Protein AF-A0AAU7LIJ8-F1 (afdb_monomer)

Structure (mmCIF, N/CA/C/O backbone):
data_AF-A0AAU7LIJ8-F1
#
_entry.id   AF-A0AAU7LIJ8-F1
#
loop_
_atom_site.group_PDB
_atom_site.id
_atom_site.type_symbol
_atom_site.label_atom_id
_atom_site.label_alt_id
_atom_site.label_comp_id
_atom_site.label_asym_id
_atom_site.label_entity_id
_atom_site.label_seq_id
_atom_site.pdbx_PDB_ins_code
_atom_site.Cartn_x
_atom_site.Cartn_y
_atom_site.Cartn_z
_atom_site.occupancy
_atom_site.B_iso_or_equiv
_atom_site.auth_seq_id
_atom_site.auth_comp_id
_atom_site.auth_asym_id
_atom_site.auth_atom_id
_atom_site.pdbx_PDB_model_num
ATOM 1 N N . MET A 1 1 ? -50.313 38.499 -26.992 1.00 34.25 1 MET A N 1
ATOM 2 C CA . MET A 1 1 ? -50.700 37.346 -27.836 1.00 34.25 1 MET A CA 1
ATOM 3 C C . MET A 1 1 ? -49.718 36.225 -27.536 1.00 34.25 1 MET A C 1
ATOM 5 O O . MET A 1 1 ? -48.559 36.375 -27.879 1.00 34.25 1 MET A O 1
ATOM 9 N N . ASN A 1 2 ? -50.039 35.364 -26.563 1.00 33.72 2 ASN A N 1
ATOM 10 C CA . ASN A 1 2 ? -50.659 34.027 -26.728 1.00 33.72 2 ASN A CA 1
ATOM 11 C C . ASN A 1 2 ? -49.612 33.004 -27.218 1.00 33.72 2 ASN A C 1
ATOM 13 O O . ASN A 1 2 ? -48.928 33.292 -28.184 1.00 33.72 2 ASN A O 1
ATOM 17 N N . ALA A 1 3 ? -49.445 31.797 -26.682 1.00 32.72 3 ALA A N 1
ATOM 18 C CA . ALA A 1 3 ? -50.064 31.094 -25.567 1.00 32.72 3 ALA A CA 1
ATOM 19 C C . ALA A 1 3 ? -49.221 29.836 -25.246 1.00 32.72 3 ALA A C 1
ATOM 21 O O . ALA A 1 3 ? -48.332 29.449 -26.000 1.00 32.72 3 ALA A O 1
ATOM 22 N N . TRP A 1 4 ? -49.549 29.229 -24.110 1.00 32.47 4 TRP A N 1
ATOM 23 C CA . TRP A 1 4 ? -49.155 27.911 -23.616 1.00 32.47 4 TRP A CA 1
ATOM 24 C C . TRP A 1 4 ? -49.564 26.737 -24.532 1.00 32.47 4 TRP A C 1
ATOM 26 O O . TRP A 1 4 ? -50.550 26.838 -25.257 1.00 32.47 4 TRP A O 1
ATOM 36 N N . GLY A 1 5 ? -48.891 25.587 -24.375 1.00 31.55 5 GLY A N 1
ATOM 37 C CA . GLY A 1 5 ? -49.346 24.260 -24.836 1.00 31.55 5 GLY A CA 1
ATOM 38 C C . GLY A 1 5 ? -48.182 23.249 -24.891 1.00 31.55 5 GLY A C 1
ATOM 39 O O . GLY A 1 5 ? -47.403 23.310 -25.827 1.00 31.55 5 GLY A O 1
ATOM 40 N N . ALA A 1 6 ? -47.820 22.463 -23.869 1.00 35.31 6 ALA A N 1
ATOM 41 C CA . ALA A 1 6 ? -48.544 21.415 -23.136 1.00 35.31 6 ALA A CA 1
ATOM 42 C C . ALA A 1 6 ? -48.532 20.019 -23.835 1.00 35.31 6 ALA A C 1
ATOM 44 O O . ALA A 1 6 ? -49.201 19.822 -24.839 1.00 35.31 6 ALA A O 1
ATOM 45 N N . ILE A 1 7 ? -47.842 19.066 -23.174 1.00 32.88 7 ILE A N 1
ATOM 46 C CA . ILE A 1 7 ? -48.181 17.633 -22.966 1.00 32.88 7 ILE A CA 1
ATOM 47 C C . ILE A 1 7 ? -47.920 16.606 -24.107 1.00 32.88 7 ILE A C 1
ATOM 49 O O . ILE A 1 7 ? -48.560 16.652 -25.148 1.00 32.88 7 ILE A O 1
ATOM 53 N N . HIS A 1 8 ? -47.044 15.610 -23.861 1.00 33.00 8 HIS A N 1
ATOM 54 C CA . HIS A 1 8 ? -47.357 14.164 -23.689 1.00 33.00 8 HIS A CA 1
ATOM 55 C C . HIS A 1 8 ? -46.140 13.243 -23.931 1.00 33.00 8 HIS A C 1
ATOM 57 O O . HIS A 1 8 ? -45.589 13.174 -25.024 1.00 33.00 8 HIS A O 1
ATOM 63 N N . GLU A 1 9 ? -45.794 12.459 -22.907 1.00 37.09 9 GLU A N 1
ATOM 64 C CA . GLU A 1 9 ? -45.180 11.129 -23.037 1.00 37.09 9 GLU A CA 1
ATOM 65 C C . GLU A 1 9 ? -46.263 10.130 -23.510 1.00 37.09 9 GLU A C 1
ATOM 67 O O . GLU A 1 9 ? -47.439 10.322 -23.164 1.00 37.09 9 GLU A O 1
ATOM 72 N N . PRO A 1 10 ? -45.918 9.076 -24.281 1.00 38.78 10 PRO A N 1
ATOM 73 C CA . PRO A 1 10 ? -46.040 7.744 -23.680 1.00 38.78 10 PRO A CA 1
ATOM 74 C C . PRO A 1 10 ? -45.029 6.667 -24.142 1.00 38.78 10 PRO A C 1
ATOM 76 O O . PRO A 1 10 ? -44.623 6.558 -25.296 1.00 38.78 10 PRO A O 1
ATOM 79 N N . ALA A 1 11 ? -44.735 5.810 -23.165 1.00 31.64 11 ALA A N 1
ATOM 80 C CA . ALA A 1 11 ? -44.353 4.398 -23.157 1.00 31.64 11 ALA A CA 1
ATOM 81 C C . ALA A 1 11 ? -44.538 3.497 -24.414 1.00 31.64 11 ALA A C 1
ATOM 83 O O . ALA A 1 11 ? -45.608 3.396 -25.000 1.00 31.64 11 ALA A O 1
ATOM 84 N N . GLN A 1 12 ? -43.499 2.672 -24.622 1.00 30.78 12 GLN A N 1
ATOM 85 C CA . GLN A 1 12 ? -43.491 1.216 -24.888 1.00 30.78 12 GLN A CA 1
ATOM 86 C C . GLN A 1 12 ? -44.237 0.586 -26.086 1.00 30.78 12 GLN A C 1
ATOM 88 O O . GLN A 1 12 ? -45.458 0.473 -26.086 1.00 30.78 12 GLN A O 1
ATOM 93 N N . ARG A 1 13 ? -43.462 -0.111 -26.945 1.00 33.62 13 ARG A N 1
ATOM 94 C CA . ARG A 1 13 ? -43.771 -1.450 -27.513 1.00 33.62 13 ARG A CA 1
ATOM 95 C C . ARG A 1 13 ? -42.463 -2.261 -27.706 1.00 33.62 13 ARG A C 1
ATOM 97 O O . ARG A 1 13 ? -41.557 -1.765 -28.358 1.00 33.62 13 ARG A O 1
ATOM 104 N N . ILE A 1 14 ? -42.219 -3.330 -26.923 1.00 33.47 14 ILE A N 1
ATOM 105 C CA . ILE A 1 14 ? -42.469 -4.784 -27.182 1.00 33.47 14 ILE A CA 1
ATOM 106 C C . ILE A 1 14 ? -41.346 -5.416 -28.049 1.00 33.47 14 ILE A C 1
ATOM 108 O O . ILE A 1 14 ? -41.191 -5.011 -29.188 1.00 33.47 14 ILE A O 1
ATOM 112 N N . ARG A 1 15 ? -40.419 -6.259 -27.544 1.00 28.91 15 ARG A N 1
ATOM 113 C CA . ARG A 1 15 ? -40.452 -7.640 -26.963 1.00 28.91 15 ARG A CA 1
ATOM 114 C C . ARG A 1 15 ? -40.222 -8.769 -27.996 1.00 28.91 15 ARG A C 1
ATOM 116 O O . ARG A 1 15 ? -40.827 -8.756 -29.057 1.00 28.91 15 ARG A O 1
ATOM 123 N N . ALA A 1 16 ? -39.480 -9.789 -27.530 1.00 27.09 16 ALA A N 1
ATOM 124 C CA . ALA A 1 16 ? -39.149 -11.112 -28.104 1.00 27.09 16 ALA A CA 1
ATOM 125 C C . ALA A 1 16 ? -37.951 -11.115 -29.079 1.00 27.09 16 ALA A C 1
ATOM 127 O O . ALA A 1 16 ? -37.933 -10.368 -30.041 1.00 27.09 16 ALA A O 1
ATOM 128 N N . LEU A 1 17 ? -36.884 -11.892 -28.858 1.00 28.38 17 LEU A N 1
ATOM 129 C CA . LEU A 1 17 ? -36.875 -13.325 -28.543 1.00 28.38 17 LEU A CA 1
ATOM 130 C C . LEU A 1 17 ? -36.000 -13.702 -27.337 1.00 28.38 17 LEU A C 1
ATOM 132 O O . LEU A 1 17 ? -34.870 -13.253 -27.178 1.00 28.38 17 LEU A O 1
ATOM 136 N N . ALA A 1 18 ? -36.570 -14.573 -26.511 1.00 25.98 18 ALA A N 1
ATOM 137 C CA . ALA A 1 18 ? -35.930 -15.285 -25.421 1.00 25.98 18 ALA A CA 1
ATOM 138 C C . ALA A 1 18 ? -35.349 -16.624 -25.907 1.00 25.98 18 ALA A C 1
ATOM 140 O O . ALA A 1 18 ? -35.739 -17.126 -26.962 1.00 25.98 18 ALA A O 1
ATOM 141 N N . THR A 1 19 ? -34.597 -17.254 -24.997 1.00 28.31 19 THR A N 1
ATOM 142 C CA . THR A 1 19 ? -34.334 -18.703 -24.867 1.00 28.31 19 THR A CA 1
ATOM 143 C C . THR A 1 19 ? -32.965 -19.139 -25.379 1.00 28.31 19 THR A C 1
ATOM 145 O O . THR A 1 19 ? -32.779 -19.240 -26.577 1.00 28.31 19 THR A O 1
ATOM 148 N N . PHE A 1 20 ? -32.034 -19.443 -24.465 1.00 29.33 20 PHE A N 1
ATOM 149 C CA . PHE A 1 20 ? -31.314 -20.728 -24.417 1.00 29.33 20 PHE A CA 1
ATOM 150 C C . PHE A 1 20 ? -30.577 -20.861 -23.056 1.00 29.33 20 PHE A C 1
ATOM 152 O O . PHE A 1 20 ? -29.591 -20.177 -22.820 1.00 29.33 20 PHE A O 1
ATOM 159 N N . PHE A 1 21 ? -31.131 -21.722 -22.177 1.00 28.52 21 PHE A N 1
ATOM 160 C CA . PHE A 1 21 ? -30.527 -22.522 -21.079 1.00 28.52 21 PHE A CA 1
ATOM 161 C C . PHE A 1 21 ? -29.597 -21.821 -20.057 1.00 28.52 21 PHE A C 1
ATOM 163 O O . PHE A 1 21 ? -28.523 -21.359 -20.401 1.00 28.52 21 PHE A O 1
ATOM 170 N N . THR A 1 22 ? -29.850 -21.719 -18.743 1.00 28.50 22 THR A N 1
ATOM 171 C CA . THR A 1 22 ? -30.455 -22.623 -17.733 1.00 28.50 22 THR A CA 1
ATOM 172 C C . THR A 1 22 ? -29.820 -24.015 -17.614 1.00 28.50 22 THR A C 1
ATOM 174 O O . THR A 1 22 ? -30.508 -24.995 -17.844 1.00 28.50 22 THR A O 1
ATOM 177 N N . VAL A 1 23 ? -28.552 -24.100 -17.182 1.00 31.14 23 VAL A N 1
ATOM 178 C CA . VAL A 1 23 ? -27.959 -25.182 -16.347 1.00 31.14 23 VAL A CA 1
ATOM 179 C C . VAL A 1 23 ? -26.715 -24.557 -15.681 1.00 31.14 23 VAL A C 1
ATOM 181 O O . VAL A 1 23 ? -25.815 -24.124 -16.382 1.00 31.14 23 VAL A O 1
ATOM 184 N N . PHE A 1 24 ? -26.679 -24.246 -14.386 1.00 28.33 24 PHE A N 1
ATOM 185 C CA . PHE A 1 24 ? -26.144 -25.122 -13.341 1.00 28.33 24 PHE A CA 1
ATOM 186 C C . PHE A 1 24 ? -26.650 -24.631 -11.979 1.00 28.33 24 PHE A C 1
ATOM 188 O O . PHE A 1 24 ? -26.334 -23.537 -11.514 1.00 28.33 24 PHE A O 1
ATOM 195 N N . ARG A 1 25 ? -27.460 -25.476 -11.347 1.00 30.70 25 ARG A N 1
ATOM 196 C CA . ARG A 1 25 ? -27.904 -25.381 -9.960 1.00 30.70 25 ARG A CA 1
ATOM 197 C C . ARG A 1 25 ? -27.008 -26.324 -9.147 1.00 30.70 25 ARG A C 1
ATOM 199 O O . ARG A 1 25 ? -26.667 -27.393 -9.641 1.00 30.70 25 ARG A O 1
ATOM 206 N N . VAL A 1 26 ? -26.743 -25.948 -7.894 1.00 29.11 26 VAL A N 1
ATOM 207 C CA . VAL A 1 26 ? -26.111 -26.735 -6.811 1.00 29.11 26 VAL A CA 1
ATOM 208 C C . VAL A 1 26 ? -24.574 -26.668 -6.743 1.00 29.11 26 VAL A C 1
ATOM 210 O O . VAL A 1 26 ? -23.861 -27.536 -7.233 1.00 29.11 26 VAL A O 1
ATOM 213 N N . TRP A 1 27 ? -24.067 -25.668 -6.015 1.00 27.62 27 TRP A N 1
ATOM 214 C CA . TRP A 1 27 ? -22.823 -25.787 -5.245 1.00 27.62 27 TRP A CA 1
ATOM 215 C C . TRP A 1 27 ? -23.207 -25.881 -3.761 1.00 27.62 27 TRP A C 1
ATOM 217 O O . TRP A 1 27 ? -24.063 -25.107 -3.320 1.00 27.62 27 TRP A O 1
ATOM 227 N N . PRO A 1 28 ? -22.669 -26.840 -2.990 1.00 28.89 28 PRO A N 1
ATOM 228 C CA . PRO A 1 28 ? -23.089 -27.049 -1.615 1.00 28.89 28 PRO A CA 1
ATOM 229 C C . PRO A 1 28 ? -22.613 -25.905 -0.717 1.00 28.89 28 PRO A C 1
ATOM 231 O O . PRO A 1 28 ? -21.479 -25.437 -0.801 1.00 28.89 28 PRO A O 1
ATOM 234 N N . VAL A 1 29 ? -23.506 -25.498 0.182 1.00 29.31 29 VAL A N 1
ATOM 235 C CA . VAL A 1 29 ? -23.214 -24.697 1.370 1.00 29.31 29 VAL A CA 1
ATOM 236 C C . VAL A 1 29 ? -22.149 -25.438 2.180 1.00 29.31 29 VAL A C 1
ATOM 238 O O . VAL A 1 29 ? -22.444 -26.445 2.821 1.00 29.31 29 VAL A O 1
ATOM 241 N N . ILE A 1 30 ? -20.904 -24.964 2.145 1.00 32.19 30 ILE A N 1
ATOM 242 C CA . ILE A 1 30 ? -19.881 -25.414 3.090 1.00 32.19 30 ILE A CA 1
ATOM 243 C C . ILE A 1 30 ? -20.233 -24.772 4.440 1.00 32.19 30 ILE A C 1
ATOM 245 O O . ILE A 1 30 ? -20.309 -23.542 4.522 1.00 32.19 30 ILE A O 1
ATOM 249 N N . PRO A 1 31 ? -20.491 -25.553 5.502 1.00 29.97 31 PRO A N 1
ATOM 250 C CA . PRO A 1 31 ? -20.831 -24.990 6.793 1.00 29.97 31 PRO A CA 1
ATOM 251 C C . PRO A 1 31 ? -19.626 -24.237 7.363 1.00 29.97 31 PRO A C 1
ATOM 253 O O . PRO A 1 31 ? -18.510 -24.748 7.439 1.00 29.97 31 PRO A O 1
ATOM 256 N N . PHE A 1 32 ? -19.901 -23.005 7.783 1.00 33.59 32 PHE A N 1
ATOM 257 C CA . PHE A 1 32 ? -19.058 -22.142 8.602 1.00 33.59 32 PHE A CA 1
ATOM 258 C C . PHE A 1 32 ? -18.421 -22.932 9.760 1.00 33.59 32 PHE A C 1
ATOM 260 O O . PHE A 1 32 ? -19.051 -23.180 10.791 1.00 33.59 32 PHE A O 1
ATOM 267 N N . MET A 1 33 ? -17.149 -23.307 9.626 1.00 28.47 33 MET A N 1
ATOM 268 C CA . MET A 1 33 ? -16.394 -23.873 10.738 1.00 28.47 33 MET A CA 1
ATOM 269 C C . MET A 1 33 ? -15.884 -22.716 11.606 1.00 28.47 33 MET A C 1
ATOM 271 O O . MET A 1 33 ? -14.918 -22.034 11.276 1.00 28.47 33 MET A O 1
ATOM 275 N N . LYS A 1 34 ? -16.583 -22.460 12.720 1.00 43.06 34 LYS A N 1
ATOM 276 C CA . LYS A 1 34 ? -16.167 -21.548 13.801 1.00 43.06 34 LYS A CA 1
ATOM 277 C C . LYS A 1 34 ? -14.758 -21.912 14.295 1.00 43.06 34 LYS A C 1
ATOM 279 O O . LYS A 1 34 ? -14.624 -22.764 15.169 1.00 43.06 34 LYS A O 1
ATOM 284 N N . ILE A 1 35 ? -13.712 -21.241 13.810 1.00 48.75 35 ILE A N 1
ATOM 285 C CA . ILE A 1 35 ? -12.370 -21.314 14.416 1.00 48.75 35 ILE A CA 1
ATOM 286 C C . ILE A 1 35 ? -11.674 -19.935 14.430 1.00 48.75 35 ILE A C 1
ATOM 288 O O . ILE A 1 35 ? -10.786 -19.682 13.629 1.00 48.75 35 ILE A O 1
ATOM 292 N N . PRO A 1 36 ? -12.013 -19.045 15.385 1.00 49.56 36 PRO A N 1
ATOM 293 C CA . PRO A 1 36 ? -11.034 -18.062 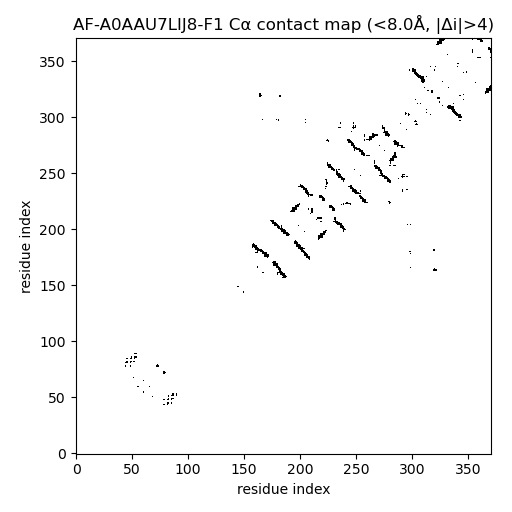15.882 1.00 49.56 36 PRO A CA 1
ATOM 294 C C . PRO A 1 36 ? -10.724 -18.215 17.383 1.00 49.56 36 PRO A C 1
ATOM 296 O O . PRO A 1 36 ? -9.713 -17.714 17.879 1.00 49.56 36 PRO A O 1
ATOM 299 N N . SER A 1 37 ? -11.549 -18.950 18.141 1.00 55.00 37 SER A N 1
ATOM 300 C CA . SER A 1 37 ? -11.430 -19.008 19.607 1.00 55.00 37 SER A CA 1
ATOM 301 C C . SER A 1 37 ? -10.307 -19.906 20.125 1.00 55.00 37 SER A C 1
ATOM 303 O O . SER A 1 37 ? -9.957 -19.813 21.301 1.00 55.00 37 SER A O 1
ATOM 305 N N . ARG A 1 38 ? -9.774 -20.810 19.296 1.00 52.72 38 ARG A N 1
ATOM 306 C CA . ARG A 1 38 ? -8.762 -21.792 19.716 1.00 52.72 38 ARG A CA 1
ATOM 307 C C . ARG A 1 38 ? -7.366 -21.169 19.801 1.00 52.72 38 ARG A C 1
ATOM 309 O O . ARG A 1 38 ? -6.718 -21.292 20.836 1.00 52.72 38 ARG A O 1
ATOM 316 N N . ILE A 1 39 ? -6.981 -20.394 18.787 1.00 57.69 39 ILE A N 1
ATOM 317 C CA . ILE A 1 39 ? -5.667 -19.734 18.692 1.00 57.69 39 ILE A CA 1
ATOM 318 C C . ILE A 1 39 ? -5.467 -18.734 19.843 1.00 57.69 39 ILE A C 1
ATOM 320 O O . ILE A 1 39 ? -4.427 -18.718 20.497 1.00 57.69 39 ILE A O 1
ATOM 324 N N . HIS A 1 40 ? -6.497 -17.946 20.165 1.00 56.00 40 HIS A N 1
ATOM 325 C CA . HIS A 1 40 ? -6.450 -16.972 21.260 1.00 56.00 40 HIS A CA 1
ATOM 326 C C . HIS A 1 40 ? -6.302 -17.639 22.639 1.00 56.00 40 HIS A C 1
ATOM 328 O O . HIS A 1 40 ? -5.573 -17.141 23.501 1.00 56.00 40 HIS A O 1
ATOM 334 N N . ARG A 1 41 ? -6.956 -18.792 22.851 1.00 65.50 41 ARG A N 1
ATOM 335 C CA . ARG A 1 41 ? -6.827 -19.568 24.096 1.00 65.50 41 ARG A CA 1
ATOM 336 C C . ARG A 1 41 ? -5.442 -20.196 24.229 1.00 65.50 41 ARG A C 1
ATOM 338 O O . ARG A 1 41 ? -4.865 -20.133 25.309 1.00 65.50 41 ARG A O 1
ATOM 345 N N . GLU A 1 42 ? -4.889 -20.730 23.142 1.00 74.06 42 GLU A N 1
ATOM 346 C CA . GLU A 1 42 ? -3.546 -21.324 23.126 1.00 74.06 42 GLU A CA 1
ATOM 347 C C . GLU A 1 42 ? -2.447 -20.274 23.372 1.00 74.06 42 GLU A C 1
ATOM 349 O O . GLU A 1 42 ? -1.519 -20.524 24.142 1.00 74.06 42 GLU A O 1
ATOM 354 N N . ARG A 1 43 ? -2.586 -19.054 22.833 1.00 74.31 43 ARG A N 1
ATOM 355 C CA . ARG A 1 43 ? -1.663 -17.942 23.135 1.00 74.31 43 ARG A CA 1
ATOM 356 C C . ARG A 1 43 ? -1.710 -17.524 24.607 1.00 74.31 43 ARG A C 1
ATOM 358 O O . ARG A 1 43 ? -0.663 -17.326 25.225 1.00 74.31 43 ARG A O 1
ATOM 365 N N . ARG A 1 44 ? -2.909 -17.410 25.195 1.00 77.56 44 ARG A N 1
ATOM 366 C CA . ARG A 1 44 ? -3.068 -17.060 26.620 1.00 77.56 44 ARG A CA 1
ATOM 367 C C . ARG A 1 44 ? -2.471 -18.132 27.533 1.00 77.56 44 ARG A C 1
ATOM 369 O O . ARG A 1 44 ? -1.829 -17.784 28.521 1.00 77.56 44 ARG A O 1
ATOM 376 N N . LEU A 1 45 ? -2.650 -19.401 27.170 1.00 86.44 45 LEU A N 1
ATOM 377 C CA . LEU A 1 45 ? -2.077 -20.552 27.857 1.00 86.44 45 LEU A CA 1
ATOM 378 C C . LEU A 1 45 ? -0.543 -20.503 27.875 1.00 86.44 45 LEU A C 1
ATOM 380 O O . LEU A 1 45 ? 0.053 -20.512 28.950 1.00 86.44 45 LEU A O 1
ATOM 384 N N . ARG A 1 46 ? 0.095 -20.363 26.706 1.00 81.75 46 ARG A N 1
ATOM 385 C CA . ARG A 1 46 ? 1.564 -20.297 26.600 1.00 81.75 46 ARG A CA 1
ATOM 386 C C . ARG A 1 46 ? 2.150 -19.142 27.410 1.00 81.75 46 ARG A C 1
ATOM 388 O O . ARG A 1 46 ? 3.113 -19.331 28.140 1.00 81.75 46 ARG A O 1
ATOM 395 N N . ARG A 1 47 ? 1.518 -17.965 27.366 1.00 80.06 47 ARG A N 1
ATOM 396 C CA . ARG A 1 47 ? 1.952 -16.805 28.160 1.00 80.06 47 ARG A CA 1
ATOM 397 C C . ARG A 1 47 ? 1.871 -17.061 29.670 1.00 80.06 47 ARG A C 1
ATOM 399 O O . ARG A 1 47 ? 2.761 -16.643 30.402 1.00 80.06 47 ARG A O 1
ATOM 406 N N . GLN A 1 48 ? 0.809 -17.716 30.144 1.00 86.06 48 GLN A N 1
ATOM 407 C CA . GLN A 1 48 ? 0.676 -18.077 31.561 1.00 86.06 48 GLN A CA 1
ATOM 408 C C .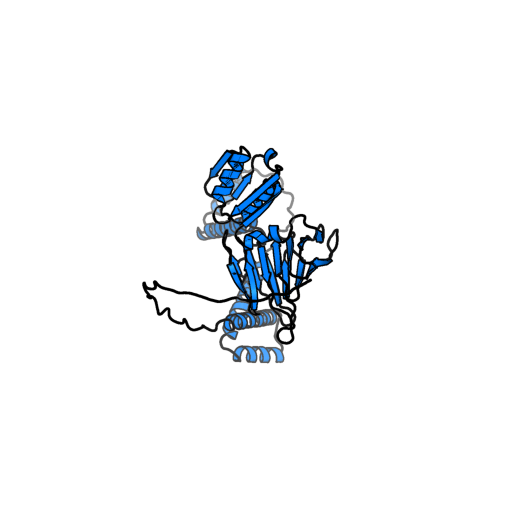 GLN A 1 48 ? 1.735 -19.098 31.989 1.00 86.06 48 GLN A C 1
ATOM 410 O O . GLN A 1 48 ? 2.306 -18.947 33.065 1.00 86.06 48 GLN A O 1
ATOM 415 N N . ALA A 1 49 ? 2.032 -20.076 31.133 1.00 86.00 49 ALA A N 1
ATOM 416 C CA . ALA A 1 49 ? 3.069 -21.069 31.374 1.00 86.00 49 ALA A CA 1
ATOM 417 C C . ALA A 1 49 ? 4.473 -20.446 31.477 1.00 86.00 49 ALA A C 1
ATOM 419 O O . ALA A 1 49 ? 5.180 -20.706 32.445 1.00 86.00 49 ALA A O 1
ATOM 420 N N . SER A 1 50 ? 4.845 -19.543 30.560 1.00 81.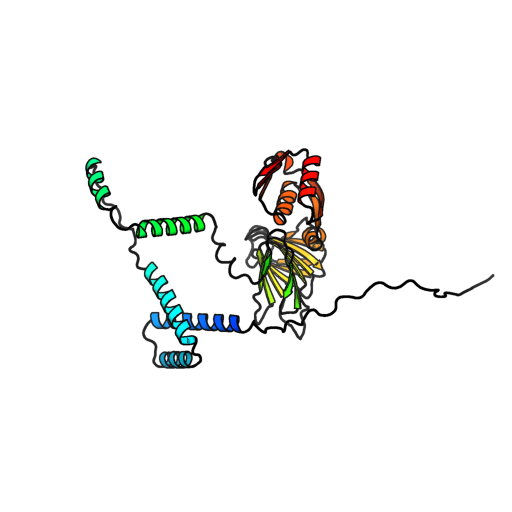06 50 SER A N 1
ATOM 421 C CA . SER A 1 50 ? 6.138 -18.839 30.620 1.00 81.06 50 SER A CA 1
ATOM 422 C C . SER A 1 50 ? 6.312 -18.019 31.900 1.00 81.06 50 SER A C 1
ATOM 424 O O . SER A 1 50 ? 7.398 -17.985 32.467 1.00 81.06 50 SER A O 1
ATOM 426 N N . LEU A 1 51 ? 5.242 -17.389 32.398 1.00 83.50 51 LEU A N 1
ATOM 427 C CA . LEU A 1 51 ? 5.285 -16.651 33.665 1.00 83.50 51 LEU A CA 1
ATOM 428 C C . LEU A 1 51 ? 5.486 -17.568 34.879 1.00 83.50 51 LEU A C 1
ATOM 430 O O . LEU A 1 51 ? 6.082 -17.137 35.864 1.00 83.50 51 LEU A O 1
ATOM 434 N N . TRP A 1 52 ? 4.979 -18.802 34.836 1.00 86.06 52 TRP A N 1
ATOM 435 C CA . TRP A 1 52 ? 5.217 -19.789 35.889 1.00 86.06 52 TRP A CA 1
ATOM 436 C C . TRP A 1 52 ? 6.632 -20.365 35.833 1.00 86.06 52 TRP A C 1
ATOM 438 O O . TRP A 1 52 ? 7.272 -20.422 36.879 1.00 86.06 52 TRP A O 1
ATOM 448 N N . ALA A 1 53 ? 7.148 -20.679 34.640 1.00 84.38 53 ALA A N 1
ATOM 449 C CA . ALA A 1 53 ? 8.523 -21.150 34.453 1.00 84.38 53 ALA A CA 1
ATOM 450 C C . ALA A 1 53 ? 9.553 -20.145 35.002 1.00 84.38 53 ALA A C 1
ATOM 452 O O . ALA A 1 53 ? 10.412 -20.506 35.798 1.00 84.38 53 ALA A O 1
ATOM 453 N N . VAL A 1 54 ? 9.392 -18.850 34.693 1.00 81.38 54 VAL A N 1
ATOM 454 C CA . VAL A 1 54 ? 10.265 -17.788 35.232 1.00 81.38 54 VAL A CA 1
ATOM 455 C C . VAL A 1 54 ? 10.215 -17.715 36.763 1.00 81.38 54 VAL A C 1
ATOM 457 O O . VAL A 1 54 ? 11.234 -17.465 37.398 1.00 81.38 54 VAL A O 1
ATOM 460 N N . ARG A 1 55 ? 9.045 -17.925 37.381 1.00 80.25 55 ARG A N 1
ATOM 461 C CA . ARG A 1 55 ? 8.906 -17.881 38.848 1.00 80.25 55 ARG A CA 1
ATOM 462 C C . ARG A 1 55 ? 9.507 -19.096 39.544 1.00 80.25 55 ARG A C 1
ATOM 464 O O . ARG A 1 55 ? 10.022 -18.937 40.641 1.00 80.25 55 ARG A O 1
ATOM 471 N N . LEU A 1 56 ? 9.423 -20.276 38.931 1.00 81.00 56 LEU A N 1
ATOM 472 C CA . LEU A 1 56 ? 10.046 -21.498 39.448 1.00 81.00 56 LEU A CA 1
ATOM 473 C C . LEU A 1 56 ? 11.578 -21.405 39.409 1.00 81.00 56 LEU A C 1
ATOM 475 O O . LEU A 1 56 ? 12.243 -21.870 40.328 1.00 81.00 56 LEU A O 1
ATOM 479 N N . GLU A 1 57 ? 12.114 -20.732 38.394 1.00 77.94 57 GLU A N 1
ATOM 480 C CA . GLU A 1 57 ? 13.550 -20.474 38.222 1.00 77.94 57 GLU A CA 1
ATOM 481 C C . GLU A 1 57 ? 14.068 -19.327 39.101 1.00 77.94 57 GLU A C 1
ATOM 483 O O . GLU A 1 57 ? 15.225 -19.318 39.511 1.00 77.94 57 GLU A O 1
ATOM 488 N N . ALA A 1 58 ? 13.210 -18.363 39.450 1.00 73.56 58 ALA A N 1
ATOM 489 C CA . ALA A 1 58 ? 13.566 -17.252 40.333 1.00 73.56 58 ALA A CA 1
ATOM 490 C C . ALA A 1 58 ? 13.778 -17.667 41.807 1.00 73.56 58 ALA A C 1
ATOM 492 O O . ALA A 1 58 ? 14.294 -16.865 42.587 1.00 73.56 58 ALA A O 1
ATOM 493 N N . GLY A 1 59 ? 13.392 -18.888 42.200 1.00 73.88 59 GLY A N 1
ATOM 494 C CA . GLY A 1 59 ? 13.625 -19.442 43.535 1.00 73.88 59 GLY A CA 1
ATOM 495 C C . GLY A 1 59 ? 12.424 -20.192 44.121 1.00 73.88 59 GLY A C 1
ATOM 496 O O . GLY A 1 59 ? 11.441 -20.489 43.443 1.00 73.88 59 GLY A O 1
ATOM 497 N N . ALA A 1 60 ? 12.500 -20.518 45.415 1.00 77.50 60 ALA A N 1
ATOM 498 C CA . ALA A 1 60 ? 11.443 -21.256 46.104 1.00 77.50 60 ALA A CA 1
ATOM 499 C C . ALA A 1 60 ? 10.129 -20.451 46.151 1.00 77.50 60 ALA A C 1
ATOM 501 O O . ALA A 1 60 ? 10.076 -19.358 46.714 1.00 77.50 60 ALA A O 1
ATOM 502 N N . LEU A 1 61 ? 9.055 -21.017 45.590 1.00 82.88 61 LEU A N 1
ATOM 503 C CA . LEU A 1 61 ? 7.718 -20.420 45.635 1.00 82.88 61 LEU A CA 1
ATOM 504 C C . LEU A 1 61 ? 7.198 -20.338 47.074 1.00 82.88 61 LEU A C 1
ATOM 506 O O . LEU A 1 61 ? 7.314 -21.294 47.846 1.00 82.88 61 LEU A O 1
ATOM 510 N N . THR A 1 62 ? 6.518 -19.243 47.413 1.00 84.75 62 THR A N 1
ATOM 511 C CA . THR A 1 62 ? 5.793 -19.155 48.686 1.00 84.75 62 THR A CA 1
ATOM 512 C C . THR A 1 62 ? 4.660 -20.185 48.743 1.00 84.75 62 THR A C 1
ATOM 514 O O . THR A 1 62 ? 4.119 -20.617 47.720 1.00 84.75 62 THR A O 1
ATOM 517 N N . GLN A 1 63 ? 4.213 -20.548 49.949 1.00 78.12 63 GLN A N 1
ATOM 518 C CA . GLN A 1 63 ? 3.106 -21.499 50.112 1.00 78.12 63 GLN A CA 1
ATOM 519 C C . GLN A 1 63 ? 1.805 -21.020 49.436 1.00 78.12 63 GLN A C 1
ATOM 521 O O . GLN A 1 63 ? 1.008 -21.836 48.972 1.00 78.12 63 GLN A O 1
ATOM 526 N N . ALA A 1 64 ? 1.594 -19.704 49.338 1.00 78.12 64 ALA A N 1
ATOM 527 C CA . ALA A 1 64 ? 0.463 -19.117 48.622 1.00 78.12 64 ALA A CA 1
ATOM 528 C C . ALA A 1 64 ? 0.598 -19.254 47.094 1.00 78.12 64 ALA A C 1
ATOM 530 O O . ALA A 1 64 ? -0.389 -19.507 46.403 1.00 78.12 64 ALA A O 1
ATOM 531 N N . GLU A 1 65 ? 1.807 -19.116 46.552 1.00 75.06 65 GLU A N 1
ATOM 532 C CA . GLU A 1 65 ? 2.081 -19.268 45.120 1.00 75.06 65 GLU A CA 1
ATOM 533 C C . GLU A 1 65 ? 2.052 -20.724 44.678 1.00 75.06 65 GLU A C 1
ATOM 535 O O . GLU A 1 65 ? 1.512 -21.011 43.611 1.00 75.06 65 GLU A O 1
ATOM 540 N N . ARG A 1 66 ? 2.526 -21.647 45.522 1.00 82.62 66 ARG A N 1
ATOM 541 C CA . ARG A 1 66 ? 2.426 -23.084 45.258 1.00 82.62 66 ARG A CA 1
ATOM 542 C C . ARG A 1 66 ? 0.971 -23.519 45.087 1.00 82.62 66 ARG A C 1
ATOM 544 O O . ARG A 1 66 ? 0.626 -24.091 44.061 1.00 82.62 66 ARG A O 1
ATOM 551 N N . ARG A 1 67 ? 0.081 -23.103 45.998 1.00 84.75 67 ARG A N 1
ATOM 552 C CA . ARG A 1 67 ? -1.367 -23.372 45.881 1.00 84.75 67 ARG A CA 1
ATOM 553 C C . ARG A 1 67 ? -1.983 -22.771 44.612 1.00 84.75 67 ARG A C 1
ATOM 555 O O . ARG A 1 67 ? -2.902 -23.351 44.041 1.00 84.75 67 ARG A O 1
ATOM 562 N N . ARG A 1 68 ? -1.501 -21.606 44.159 1.00 84.06 68 ARG A N 1
ATOM 563 C CA . ARG A 1 68 ? -1.962 -20.969 42.909 1.00 84.06 68 ARG A CA 1
ATOM 564 C C . ARG A 1 68 ? -1.475 -21.711 41.667 1.00 84.06 68 ARG A C 1
ATOM 566 O O . ARG A 1 68 ? -2.233 -21.791 40.702 1.00 84.06 68 ARG A O 1
ATOM 573 N N . LEU A 1 69 ? -0.252 -22.237 41.692 1.00 85.69 69 LEU A N 1
ATOM 574 C CA . LEU A 1 69 ? 0.288 -23.082 40.632 1.00 85.69 69 LEU A CA 1
ATOM 575 C C . LEU A 1 69 ? -0.496 -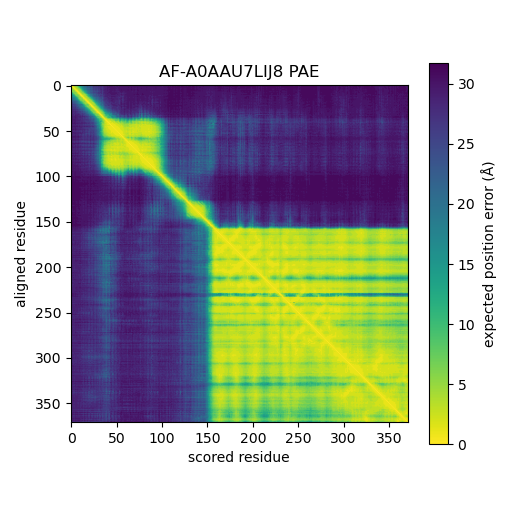24.394 40.548 1.00 85.69 69 LEU A C 1
ATOM 577 O O . LEU A 1 69 ? -0.981 -24.728 39.473 1.00 85.69 69 LEU A O 1
ATOM 581 N N . ASP A 1 70 ? -0.717 -25.064 41.680 1.00 87.69 70 ASP A N 1
ATOM 582 C CA . ASP A 1 70 ? -1.472 -26.321 41.743 1.00 87.69 70 ASP A CA 1
ATOM 583 C C . ASP A 1 70 ? -2.914 -26.127 41.247 1.00 87.69 70 ASP A C 1
ATOM 585 O O . ASP A 1 70 ? -3.414 -26.888 40.418 1.00 87.69 70 ASP A O 1
ATOM 589 N N . HIS A 1 71 ? -3.569 -25.040 41.669 1.00 87.25 71 HIS A N 1
ATOM 590 C CA . HIS A 1 71 ? -4.903 -24.687 41.183 1.00 87.25 71 HIS A CA 1
ATOM 591 C C . HIS A 1 71 ? -4.920 -24.356 39.683 1.00 87.25 71 HIS A C 1
ATOM 593 O O . HIS A 1 71 ? -5.890 -24.657 38.987 1.00 87.25 71 HIS A O 1
ATOM 599 N N . TRP A 1 72 ? -3.868 -23.718 39.163 1.00 89.44 72 TRP A N 1
ATOM 600 C CA . TRP A 1 72 ? -3.753 -23.442 37.735 1.00 89.44 72 TRP A CA 1
ATOM 601 C C . TRP A 1 72 ? -3.524 -24.729 36.938 1.00 89.44 72 TRP A C 1
ATOM 603 O O . TRP A 1 72 ? -4.215 -24.925 35.945 1.00 89.44 72 TRP A O 1
ATOM 613 N N . LEU A 1 73 ? -2.651 -25.633 37.385 1.00 88.69 73 LEU A N 1
ATOM 614 C CA . LEU A 1 73 ? -2.409 -26.928 36.739 1.00 88.69 73 LEU A CA 1
ATOM 615 C C . LEU A 1 73 ? -3.661 -27.818 36.731 1.00 88.69 73 LEU A C 1
ATOM 617 O O . LEU A 1 73 ? -3.934 -28.477 35.734 1.00 88.69 73 LEU A O 1
ATOM 621 N N . ALA A 1 74 ? -4.468 -27.774 37.795 1.00 87.12 74 ALA A N 1
ATOM 622 C CA . ALA A 1 74 ? -5.705 -28.549 37.902 1.00 87.12 74 ALA A CA 1
ATOM 623 C C . ALA A 1 74 ? -6.865 -28.025 37.028 1.00 87.12 74 ALA A C 1
ATOM 625 O O . ALA A 1 74 ? -7.871 -28.714 36.869 1.00 87.12 74 ALA A O 1
ATOM 626 N N . ARG A 1 75 ? -6.768 -26.807 36.473 1.00 85.88 75 ARG A N 1
ATOM 627 C CA . ARG A 1 75 ? -7.869 -26.178 35.718 1.00 85.88 75 ARG A CA 1
ATOM 628 C C . ARG A 1 75 ? -8.062 -26.721 34.304 1.00 85.88 75 ARG A C 1
ATOM 630 O O . ARG A 1 75 ? -9.180 -26.664 33.801 1.00 85.88 75 ARG A O 1
ATOM 637 N N . ASP A 1 76 ? -7.001 -27.176 33.644 1.00 84.94 76 ASP A N 1
ATOM 638 C CA . ASP A 1 76 ? -7.053 -27.682 32.268 1.00 84.94 76 ASP A CA 1
ATOM 639 C C . ASP A 1 76 ? -5.863 -28.619 32.026 1.00 84.94 76 ASP A C 1
ATOM 641 O O . ASP A 1 76 ? -4.718 -28.267 32.313 1.00 84.94 76 ASP A O 1
ATOM 645 N N . ALA A 1 77 ? -6.120 -29.794 31.447 1.00 84.69 77 ALA A N 1
ATOM 646 C CA . ALA A 1 77 ? -5.098 -30.804 31.167 1.00 84.69 77 ALA A CA 1
ATOM 647 C C . ALA A 1 77 ? -3.961 -30.296 30.256 1.00 84.69 77 ALA A C 1
ATOM 649 O O . ALA A 1 77 ? -2.874 -30.868 30.238 1.00 84.69 77 ALA A O 1
ATOM 650 N N . ARG A 1 78 ? -4.178 -29.202 29.513 1.00 83.38 78 ARG A N 1
ATOM 651 C CA . ARG A 1 78 ? -3.171 -28.579 28.637 1.00 83.38 78 ARG A CA 1
ATOM 652 C C . ARG A 1 78 ? -2.179 -27.676 29.376 1.00 83.38 78 ARG A C 1
ATOM 654 O O . ARG A 1 78 ? -1.178 -27.283 28.784 1.00 83.38 78 ARG A O 1
ATOM 661 N N . HIS A 1 79 ? -2.436 -27.330 30.639 1.00 86.19 79 HIS A N 1
ATOM 662 C CA . HIS A 1 79 ? -1.565 -26.450 31.427 1.00 86.19 79 HIS A CA 1
ATOM 663 C C . HIS A 1 79 ? -0.240 -27.114 31.814 1.00 86.19 79 HIS A C 1
ATOM 665 O O . HIS A 1 79 ? 0.798 -26.461 31.746 1.00 86.19 79 HIS A O 1
ATOM 671 N N . GLY A 1 80 ? -0.261 -28.411 32.137 1.00 84.69 80 GLY A N 1
ATOM 672 C CA . GLY A 1 80 ? 0.947 -29.186 32.441 1.00 84.69 80 GLY A CA 1
ATOM 673 C C . GLY A 1 80 ? 1.941 -29.236 31.272 1.00 84.69 80 GLY A C 1
ATOM 674 O O . GLY A 1 80 ? 3.072 -28.784 31.438 1.00 84.69 80 GLY A O 1
ATOM 675 N N . PRO A 1 81 ? 1.526 -29.693 30.073 1.00 85.38 81 PRO A N 1
ATOM 676 C CA . PRO A 1 81 ? 2.392 -29.698 28.892 1.00 85.38 81 PRO A CA 1
ATOM 677 C C . PRO A 1 81 ? 2.928 -28.307 28.529 1.00 85.38 81 PRO A C 1
ATOM 679 O O . PRO A 1 81 ? 4.108 -28.157 28.237 1.00 85.38 81 PRO A O 1
ATOM 682 N N . ALA A 1 82 ? 2.089 -27.267 28.617 1.00 84.75 82 ALA A N 1
ATOM 683 C CA . ALA A 1 82 ? 2.519 -25.901 28.324 1.00 84.75 82 ALA A CA 1
ATOM 684 C C . ALA A 1 82 ? 3.590 -25.384 29.304 1.00 84.75 82 ALA A C 1
ATOM 686 O O . ALA A 1 82 ? 4.458 -24.616 28.892 1.00 84.75 82 ALA A O 1
ATOM 687 N N . LEU A 1 83 ? 3.528 -25.781 30.583 1.00 85.69 83 LEU A N 1
ATOM 688 C CA . LEU A 1 83 ? 4.546 -25.446 31.583 1.00 85.69 83 LEU A CA 1
ATOM 689 C C . LEU A 1 83 ? 5.873 -26.153 31.294 1.00 85.69 83 LEU A C 1
ATOM 691 O O . LEU A 1 83 ? 6.904 -25.489 31.280 1.00 85.69 83 LEU A O 1
ATOM 695 N N . ALA A 1 84 ? 5.834 -27.450 30.978 1.00 79.75 84 ALA A N 1
ATOM 696 C CA . ALA A 1 84 ? 7.028 -28.217 30.621 1.00 79.75 84 ALA A CA 1
ATOM 697 C C . ALA A 1 84 ? 7.735 -27.646 29.374 1.00 79.75 84 ALA A C 1
ATOM 699 O O . ALA A 1 84 ? 8.957 -27.493 29.363 1.00 79.75 84 ALA A O 1
ATOM 700 N N . ASP A 1 85 ? 6.969 -27.249 28.351 1.00 79.75 85 ASP A N 1
ATOM 701 C CA . ASP A 1 85 ? 7.507 -26.581 27.158 1.00 79.75 85 ASP A CA 1
ATOM 702 C C . ASP A 1 85 ? 8.206 -25.253 27.511 1.00 79.75 85 ASP A C 1
ATOM 704 O O . ASP A 1 85 ? 9.258 -24.914 26.956 1.00 79.75 85 ASP A O 1
ATOM 708 N N . ALA A 1 86 ? 7.631 -24.483 28.440 1.00 81.56 86 ALA A N 1
ATOM 709 C CA . ALA A 1 86 ? 8.185 -23.208 28.881 1.00 81.56 86 ALA A CA 1
ATOM 710 C C . ALA A 1 86 ? 9.474 -23.374 29.706 1.00 81.56 86 ALA A C 1
ATOM 712 O O . ALA A 1 86 ? 10.422 -22.619 29.491 1.00 81.56 86 ALA A O 1
ATOM 713 N N . GLU A 1 87 ? 9.533 -24.367 30.597 1.00 79.44 87 GLU A N 1
ATOM 714 C CA . GLU A 1 87 ? 10.734 -24.718 31.370 1.00 79.44 87 GLU A CA 1
ATOM 715 C C . GLU A 1 87 ? 11.871 -25.191 30.454 1.00 79.44 87 GLU A C 1
ATOM 717 O O . GLU A 1 87 ? 12.997 -24.712 30.568 1.00 79.44 87 GLU A O 1
ATOM 722 N N . MET A 1 88 ? 11.573 -26.044 29.467 1.00 76.06 88 MET A N 1
ATOM 723 C CA . MET A 1 88 ? 12.556 -26.496 28.473 1.00 76.06 88 MET A CA 1
ATOM 724 C C . MET A 1 88 ? 13.132 -25.326 27.664 1.00 76.06 88 MET A C 1
ATOM 726 O O . MET A 1 88 ? 14.343 -25.226 27.460 1.00 76.06 88 MET A O 1
ATOM 730 N N . THR A 1 89 ? 12.265 -24.413 27.218 1.00 76.44 89 THR A N 1
ATOM 731 C CA . THR A 1 89 ? 12.680 -23.221 26.463 1.00 76.44 89 THR 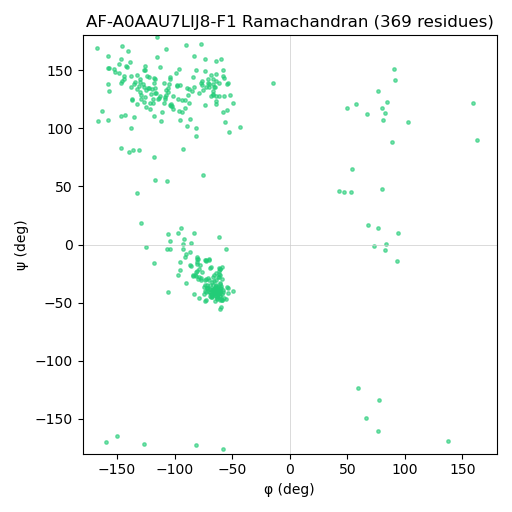A CA 1
ATOM 732 C C . THR A 1 89 ? 13.588 -22.321 27.306 1.00 76.44 89 THR A C 1
ATOM 734 O O . THR A 1 89 ? 14.575 -21.785 26.801 1.00 76.44 89 THR A O 1
ATOM 737 N N . TRP A 1 90 ? 13.280 -22.175 28.597 1.00 72.88 90 TRP A N 1
ATOM 738 C CA . TRP A 1 90 ? 14.090 -21.401 29.533 1.00 72.88 90 TRP A CA 1
ATOM 739 C C . TRP A 1 90 ? 15.454 -22.050 29.803 1.00 72.88 90 TRP A C 1
ATOM 741 O O . TRP A 1 90 ? 16.478 -21.371 29.726 1.00 72.88 90 TRP A O 1
ATOM 751 N N . ALA A 1 91 ? 15.494 -23.367 30.017 1.00 71.38 91 ALA A N 1
ATOM 752 C CA . ALA A 1 91 ? 16.729 -24.119 30.234 1.00 71.38 91 ALA A CA 1
ATOM 753 C C . ALA A 1 91 ? 17.696 -24.025 29.036 1.00 71.38 91 ALA A C 1
ATOM 755 O O . ALA A 1 91 ? 18.900 -23.829 29.214 1.00 71.38 91 ALA A O 1
ATOM 756 N N . LEU A 1 92 ? 17.173 -24.084 27.805 1.00 71.75 92 LEU A N 1
ATOM 757 C CA . LEU A 1 92 ? 17.967 -23.893 26.585 1.00 71.75 92 LEU A CA 1
ATOM 758 C C . LEU A 1 92 ? 18.558 -22.478 26.488 1.00 71.75 92 LEU A C 1
ATOM 760 O O . LEU A 1 92 ? 19.700 -22.319 26.061 1.00 71.75 92 LEU A O 1
ATOM 764 N N . ALA A 1 93 ? 17.810 -21.455 26.911 1.00 66.94 93 ALA A N 1
ATOM 765 C CA . ALA A 1 93 ? 18.303 -20.080 26.956 1.00 66.94 93 ALA A CA 1
ATOM 766 C C . ALA A 1 93 ? 19.377 -19.877 28.044 1.00 66.94 93 ALA A C 1
ATOM 768 O O . ALA A 1 93 ? 20.331 -19.124 27.832 1.00 66.94 93 ALA A O 1
ATOM 769 N N . GLY A 1 94 ? 19.254 -20.570 29.182 1.00 57.69 94 GLY A N 1
ATOM 770 C CA . GLY A 1 94 ? 20.256 -20.590 30.254 1.00 57.69 94 GLY A CA 1
ATOM 771 C C . GLY A 1 94 ? 21.579 -21.227 29.821 1.00 57.69 94 GLY A C 1
ATOM 772 O O . GLY A 1 94 ? 22.639 -20.656 30.060 1.00 57.69 94 GLY A O 1
ATOM 773 N N . ALA A 1 95 ? 21.530 -22.332 29.071 1.00 57.38 95 ALA A N 1
ATOM 774 C CA . ALA A 1 95 ? 22.720 -23.027 28.567 1.00 57.38 95 ALA A CA 1
ATOM 775 C C . ALA A 1 95 ? 23.598 -22.172 27.626 1.00 57.38 95 ALA A C 1
ATOM 777 O O . ALA A 1 95 ? 24.793 -22.430 27.485 1.00 57.38 95 ALA A O 1
ATOM 778 N N . CYS A 1 96 ? 23.038 -21.133 26.998 1.00 50.75 96 CYS A N 1
ATOM 779 C CA . CYS A 1 96 ? 23.801 -20.166 26.204 1.00 50.75 96 CYS A CA 1
ATOM 780 C C . CYS A 1 96 ? 24.505 -19.089 27.048 1.00 50.75 96 CYS A C 1
ATOM 782 O O . CYS A 1 96 ? 25.396 -18.415 26.532 1.00 50.75 96 CYS A O 1
ATOM 784 N N . ARG A 1 97 ? 24.120 -18.903 28.318 1.00 46.72 97 ARG A N 1
ATOM 785 C CA . ARG A 1 97 ? 24.670 -17.872 29.214 1.00 46.72 97 ARG A CA 1
ATOM 786 C C . ARG A 1 97 ? 25.970 -18.314 29.904 1.00 46.72 97 ARG A C 1
ATOM 788 O O . ARG A 1 97 ? 26.809 -17.461 30.171 1.00 46.72 97 ARG A O 1
ATOM 795 N N . ASP A 1 98 ? 26.168 -19.618 30.101 1.00 41.91 98 ASP A N 1
ATOM 796 C CA . ASP A 1 98 ? 27.313 -20.186 30.838 1.00 41.91 98 ASP A CA 1
ATOM 797 C C . ASP A 1 98 ? 28.502 -20.607 29.946 1.00 41.91 98 ASP A C 1
ATOM 799 O O . ASP A 1 98 ? 29.416 -21.310 30.383 1.00 41.91 98 ASP A O 1
ATOM 803 N N . ALA A 1 99 ? 28.529 -20.180 28.678 1.00 42.44 99 ALA A N 1
ATOM 804 C CA . ALA A 1 99 ? 29.687 -20.396 27.813 1.00 42.44 99 ALA A CA 1
ATOM 805 C C . ALA A 1 99 ? 30.884 -19.541 28.300 1.00 42.44 99 ALA A C 1
ATOM 807 O O . ALA A 1 99 ? 30.729 -18.326 28.449 1.00 42.44 99 ALA A O 1
ATOM 808 N N . PRO A 1 100 ? 32.086 -20.116 28.524 1.00 39.78 100 PRO A N 1
ATOM 809 C CA . PRO A 1 100 ? 33.228 -19.358 29.028 1.00 39.78 100 PRO A CA 1
ATOM 810 C C . PRO A 1 100 ? 33.619 -18.235 28.061 1.00 39.78 100 PRO A C 1
ATOM 812 O O . PRO A 1 100 ? 33.848 -18.465 26.871 1.00 39.78 100 PRO A O 1
ATOM 815 N N . SER A 1 101 ? 33.725 -17.018 28.585 1.00 38.78 101 SER A N 1
ATOM 816 C CA . SER A 1 101 ? 34.166 -15.831 27.862 1.00 38.78 101 SER A CA 1
ATOM 817 C C . SER A 1 101 ? 35.623 -15.969 27.391 1.00 38.78 101 SER A C 1
ATOM 819 O O . SER A 1 101 ? 36.548 -16.165 28.177 1.00 38.78 101 SER A O 1
ATOM 821 N N . LEU A 1 102 ? 35.847 -15.832 26.080 1.00 44.56 102 LEU A N 1
ATOM 822 C CA . LEU A 1 102 ? 37.171 -15.779 25.441 1.00 44.56 102 LEU A CA 1
ATOM 823 C C . LEU A 1 102 ? 37.847 -14.413 25.659 1.00 44.56 102 LEU A C 1
ATOM 825 O O . LEU A 1 102 ? 38.140 -13.694 24.707 1.00 44.56 102 LEU A O 1
ATOM 829 N N . ALA A 1 103 ? 38.082 -14.033 26.912 1.00 41.81 103 ALA A N 1
ATOM 830 C CA . ALA A 1 103 ? 38.789 -12.800 27.243 1.00 41.81 103 ALA A CA 1
ATOM 831 C C . ALA A 1 103 ? 39.811 -13.047 28.359 1.00 41.81 103 ALA A C 1
ATOM 833 O O . ALA A 1 103 ? 39.567 -12.758 29.527 1.00 41.81 103 ALA A O 1
ATOM 834 N N . GLN A 1 104 ? 40.980 -13.572 27.986 1.00 37.62 104 GLN A N 1
ATOM 835 C CA . GLN A 1 104 ? 42.203 -13.429 28.779 1.00 37.62 104 GLN A CA 1
ATOM 836 C C . GLN A 1 104 ? 43.250 -12.665 27.951 1.00 37.62 104 GLN A C 1
ATOM 838 O O . GLN A 1 104 ? 43.363 -12.915 26.747 1.00 37.62 104 GLN A O 1
ATOM 843 N N . PRO A 1 105 ? 44.011 -11.731 28.552 1.00 39.12 105 PRO A N 1
ATOM 844 C CA . PRO A 1 105 ? 45.034 -10.970 27.847 1.00 39.12 105 PRO A CA 1
ATOM 845 C C . PRO A 1 105 ? 46.275 -11.839 27.600 1.00 39.12 105 PRO A C 1
ATOM 847 O O . PRO A 1 105 ? 46.765 -12.525 28.495 1.00 39.12 105 PRO A O 1
ATOM 850 N N . ALA A 1 106 ? 46.784 -11.815 26.367 1.00 36.19 106 ALA A N 1
ATOM 851 C CA . ALA A 1 106 ? 47.906 -12.647 25.941 1.00 36.19 106 ALA A CA 1
ATOM 852 C C . ALA A 1 106 ? 49.223 -12.272 26.658 1.00 36.19 106 ALA A C 1
ATOM 854 O O . ALA A 1 106 ? 49.606 -11.096 26.646 1.00 36.19 106 ALA A O 1
ATOM 855 N N . PRO A 1 107 ? 49.988 -13.237 27.205 1.00 36.84 107 PRO A N 1
ATOM 856 C CA . PRO A 1 107 ? 51.378 -13.000 27.556 1.00 36.84 107 PRO A CA 1
ATOM 857 C C . PRO A 1 107 ? 52.225 -12.917 26.278 1.00 36.84 107 PRO A C 1
ATOM 859 O O . PRO A 1 107 ? 52.092 -13.724 25.356 1.00 36.84 107 PRO A O 1
ATOM 862 N N . ARG A 1 108 ? 53.115 -11.922 26.224 1.00 46.97 108 ARG A N 1
ATOM 863 C CA . ARG A 1 108 ? 54.101 -11.746 25.148 1.00 46.97 108 ARG A CA 1
ATOM 864 C C . ARG A 1 108 ? 54.988 -12.992 25.053 1.00 46.97 108 ARG A C 1
ATOM 866 O O . ARG A 1 108 ? 55.771 -13.251 25.964 1.00 46.97 108 ARG A O 1
ATOM 873 N N . ALA A 1 109 ? 54.899 -13.725 23.944 1.00 38.47 109 ALA A N 1
ATOM 874 C CA . ALA A 1 109 ? 55.728 -14.897 23.682 1.00 38.47 109 ALA A CA 1
ATOM 875 C C . ALA A 1 109 ? 56.683 -14.655 22.506 1.00 38.47 109 ALA A C 1
ATOM 877 O O . ALA A 1 109 ? 56.288 -14.253 21.412 1.00 38.47 109 ALA A O 1
ATOM 878 N N . ARG A 1 110 ? 57.964 -14.897 22.793 1.00 40.97 110 ARG A N 1
ATOM 879 C CA . ARG A 1 110 ? 59.111 -14.895 21.882 1.00 40.97 110 ARG A CA 1
ATOM 880 C C . ARG A 1 110 ? 58.930 -15.900 20.740 1.00 40.97 110 ARG A C 1
ATOM 882 O O . ARG A 1 110 ? 58.317 -16.949 20.911 1.00 40.97 110 ARG A O 1
ATOM 889 N N . HIS A 1 111 ? 59.536 -15.575 19.602 1.00 43.34 111 HIS A N 1
ATOM 890 C CA . HIS A 1 111 ? 59.606 -16.397 18.397 1.00 43.34 111 HIS A CA 1
ATOM 891 C C . HIS A 1 111 ? 60.047 -17.844 18.688 1.00 43.34 111 HIS A C 1
ATOM 893 O O . HIS A 1 111 ? 61.152 -18.064 19.183 1.00 43.34 111 HIS A O 1
ATOM 899 N N . LEU A 1 112 ? 59.215 -18.821 18.312 1.00 39.88 112 LEU A N 1
ATOM 900 C CA . LEU A 1 112 ? 59.615 -20.219 18.128 1.00 39.88 112 LEU A CA 1
ATOM 901 C C . LEU A 1 112 ? 59.256 -20.695 16.705 1.00 39.88 112 LEU A C 1
ATOM 903 O O . LEU A 1 112 ? 58.248 -20.255 16.146 1.00 39.88 112 LEU A O 1
ATOM 907 N N . PRO A 1 113 ? 60.078 -21.570 16.097 1.00 43.88 113 PRO A N 1
ATOM 908 C CA . PRO A 1 113 ? 60.008 -21.888 14.675 1.00 43.88 113 PRO A CA 1
ATOM 909 C C . PRO A 1 113 ? 58.838 -22.814 14.309 1.00 43.88 113 PRO A C 1
ATOM 911 O O . PRO A 1 113 ? 58.536 -23.801 14.979 1.00 43.88 113 PRO A O 1
ATOM 914 N N . TRP A 1 114 ? 58.238 -22.508 13.159 1.00 41.88 114 TRP A N 1
ATOM 915 C CA . TRP A 1 114 ? 56.986 -23.018 12.582 1.00 41.88 114 TRP A CA 1
ATOM 916 C C . TRP A 1 114 ? 56.837 -24.544 12.396 1.00 41.88 114 TRP A C 1
ATOM 918 O O . TRP A 1 114 ? 55.775 -25.008 11.985 1.00 41.88 114 TRP A O 1
ATOM 928 N N . ARG A 1 115 ? 57.860 -25.354 12.691 1.00 44.19 115 ARG A N 1
ATOM 929 C CA . ARG A 1 115 ? 57.865 -26.793 12.364 1.00 44.19 115 ARG A CA 1
ATOM 930 C C . ARG A 1 115 ? 57.304 -27.696 13.469 1.00 44.19 115 ARG A C 1
ATOM 932 O O . ARG A 1 115 ? 57.012 -28.854 13.195 1.00 44.19 115 ARG A O 1
ATOM 939 N N . ALA A 1 116 ? 57.064 -27.175 14.675 1.00 47.56 116 ALA A N 1
ATOM 940 C CA . ALA A 1 116 ? 56.416 -27.934 15.754 1.00 47.56 116 ALA A CA 1
ATOM 941 C C . ALA A 1 116 ? 54.870 -27.889 15.708 1.00 47.56 116 ALA A C 1
ATOM 943 O O . ALA A 1 116 ? 54.213 -28.769 16.262 1.00 47.56 116 ALA A O 1
ATOM 944 N N . CYS A 1 117 ? 54.266 -26.923 15.001 1.00 44.56 117 CYS A N 1
ATOM 945 C CA . CYS A 1 117 ? 52.804 -26.782 14.923 1.00 44.56 117 CYS A CA 1
ATOM 946 C C . CYS A 1 117 ? 52.130 -27.765 13.949 1.00 44.56 117 CYS A C 1
ATOM 948 O O . CYS A 1 117 ? 50.945 -28.060 14.097 1.00 44.56 117 CYS A O 1
ATOM 950 N N . ALA A 1 118 ? 52.864 -28.325 12.983 1.00 46.88 118 ALA A N 1
ATOM 951 C CA . ALA A 1 118 ? 52.283 -29.234 11.991 1.00 46.88 118 ALA A CA 1
ATOM 952 C C . ALA A 1 118 ? 51.918 -30.617 12.572 1.00 46.88 118 ALA A C 1
ATOM 954 O O . ALA A 1 118 ? 50.951 -31.238 12.136 1.00 46.88 118 ALA A O 1
ATOM 955 N N . ALA A 1 119 ? 52.639 -31.093 13.592 1.00 46.53 119 ALA A N 1
ATOM 956 C CA . ALA A 1 119 ? 52.418 -32.427 14.160 1.00 46.53 119 ALA A CA 1
ATOM 957 C C . ALA A 1 119 ? 51.263 -32.483 15.183 1.00 46.53 119 ALA A C 1
ATOM 959 O O . ALA A 1 119 ? 50.632 -33.529 15.340 1.00 46.53 119 ALA A O 1
ATOM 960 N N . ALA A 1 120 ? 50.942 -31.366 15.845 1.00 45.66 120 ALA A N 1
ATOM 961 C CA . ALA A 1 120 ? 49.815 -31.282 16.779 1.00 45.66 120 ALA A CA 1
ATOM 962 C C . ALA A 1 120 ? 48.467 -31.061 16.063 1.00 45.66 120 ALA A C 1
ATOM 964 O O . ALA A 1 120 ? 47.427 -31.513 16.542 1.00 45.66 120 ALA A O 1
ATOM 965 N N . TRP A 1 121 ? 48.480 -30.436 14.880 1.00 45.56 121 TRP A N 1
ATOM 966 C CA . TRP A 1 121 ? 47.267 -30.148 14.107 1.00 45.56 121 TRP A CA 1
ATOM 967 C C . TRP A 1 121 ? 46.661 -31.401 13.445 1.00 45.56 121 TRP A C 1
ATOM 969 O O . TRP A 1 121 ? 45.441 -31.540 13.361 1.00 45.56 121 TRP A O 1
ATOM 979 N N . CYS A 1 122 ? 47.489 -32.387 13.081 1.00 45.44 122 CYS A N 1
ATOM 980 C CA . CYS A 1 122 ? 47.019 -33.623 12.442 1.00 45.44 122 CYS A CA 1
ATOM 981 C C . CYS A 1 122 ? 46.421 -34.667 13.404 1.00 45.44 122 CYS A C 1
ATOM 983 O O . CYS A 1 122 ? 45.760 -35.594 12.941 1.00 45.44 122 CYS A O 1
ATOM 985 N N . ARG A 1 123 ? 46.583 -34.535 14.731 1.00 46.25 123 ARG A N 1
ATOM 986 C CA . ARG A 1 123 ? 45.981 -35.478 15.703 1.00 46.25 123 ARG A CA 1
ATOM 987 C C . ARG A 1 123 ? 44.634 -35.025 16.275 1.00 46.25 123 ARG A C 1
ATOM 989 O O . ARG A 1 123 ? 43.899 -35.858 16.791 1.00 46.25 123 ARG A O 1
ATOM 996 N N . ALA A 1 124 ? 44.258 -33.754 16.125 1.00 45.25 124 ALA A N 1
ATOM 997 C CA . ALA A 1 124 ? 42.977 -33.231 16.620 1.00 45.25 124 ALA A CA 1
ATOM 998 C C . ALA A 1 124 ? 41.815 -33.327 15.604 1.00 45.25 124 ALA A C 1
ATOM 1000 O O . ALA A 1 124 ? 40.662 -33.085 15.957 1.00 45.25 124 ALA A O 1
ATOM 1001 N N . HIS A 1 125 ? 42.082 -33.707 14.347 1.00 50.19 125 HIS A N 1
ATOM 1002 C CA . HIS A 1 125 ? 41.074 -33.744 13.273 1.00 50.19 125 HIS A CA 1
ATOM 1003 C C . HIS A 1 125 ? 40.436 -35.116 13.000 1.00 50.19 125 HIS A C 1
ATOM 1005 O O . HIS A 1 125 ? 39.662 -35.257 12.049 1.00 50.19 125 HIS A O 1
ATOM 1011 N N . LEU A 1 126 ? 40.680 -36.098 13.869 1.00 53.34 126 LEU A N 1
ATOM 1012 C CA . LEU A 1 126 ? 40.077 -37.431 13.833 1.00 53.34 126 LEU A CA 1
ATOM 1013 C C . LEU A 1 126 ? 39.028 -37.604 14.943 1.00 53.34 126 LEU A C 1
ATOM 1015 O O . LEU A 1 126 ? 39.116 -38.544 15.713 1.00 53.34 126 LEU A O 1
ATOM 1019 N N . MET A 1 127 ? 38.024 -36.722 15.045 1.00 44.34 127 MET A N 1
ATOM 1020 C CA . MET A 1 127 ? 36.812 -37.014 15.830 1.00 44.34 127 MET A CA 1
ATOM 1021 C C . MET A 1 127 ? 35.533 -36.448 15.180 1.00 44.34 127 MET A C 1
ATOM 1023 O O . MET A 1 127 ? 35.286 -35.245 15.156 1.00 44.34 127 MET A O 1
ATOM 1027 N N . ALA A 1 128 ? 34.710 -37.397 14.717 1.00 56.03 128 ALA A N 1
ATOM 1028 C CA . ALA A 1 128 ? 33.283 -37.369 14.378 1.00 56.03 128 ALA A CA 1
ATOM 1029 C C . ALA A 1 128 ? 32.787 -36.520 13.166 1.00 56.03 128 ALA A C 1
ATOM 1031 O O . ALA A 1 128 ? 32.674 -35.295 13.266 1.00 56.03 128 ALA A O 1
ATOM 1032 N N . PRO A 1 129 ? 32.298 -37.154 12.069 1.00 55.06 129 PRO A N 1
ATOM 1033 C CA . PRO A 1 129 ? 31.684 -36.460 10.920 1.00 55.06 129 PRO A CA 1
ATOM 1034 C C . PRO A 1 129 ? 30.417 -35.660 11.283 1.00 55.06 129 PRO A C 1
ATOM 1036 O O . PRO A 1 129 ? 30.072 -34.695 10.603 1.00 55.06 129 PRO A O 1
ATOM 1039 N N . ARG A 1 130 ? 29.770 -35.984 12.412 1.00 54.97 130 ARG A N 1
ATOM 1040 C CA . ARG A 1 130 ? 28.607 -35.256 12.949 1.00 54.97 130 ARG A CA 1
ATOM 1041 C C . ARG A 1 130 ? 28.922 -33.809 13.348 1.00 54.97 130 ARG A C 1
ATOM 1043 O O . ARG A 1 130 ? 28.062 -32.947 13.214 1.00 54.97 130 ARG A O 1
ATOM 1050 N N . ARG A 1 131 ? 30.154 -33.517 13.786 1.00 56.03 131 ARG A N 1
ATOM 1051 C CA . ARG A 1 131 ? 30.550 -32.159 14.208 1.00 56.03 131 ARG A CA 1
ATOM 1052 C C . ARG A 1 131 ? 30.805 -31.226 13.022 1.00 56.03 131 ARG A C 1
ATOM 1054 O O . ARG A 1 131 ? 30.548 -30.034 13.131 1.00 56.03 131 ARG A O 1
ATOM 1061 N N . ARG A 1 132 ? 31.231 -31.768 11.872 1.00 55.47 132 ARG A N 1
ATOM 1062 C CA . ARG A 1 132 ? 31.397 -30.999 10.624 1.00 55.47 132 ARG A CA 1
ATOM 1063 C C . ARG A 1 132 ? 30.054 -30.629 9.999 1.00 55.47 132 ARG A C 1
ATOM 1065 O O . ARG A 1 132 ? 29.894 -29.493 9.576 1.00 55.47 132 ARG A O 1
ATOM 1072 N N . ALA A 1 133 ? 29.084 -31.546 10.010 1.00 59.47 133 ALA A N 1
ATOM 1073 C CA . ALA A 1 133 ? 27.726 -31.264 9.543 1.00 59.47 133 ALA A CA 1
ATOM 1074 C C . ALA A 1 133 ? 27.039 -30.184 10.398 1.00 59.47 133 ALA A C 1
ATOM 1076 O O . ALA A 1 133 ? 26.417 -29.277 9.855 1.00 59.47 133 ALA A O 1
ATOM 1077 N N . LEU A 1 134 ? 27.221 -30.233 11.724 1.00 62.44 134 LEU A N 1
ATOM 1078 C CA . LEU A 1 134 ? 26.679 -29.224 12.634 1.00 62.44 134 LEU A CA 1
ATOM 1079 C C . LEU A 1 134 ? 27.358 -27.858 12.452 1.00 62.44 134 LEU A C 1
ATOM 1081 O O . LEU A 1 134 ? 26.674 -26.846 12.382 1.00 62.44 134 LEU A O 1
ATOM 1085 N N . ALA A 1 135 ? 28.685 -27.825 12.301 1.00 63.41 135 ALA A N 1
ATOM 1086 C CA . ALA A 1 135 ? 29.419 -26.585 12.048 1.00 63.41 135 ALA A CA 1
ATOM 1087 C C . ALA A 1 135 ? 29.044 -25.943 10.700 1.00 63.41 135 ALA A C 1
ATOM 1089 O O . ALA A 1 135 ? 28.885 -24.727 10.632 1.00 63.41 135 ALA A O 1
ATOM 1090 N N . LEU A 1 136 ? 28.842 -26.745 9.648 1.00 65.75 136 LEU A N 1
ATOM 1091 C CA . LEU A 1 136 ? 28.348 -26.272 8.350 1.00 65.75 136 LEU A CA 1
ATOM 1092 C C . LEU A 1 136 ? 26.898 -25.781 8.426 1.00 65.75 136 LEU A C 1
ATOM 1094 O O . LEU A 1 136 ? 26.586 -24.758 7.827 1.00 65.75 136 LEU A O 1
ATOM 1098 N N . ALA A 1 137 ? 26.030 -26.446 9.193 1.00 65.38 137 ALA A N 1
ATOM 1099 C CA . ALA A 1 137 ? 24.655 -25.997 9.411 1.00 65.38 137 ALA A CA 1
ATOM 1100 C C . ALA A 1 137 ? 24.602 -24.677 10.199 1.00 65.38 137 ALA A C 1
ATOM 1102 O O . ALA A 1 137 ? 23.878 -23.761 9.818 1.00 65.38 137 ALA A O 1
ATOM 1103 N N . CYS A 1 138 ? 25.413 -24.535 11.251 1.00 65.25 138 CYS A N 1
ATOM 1104 C CA . CYS A 1 138 ? 25.531 -23.287 12.004 1.00 65.25 138 CYS A CA 1
ATOM 1105 C C . CYS A 1 138 ? 26.129 -22.163 11.149 1.00 65.25 138 CYS A C 1
ATOM 1107 O O . CYS A 1 138 ? 25.624 -21.047 11.186 1.00 65.25 138 CYS A O 1
ATOM 1109 N N . ALA A 1 139 ? 27.150 -22.446 10.335 1.00 66.75 139 ALA A N 1
ATOM 1110 C CA . ALA A 1 139 ? 27.719 -21.464 9.414 1.00 66.75 139 ALA A CA 1
ATOM 1111 C C . ALA A 1 139 ? 26.714 -21.049 8.328 1.00 66.75 139 ALA A C 1
ATOM 1113 O O . ALA A 1 139 ? 26.607 -19.865 8.025 1.00 66.75 139 ALA A O 1
ATOM 1114 N N . ALA A 1 140 ? 25.922 -21.986 7.798 1.00 65.69 140 ALA A N 1
ATOM 1115 C CA . ALA A 1 140 ? 24.848 -21.687 6.855 1.00 65.69 140 ALA A CA 1
ATOM 1116 C C . ALA A 1 140 ? 23.731 -20.846 7.495 1.00 65.69 140 ALA A C 1
ATOM 1118 O O . ALA A 1 140 ? 23.230 -19.934 6.849 1.00 65.69 140 ALA A O 1
ATOM 1119 N N . LEU A 1 141 ? 23.381 -21.089 8.763 1.00 61.72 141 LEU A N 1
ATOM 1120 C CA . LEU A 1 141 ? 22.413 -20.275 9.511 1.00 61.72 141 LEU A CA 1
ATOM 1121 C C . LEU A 1 141 ? 22.943 -18.870 9.821 1.00 61.72 141 LEU A C 1
ATOM 1123 O O . LEU A 1 141 ? 22.195 -17.903 9.719 1.00 61.72 141 LEU A O 1
ATOM 1127 N N . VAL A 1 142 ? 24.231 -18.738 10.148 1.00 62.44 142 VAL A N 1
ATOM 1128 C CA . VAL A 1 142 ? 24.875 -17.434 10.363 1.00 62.44 142 VAL A CA 1
ATOM 1129 C C . VAL A 1 142 ? 24.968 -16.657 9.050 1.00 62.44 142 VAL A C 1
ATOM 1131 O O . VAL A 1 142 ? 24.637 -15.480 9.032 1.00 62.44 142 VAL A O 1
ATOM 1134 N N . VAL A 1 143 ? 25.335 -17.301 7.939 1.00 61.19 143 VAL A N 1
ATOM 1135 C CA . VAL A 1 143 ? 25.367 -16.664 6.610 1.00 61.19 143 VAL A CA 1
ATOM 1136 C C . VAL A 1 143 ? 23.954 -16.318 6.119 1.00 61.19 143 VAL A C 1
ATOM 1138 O O . VAL A 1 143 ? 23.736 -15.236 5.580 1.00 61.19 143 VAL A O 1
ATOM 1141 N N . ALA A 1 144 ? 22.962 -17.178 6.363 1.00 56.06 144 ALA A N 1
ATOM 1142 C CA . ALA A 1 144 ? 21.561 -16.867 6.079 1.00 56.06 144 ALA A CA 1
ATOM 1143 C C . ALA A 1 144 ? 21.048 -15.689 6.928 1.00 56.06 144 ALA A C 1
ATOM 1145 O O . ALA A 1 144 ? 20.288 -14.869 6.415 1.00 56.06 144 ALA A O 1
ATOM 1146 N N . GLY A 1 145 ? 21.491 -15.578 8.185 1.00 51.19 145 GLY A N 1
ATOM 1147 C CA . GLY A 1 145 ? 21.145 -14.490 9.104 1.00 51.19 145 GLY A CA 1
ATOM 1148 C C . GLY A 1 145 ? 21.935 -13.189 8.913 1.00 51.19 145 GLY A C 1
ATOM 1149 O O . GLY A 1 145 ? 21.524 -12.164 9.441 1.00 51.19 145 GLY A O 1
ATOM 1150 N N . THR A 1 146 ? 23.049 -13.193 8.172 1.00 50.62 146 THR A N 1
ATOM 1151 C CA . THR A 1 146 ? 23.807 -11.967 7.847 1.00 50.62 146 THR A CA 1
ATOM 1152 C C . THR A 1 146 ? 23.456 -11.394 6.478 1.00 50.62 146 THR A C 1
ATOM 1154 O O . THR A 1 146 ? 23.565 -10.185 6.289 1.00 50.62 146 THR A O 1
ATOM 1157 N N . ILE A 1 147 ? 22.996 -12.223 5.533 1.00 51.34 147 ILE A N 1
ATOM 1158 C CA . ILE A 1 147 ? 22.526 -11.768 4.210 1.00 51.34 147 ILE A CA 1
ATOM 1159 C C . ILE A 1 147 ? 21.076 -11.259 4.272 1.00 51.34 147 ILE A C 1
ATOM 1161 O O . ILE A 1 147 ? 20.669 -10.429 3.462 1.00 51.34 147 ILE A O 1
ATOM 1165 N N . ASN A 1 148 ? 20.305 -11.699 5.264 1.00 47.34 148 ASN A N 1
ATOM 1166 C CA . ASN A 1 148 ? 18.944 -11.243 5.506 1.00 47.34 148 ASN A CA 1
ATOM 1167 C C . ASN A 1 148 ? 18.917 -10.572 6.881 1.00 47.34 148 ASN A C 1
ATOM 1169 O O . ASN A 1 148 ? 19.109 -11.247 7.887 1.00 47.34 148 ASN A O 1
ATOM 1173 N N . GLY A 1 149 ? 18.741 -9.249 6.914 1.00 45.38 149 GLY A N 1
ATOM 1174 C CA . GLY A 1 149 ? 18.765 -8.449 8.142 1.00 45.38 149 GLY A CA 1
ATOM 1175 C C . GLY A 1 149 ? 17.725 -8.865 9.202 1.00 45.38 149 GLY A C 1
ATOM 1176 O O . GLY A 1 149 ? 16.971 -9.819 9.008 1.00 45.38 149 GLY A O 1
ATOM 1177 N N . PRO A 1 150 ? 17.634 -8.129 10.327 1.00 41.25 150 PRO A N 1
ATOM 1178 C CA . PRO A 1 150 ? 16.779 -8.462 11.478 1.00 41.25 150 PRO A CA 1
ATOM 1179 C C . PRO A 1 150 ? 15.254 -8.523 11.211 1.00 41.25 150 PRO A C 1
ATOM 1181 O O . PRO A 1 150 ? 14.486 -8.772 12.135 1.00 41.25 150 PRO A O 1
ATOM 1184 N N . ASP A 1 151 ? 14.808 -8.406 9.960 1.00 46.78 151 ASP A N 1
ATOM 1185 C CA . ASP A 1 151 ? 13.409 -8.486 9.521 1.00 46.78 151 ASP A CA 1
ATOM 1186 C C . ASP A 1 151 ? 12.890 -9.927 9.303 1.00 46.78 151 ASP A C 1
ATOM 1188 O O . ASP A 1 151 ? 11.805 -10.119 8.757 1.00 46.78 151 ASP A O 1
ATOM 1192 N N . LEU A 1 152 ? 13.627 -10.974 9.699 1.00 47.62 152 LEU A N 1
ATOM 1193 C CA . LEU A 1 152 ? 13.244 -12.371 9.420 1.00 47.62 152 LEU A CA 1
ATOM 1194 C C . LEU A 1 152 ? 12.293 -13.033 10.435 1.00 47.62 152 LEU A C 1
ATOM 1196 O O . LEU A 1 152 ? 11.817 -14.138 10.167 1.00 47.62 152 LEU A O 1
ATOM 1200 N N . ILE A 1 153 ? 11.969 -12.393 11.564 1.00 46.66 153 ILE A N 1
ATOM 1201 C CA . ILE A 1 153 ? 11.009 -12.960 12.539 1.00 46.66 153 ILE A CA 1
ATOM 1202 C C . ILE A 1 153 ? 9.582 -12.419 12.326 1.00 46.66 153 ILE A C 1
ATOM 1204 O O . ILE A 1 153 ? 8.612 -13.093 12.668 1.00 46.66 153 ILE A O 1
ATOM 1208 N N . GLU A 1 154 ? 9.417 -11.264 11.676 1.00 48.41 154 GLU A N 1
ATOM 1209 C CA . GLU A 1 154 ? 8.088 -10.726 11.345 1.00 48.41 154 GLU A CA 1
ATOM 1210 C C . GLU A 1 154 ? 7.299 -11.493 10.252 1.00 48.41 154 GLU A C 1
ATOM 1212 O O . GLU A 1 154 ? 6.075 -11.549 10.369 1.00 48.41 154 GLU A O 1
ATOM 1217 N N . PRO A 1 155 ? 7.893 -12.158 9.233 1.00 46.28 155 PRO A N 1
ATOM 1218 C CA . PRO A 1 155 ? 7.116 -12.726 8.124 1.00 46.28 155 PRO A CA 1
ATOM 1219 C C . PRO A 1 155 ? 6.292 -13.980 8.453 1.00 46.28 155 PRO A C 1
ATOM 1221 O O . PRO A 1 155 ? 5.436 -14.360 7.658 1.00 46.28 155 PRO A O 1
ATOM 1224 N N . TRP A 1 156 ? 6.520 -14.640 9.595 1.00 49.75 156 TRP A N 1
ATOM 1225 C CA . TRP A 1 156 ? 5.828 -15.895 9.940 1.00 49.75 156 TRP A CA 1
ATOM 1226 C C . TRP A 1 156 ? 4.553 -15.695 10.775 1.00 49.75 156 TRP A C 1
ATOM 1228 O O . TRP A 1 156 ? 3.849 -16.665 11.055 1.00 49.75 156 TRP A O 1
ATOM 1238 N N . LEU A 1 157 ? 4.239 -14.457 11.175 1.00 63.06 157 LEU A N 1
ATOM 1239 C CA . LEU A 1 157 ? 3.167 -14.143 12.131 1.00 63.06 157 LEU A CA 1
ATOM 1240 C C . LEU A 1 157 ? 2.189 -13.060 11.652 1.00 63.06 157 LEU A C 1
ATOM 1242 O O . LEU A 1 157 ? 1.466 -12.499 12.470 1.00 63.06 157 LEU A O 1
ATOM 1246 N N . VAL A 1 158 ? 2.144 -12.782 10.349 1.00 78.12 158 VAL A N 1
ATOM 1247 C CA . VAL A 1 158 ? 1.229 -11.789 9.770 1.00 78.12 158 VAL A CA 1
ATOM 1248 C C . VAL A 1 158 ? -0.101 -12.442 9.390 1.00 78.12 158 VAL A C 1
ATOM 1250 O O . VAL A 1 158 ? -0.110 -13.503 8.765 1.00 78.12 158 VAL A O 1
ATOM 1253 N N . ASP A 1 159 ? -1.220 -11.802 9.737 1.00 88.00 159 ASP A N 1
ATOM 1254 C CA . ASP A 1 159 ? -2.563 -12.332 9.464 1.00 88.00 159 ASP A CA 1
ATOM 1255 C C . ASP A 1 159 ? -2.877 -12.417 7.961 1.00 88.00 159 ASP A C 1
ATOM 1257 O O . ASP A 1 159 ? -3.509 -13.376 7.511 1.00 88.00 159 ASP A O 1
ATOM 1261 N N . TYR A 1 160 ? -2.429 -11.432 7.172 1.00 94.56 160 TYR A N 1
ATOM 1262 C CA . TYR A 1 160 ? -2.680 -11.380 5.732 1.00 94.56 160 TYR A CA 1
ATOM 1263 C C . TYR A 1 160 ? -1.430 -11.030 4.930 1.00 94.56 160 TYR A C 1
ATOM 1265 O O . TYR A 1 160 ? -0.662 -10.133 5.281 1.00 94.56 160 TYR A O 1
ATOM 1273 N N . ARG A 1 161 ? -1.277 -11.716 3.796 1.00 95.38 161 ARG A N 1
ATOM 1274 C CA . ARG A 1 161 ? -0.219 -11.474 2.817 1.00 95.38 161 ARG A CA 1
ATOM 1275 C C . ARG A 1 161 ? -0.723 -11.644 1.395 1.00 95.38 161 ARG A C 1
ATOM 1277 O O . ARG A 1 161 ? -1.652 -12.423 1.160 1.00 95.38 161 ARG A O 1
ATOM 1284 N N . THR A 1 162 ? -0.060 -10.956 0.486 1.00 96.19 162 THR A N 1
ATOM 1285 C CA . THR A 1 162 ? -0.181 -11.115 -0.963 1.00 96.19 162 THR A CA 1
ATOM 1286 C C . THR A 1 162 ? 1.186 -11.440 -1.550 1.00 96.19 162 THR A C 1
ATOM 1288 O O . THR A 1 162 ? 2.212 -10.936 -1.081 1.00 96.19 162 THR A O 1
ATOM 1291 N N . ASP A 1 163 ? 1.203 -12.291 -2.569 1.00 94.88 163 ASP A N 1
ATOM 1292 C CA . ASP A 1 163 ? 2.409 -12.553 -3.352 1.00 94.88 163 ASP A CA 1
ATOM 1293 C C . ASP A 1 163 ? 2.684 -11.397 -4.341 1.00 94.88 163 ASP A C 1
ATOM 1295 O O . ASP A 1 163 ? 1.906 -10.447 -4.480 1.00 94.88 163 ASP A O 1
ATOM 1299 N N . VAL A 1 164 ? 3.839 -11.428 -5.012 1.00 93.50 164 VAL A N 1
ATOM 1300 C CA . VAL A 1 164 ? 4.187 -10.417 -6.024 1.00 93.50 164 VAL A CA 1
ATOM 1301 C C . VAL A 1 164 ? 3.201 -10.500 -7.195 1.00 93.50 164 VAL A C 1
ATOM 1303 O O . VAL A 1 164 ? 3.000 -11.572 -7.761 1.00 93.50 164 VAL A O 1
ATOM 1306 N N . GLY A 1 165 ? 2.610 -9.365 -7.563 1.00 91.81 165 GLY A N 1
ATOM 1307 C CA . GLY A 1 165 ? 1.583 -9.241 -8.600 1.00 91.81 165 GLY A CA 1
ATOM 1308 C C . GLY A 1 165 ? 0.166 -9.576 -8.126 1.00 91.81 165 GLY A C 1
ATOM 1309 O O . GLY A 1 165 ? -0.783 -9.391 -8.882 1.00 91.81 165 GLY A O 1
ATOM 1310 N N . GLU A 1 166 ? -0.009 -10.035 -6.885 1.00 94.88 166 GLU A N 1
ATOM 1311 C CA . GLU A 1 166 ? -1.327 -10.353 -6.341 1.00 94.88 166 GLU A CA 1
ATOM 1312 C C . GLU A 1 166 ? -1.986 -9.115 -5.718 1.00 94.88 166 GLU A C 1
ATOM 1314 O O . GLU A 1 166 ? -1.384 -8.411 -4.908 1.00 94.88 166 GLU A O 1
ATOM 1319 N N . ILE A 1 167 ? -3.261 -8.888 -6.038 1.00 96.06 167 ILE A N 1
ATOM 1320 C CA . ILE A 1 167 ? -4.122 -7.925 -5.345 1.00 96.06 167 ILE A CA 1
ATOM 1321 C C . ILE A 1 167 ? -5.260 -8.691 -4.680 1.00 96.06 167 ILE A C 1
ATOM 1323 O O . ILE A 1 167 ? -5.941 -9.492 -5.321 1.00 96.06 167 ILE A O 1
ATOM 1327 N N . ARG A 1 168 ? -5.499 -8.429 -3.392 1.00 96.50 168 ARG A N 1
ATOM 1328 C CA . ARG A 1 168 ? -6.504 -9.157 -2.609 1.00 96.50 168 ARG A CA 1
ATOM 1329 C C . ARG A 1 168 ? -7.435 -8.215 -1.861 1.00 96.50 168 ARG A C 1
ATOM 1331 O O . ARG A 1 168 ? -6.991 -7.320 -1.148 1.00 96.50 168 ARG A O 1
ATOM 1338 N N . SER A 1 169 ? -8.742 -8.449 -1.975 1.00 97.50 169 SER A N 1
ATOM 1339 C CA . SER A 1 169 ? -9.751 -7.768 -1.158 1.00 97.50 169 SER A CA 1
ATOM 1340 C C . SER A 1 169 ? -9.995 -8.538 0.141 1.00 97.50 169 SER A C 1
ATOM 1342 O O . SER A 1 169 ? -10.239 -9.743 0.121 1.00 97.50 169 SER A O 1
ATOM 1344 N N . LEU A 1 170 ? -9.919 -7.842 1.272 1.00 96.50 170 LEU A N 1
ATOM 1345 C CA . LEU A 1 170 ? -10.035 -8.389 2.619 1.00 96.50 170 LEU A CA 1
ATOM 1346 C C . LEU A 1 170 ? -11.184 -7.707 3.365 1.00 96.50 170 LEU A C 1
ATOM 1348 O O . LEU A 1 170 ? -11.292 -6.478 3.374 1.00 96.50 170 LEU A O 1
ATOM 1352 N N . ALA A 1 171 ? -12.008 -8.508 4.038 1.00 95.88 171 ALA A N 1
ATOM 1353 C CA . ALA A 1 171 ? -12.984 -8.036 5.014 1.00 95.88 171 ALA A CA 1
ATOM 1354 C C . ALA A 1 171 ? -12.441 -8.291 6.425 1.00 95.88 171 ALA A C 1
ATOM 1356 O O . ALA A 1 171 ? -12.168 -9.433 6.795 1.00 95.88 171 ALA A O 1
ATOM 1357 N N . LEU A 1 172 ? -12.262 -7.224 7.200 1.00 94.88 172 LEU A N 1
ATOM 1358 C CA . LEU A 1 172 ? -11.762 -7.289 8.569 1.00 94.88 172 LEU A CA 1
ATOM 1359 C C . LEU A 1 172 ? -12.896 -7.608 9.565 1.00 94.88 172 LEU A C 1
ATOM 1361 O O . LEU A 1 172 ? -14.072 -7.413 9.243 1.00 94.88 172 LEU A O 1
ATOM 1365 N N . PRO A 1 173 ? -12.578 -8.066 10.794 1.00 90.44 173 PRO A N 1
ATOM 1366 C CA . PRO A 1 173 ? -13.586 -8.504 11.769 1.00 90.44 173 PRO A CA 1
ATOM 1367 C C . PRO A 1 173 ? -14.602 -7.436 12.200 1.00 90.44 173 PRO A C 1
ATOM 1369 O O . PRO A 1 173 ? -15.670 -7.772 12.699 1.00 90.44 173 PRO A O 1
ATOM 1372 N N . ASP A 1 174 ? -14.270 -6.158 12.032 1.00 90.00 174 ASP A N 1
ATOM 1373 C CA . ASP A 1 174 ? -15.117 -5.001 12.340 1.00 90.00 174 ASP A CA 1
ATOM 1374 C C . ASP A 1 174 ? -15.967 -4.537 11.141 1.00 90.00 174 ASP A C 1
ATOM 1376 O O . ASP A 1 174 ? -16.627 -3.505 11.217 1.00 90.00 174 ASP A O 1
ATOM 1380 N N . GLY A 1 175 ? -15.927 -5.259 10.015 1.00 91.19 175 GLY A N 1
ATOM 1381 C CA . GLY A 1 175 ? -16.607 -4.887 8.771 1.00 91.19 175 GLY A CA 1
ATOM 1382 C C . GLY A 1 175 ? -15.831 -3.893 7.901 1.00 9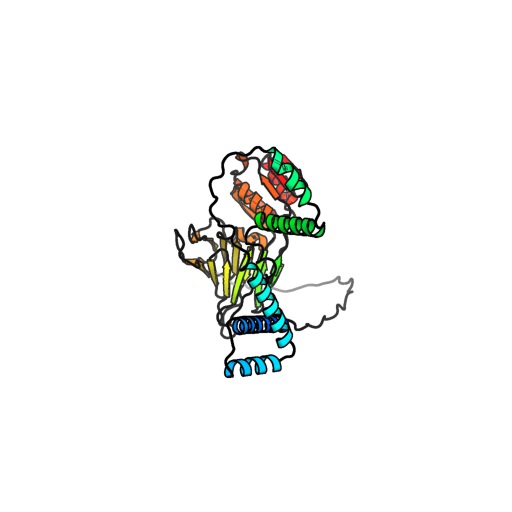1.19 175 GLY A C 1
ATOM 1383 O O . GLY A 1 175 ? -16.310 -3.521 6.827 1.00 91.19 175 GLY A O 1
ATOM 1384 N N . SER A 1 176 ? -14.634 -3.476 8.325 1.00 94.50 176 SER A N 1
ATOM 1385 C CA . SER A 1 176 ? -13.735 -2.668 7.498 1.00 94.50 176 SER A CA 1
ATOM 1386 C C . SER A 1 176 ? -13.277 -3.451 6.269 1.00 94.50 176 SER A C 1
ATOM 1388 O O . SER A 1 176 ? -13.082 -4.666 6.329 1.00 94.50 176 SER A O 1
ATOM 1390 N N . ARG A 1 177 ? -13.061 -2.755 5.150 1.00 96.88 177 ARG A N 1
ATOM 1391 C CA . ARG A 1 177 ? -12.506 -3.353 3.928 1.00 96.88 177 ARG A CA 1
ATOM 1392 C C . ARG A 1 177 ? -11.087 -2.870 3.679 1.00 96.88 177 ARG A C 1
ATOM 1394 O O . ARG A 1 177 ? -10.799 -1.684 3.837 1.00 96.88 177 ARG A O 1
ATOM 1401 N N . VAL A 1 178 ? -10.225 -3.784 3.251 1.00 97.94 178 VAL A N 1
ATOM 1402 C CA . VAL A 1 178 ? -8.851 -3.487 2.840 1.00 97.94 178 VAL A CA 1
ATOM 1403 C C . VAL A 1 178 ? -8.610 -4.103 1.475 1.00 97.94 178 VAL A C 1
ATOM 1405 O O . VAL A 1 178 ? -8.817 -5.298 1.293 1.00 97.94 178 VAL A O 1
ATOM 1408 N N . LEU A 1 179 ? -8.172 -3.297 0.516 1.00 98.38 179 LEU A N 1
ATOM 1409 C CA . LEU A 1 179 ? -7.571 -3.814 -0.705 1.00 98.38 179 LEU A CA 1
ATOM 1410 C C . LEU A 1 179 ? -6.064 -3.854 -0.481 1.00 98.38 179 LEU A C 1
ATOM 1412 O O . LEU A 1 179 ? -5.459 -2.806 -0.274 1.00 98.38 179 LEU A O 1
ATOM 1416 N N . LEU A 1 180 ? -5.485 -5.047 -0.455 1.00 98.31 180 LEU A N 1
ATOM 1417 C CA . LEU A 1 180 ? -4.067 -5.282 -0.215 1.00 98.31 180 LEU A CA 1
ATOM 1418 C C . LEU A 1 180 ? -3.363 -5.444 -1.569 1.00 98.31 180 LEU A C 1
ATOM 1420 O O . LEU A 1 180 ? -3.808 -6.247 -2.391 1.00 98.31 180 LEU A O 1
ATOM 1424 N N . GLY A 1 181 ? -2.329 -4.639 -1.815 1.00 97.69 181 GLY A N 1
ATOM 1425 C CA . GLY A 1 181 ? -1.596 -4.593 -3.083 1.00 97.69 181 GLY A CA 1
ATOM 1426 C C . GLY A 1 181 ? -0.545 -5.693 -3.210 1.00 97.69 181 GLY A C 1
ATOM 1427 O O . GLY A 1 181 ? -0.450 -6.562 -2.349 1.00 97.69 181 GLY A O 1
ATOM 1428 N N . SER A 1 182 ? 0.272 -5.640 -4.262 1.00 96.25 182 SER A N 1
ATOM 1429 C CA . SER A 1 182 ? 1.345 -6.616 -4.518 1.00 96.25 182 SER A CA 1
ATOM 1430 C C . SER A 1 182 ? 2.348 -6.709 -3.363 1.00 96.25 182 SER A C 1
ATOM 1432 O O . SER A 1 182 ? 2.677 -5.693 -2.747 1.00 96.25 182 SER A O 1
ATOM 1434 N N . ASN A 1 183 ? 2.849 -7.921 -3.081 1.00 95.12 183 ASN A N 1
ATOM 1435 C CA . ASN A 1 183 ? 3.933 -8.183 -2.120 1.00 95.12 183 ASN A CA 1
ATOM 1436 C C . ASN A 1 183 ? 3.739 -7.472 -0.768 1.00 95.12 183 ASN A C 1
ATOM 1438 O O . ASN A 1 183 ? 4.646 -6.823 -0.236 1.00 95.12 183 ASN A O 1
ATOM 1442 N N . SER A 1 184 ? 2.522 -7.536 -0.238 1.00 97.19 184 SER A N 1
ATOM 1443 C CA . SER A 1 184 ? 2.116 -6.757 0.927 1.00 97.19 184 SER A CA 1
ATOM 1444 C C . SER A 1 184 ? 1.845 -7.647 2.135 1.00 97.19 184 SER A C 1
ATOM 1446 O O . SER A 1 184 ? 1.498 -8.820 2.008 1.00 97.19 184 SER A O 1
ATOM 1448 N N . ALA A 1 185 ? 2.020 -7.080 3.329 1.00 96.06 185 ALA A N 1
ATOM 1449 C CA . ALA A 1 185 ? 1.882 -7.783 4.602 1.00 96.06 185 ALA A CA 1
ATOM 1450 C C . ALA A 1 185 ? 1.111 -6.918 5.606 1.00 96.06 185 ALA A C 1
ATOM 1452 O O . ALA A 1 185 ? 1.495 -5.772 5.861 1.00 96.06 185 ALA A O 1
ATOM 1453 N N . LEU A 1 186 ? 0.033 -7.469 6.170 1.00 96.81 186 LEU A N 1
ATOM 1454 C CA . LEU A 1 186 ? -0.914 -6.763 7.029 1.00 96.81 186 LEU A CA 1
ATOM 1455 C C . LEU A 1 186 ? -1.225 -7.550 8.315 1.00 96.81 186 LEU A C 1
ATOM 1457 O O . LEU A 1 186 ? -1.745 -8.664 8.253 1.00 96.81 186 LEU A O 1
ATOM 1461 N N . ASP A 1 187 ? -0.952 -6.945 9.469 1.00 96.00 187 ASP A N 1
ATOM 1462 C CA . ASP A 1 187 ? -1.218 -7.496 10.809 1.00 96.00 187 ASP A CA 1
ATOM 1463 C C . ASP A 1 187 ? -2.424 -6.796 11.456 1.00 96.00 187 ASP A C 1
ATOM 1465 O O . ASP A 1 187 ? -2.528 -5.565 11.408 1.00 96.00 187 ASP A O 1
ATOM 1469 N N . VAL A 1 188 ? -3.344 -7.556 12.057 1.00 95.19 188 VAL A N 1
ATOM 1470 C CA . VAL A 1 188 ? -4.560 -7.028 12.690 1.00 95.19 188 VAL A CA 1
ATOM 1471 C C . VAL A 1 188 ? -4.472 -7.212 14.204 1.00 95.19 188 VAL A C 1
ATOM 1473 O O . VAL A 1 188 ? -4.682 -8.289 14.754 1.00 95.19 188 VAL A O 1
ATOM 1476 N N . ALA A 1 189 ? -4.240 -6.109 14.914 1.00 92.75 189 ALA A N 1
ATOM 1477 C CA . ALA A 1 189 ? -3.974 -6.098 16.351 1.00 92.75 189 ALA A CA 1
ATOM 1478 C C . ALA A 1 189 ? -5.060 -5.335 17.129 1.00 92.75 189 ALA A C 1
ATOM 1480 O O . ALA A 1 189 ? -4.772 -4.379 17.855 1.00 92.75 189 ALA A O 1
ATOM 1481 N N . TYR A 1 190 ? -6.324 -5.733 16.958 1.00 92.06 190 TYR A N 1
ATOM 1482 C CA . TYR A 1 190 ? -7.455 -5.087 17.632 1.00 92.06 190 TYR A CA 1
ATOM 1483 C C . TYR A 1 190 ? -7.388 -5.295 19.146 1.00 92.06 190 TYR A C 1
ATOM 1485 O O . TYR A 1 190 ? -7.173 -6.407 19.629 1.00 92.06 190 TYR A O 1
ATOM 1493 N N . ASP A 1 191 ? -7.635 -4.225 19.895 1.00 90.00 191 ASP A N 1
ATOM 1494 C CA . ASP A 1 191 ? -7.704 -4.256 21.350 1.00 90.00 191 ASP A CA 1
ATOM 1495 C C . ASP A 1 191 ? -9.026 -3.647 21.858 1.00 90.00 191 ASP A C 1
ATOM 1497 O O . ASP A 1 191 ? -9.979 -3.427 21.098 1.00 90.00 191 ASP A O 1
ATOM 1501 N N . ALA A 1 192 ? -9.128 -3.460 23.175 1.00 88.88 192 ALA A N 1
ATOM 1502 C CA . ALA A 1 192 ? -10.325 -2.910 23.808 1.00 88.88 192 ALA A CA 1
ATOM 1503 C C . ALA A 1 192 ? -10.547 -1.419 23.485 1.00 88.88 192 ALA A C 1
ATOM 1505 O O . ALA A 1 192 ? -11.666 -0.930 23.608 1.00 88.88 192 ALA A O 1
ATOM 1506 N N . SER A 1 193 ? -9.503 -0.710 23.059 1.00 90.44 193 SER A N 1
ATOM 1507 C CA . SER A 1 193 ? -9.479 0.743 22.895 1.00 90.44 193 SER A CA 1
ATOM 1508 C C . SER A 1 193 ? -9.526 1.152 21.424 1.00 90.44 193 SER A C 1
ATOM 1510 O O . SER A 1 193 ? -10.204 2.117 21.064 1.00 90.44 193 SER A O 1
ATOM 1512 N N . ILE A 1 194 ? -8.802 0.432 20.563 1.00 93.62 194 ILE A N 1
ATOM 1513 C CA . ILE A 1 194 ? -8.634 0.765 19.151 1.00 93.62 194 ILE A CA 1
ATOM 1514 C C . ILE A 1 194 ? -8.648 -0.470 18.242 1.00 93.62 194 ILE A C 1
ATOM 1516 O O . ILE A 1 194 ? -8.271 -1.583 18.614 1.00 93.62 194 ILE A O 1
ATOM 1520 N N . ARG A 1 195 ? -9.058 -0.239 16.996 1.00 94.56 195 ARG A N 1
ATOM 1521 C CA . ARG A 1 195 ? -8.970 -1.178 15.878 1.00 94.56 195 ARG A CA 1
ATOM 1522 C C . ARG A 1 195 ? -7.661 -0.898 15.141 1.00 94.56 195 ARG A C 1
ATOM 1524 O O . ARG A 1 195 ? -7.635 -0.115 14.193 1.00 94.56 195 ARG A O 1
ATOM 1531 N N . ARG A 1 196 ? -6.558 -1.446 15.657 1.00 95.75 196 ARG A N 1
ATOM 1532 C CA . ARG A 1 196 ? -5.216 -1.249 15.093 1.00 95.75 196 ARG A CA 1
ATOM 1533 C C . ARG A 1 196 ? -4.939 -2.240 13.967 1.00 95.75 196 ARG A C 1
ATOM 1535 O O . ARG A 1 196 ? -5.113 -3.443 14.147 1.00 95.75 196 ARG A O 1
ATOM 1542 N N . VAL A 1 197 ? -4.429 -1.731 12.854 1.00 96.50 197 VAL A N 1
ATOM 1543 C CA . VAL A 1 197 ? -3.901 -2.517 11.738 1.00 96.50 197 VAL A CA 1
ATOM 1544 C C . VAL A 1 197 ? -2.494 -2.026 11.416 1.00 96.50 197 VAL A C 1
ATOM 1546 O O . VAL A 1 197 ? -2.260 -0.821 11.401 1.00 96.50 197 VAL A O 1
ATOM 1549 N N . ARG A 1 198 ? -1.551 -2.929 11.151 1.00 97.19 198 ARG A N 1
ATOM 1550 C CA . ARG A 1 198 ? -0.176 -2.569 10.783 1.00 97.19 198 ARG A CA 1
ATOM 1551 C C . ARG A 1 198 ? 0.126 -2.998 9.361 1.00 97.19 198 ARG A C 1
ATOM 1553 O O . ARG A 1 198 ? -0.010 -4.174 9.032 1.00 97.19 198 ARG A O 1
ATOM 1560 N N . LEU A 1 199 ? 0.566 -2.053 8.535 1.00 97.62 199 LEU A N 1
ATOM 1561 C CA . LEU A 1 199 ? 1.109 -2.344 7.214 1.00 97.62 199 LEU A CA 1
ATOM 1562 C C . LEU A 1 199 ? 2.616 -2.576 7.349 1.00 97.62 199 LEU A C 1
ATOM 1564 O O . LEU A 1 199 ? 3.421 -1.650 7.492 1.00 97.62 199 LEU A O 1
ATOM 1568 N N . LEU A 1 200 ? 2.997 -3.847 7.332 1.00 95.56 200 LEU A N 1
ATOM 1569 C CA . LEU A 1 200 ? 4.380 -4.264 7.532 1.00 95.56 200 LEU A CA 1
ATOM 1570 C C . LEU A 1 200 ? 5.190 -4.204 6.231 1.00 95.56 200 LEU A C 1
ATOM 1572 O O . LEU A 1 200 ? 6.400 -3.991 6.256 1.00 95.56 200 LEU A O 1
ATOM 1576 N N . ARG A 1 201 ? 4.524 -4.333 5.081 1.00 95.19 201 ARG A N 1
ATOM 1577 C CA . ARG A 1 201 ? 5.148 -4.250 3.758 1.00 95.19 201 ARG A CA 1
ATOM 1578 C C . ARG A 1 201 ? 4.125 -3.865 2.697 1.00 95.19 201 ARG A C 1
ATOM 1580 O O . ARG A 1 201 ? 2.955 -4.220 2.830 1.00 95.19 201 ARG A O 1
ATOM 1587 N N . GLY A 1 202 ? 4.605 -3.216 1.639 1.00 96.00 202 GLY A N 1
ATOM 1588 C CA . GLY A 1 202 ? 3.858 -2.990 0.409 1.00 96.00 202 GLY A CA 1
ATOM 1589 C C . GLY A 1 202 ? 2.841 -1.868 0.555 1.00 96.00 202 GLY A C 1
ATOM 1590 O O . GLY A 1 202 ? 3.164 -0.794 1.067 1.00 96.00 202 GLY A O 1
ATOM 1591 N N . GLU A 1 203 ? 1.621 -2.085 0.086 1.00 97.94 203 GLU A N 1
ATOM 1592 C CA . GLU A 1 203 ? 0.597 -1.047 0.035 1.00 97.94 203 GLU A CA 1
ATOM 1593 C C . GLU A 1 203 ? -0.818 -1.580 0.203 1.00 97.94 203 GLU A C 1
ATOM 1595 O O . GLU A 1 203 ? -1.121 -2.740 -0.074 1.00 97.94 203 GLU A O 1
ATOM 1600 N N . ALA A 1 204 ? -1.701 -0.707 0.674 1.00 98.31 204 ALA A N 1
ATOM 1601 C CA . ALA A 1 204 ? -3.097 -1.034 0.874 1.00 98.31 204 ALA A CA 1
ATOM 1602 C C . ALA A 1 204 ? -3.999 0.196 0.747 1.00 98.31 204 ALA A C 1
ATOM 1604 O O . ALA A 1 204 ? -3.624 1.312 1.115 1.00 98.31 204 ALA A O 1
ATOM 1605 N N . VAL A 1 205 ? -5.226 -0.029 0.277 1.00 98.44 205 VAL A N 1
ATOM 1606 C CA . VAL A 1 205 ? -6.327 0.933 0.360 1.00 98.44 205 VAL A CA 1
ATOM 1607 C C . VAL A 1 205 ? -7.263 0.505 1.480 1.00 98.44 205 VAL A C 1
ATOM 1609 O O . VAL A 1 205 ? -7.859 -0.570 1.433 1.00 98.44 205 VAL A O 1
ATOM 1612 N N . PHE A 1 206 ? -7.422 1.369 2.475 1.00 97.94 206 PHE A N 1
ATOM 1613 C CA . PHE A 1 206 ? -8.272 1.143 3.635 1.00 97.94 206 PHE A CA 1
ATOM 1614 C C . PHE A 1 206 ? -9.620 1.833 3.450 1.00 97.94 206 PHE A C 1
ATOM 1616 O O . PHE A 1 206 ? -9.695 2.978 3.005 1.00 97.94 206 PHE A O 1
ATOM 1623 N N . SER A 1 207 ? -10.691 1.130 3.804 1.00 96.75 207 SER A N 1
ATOM 1624 C CA . SER A 1 207 ? -12.060 1.647 3.895 1.00 96.75 207 SER A CA 1
ATOM 1625 C C . SER A 1 207 ? -12.654 1.227 5.243 1.00 96.75 207 SER A C 1
ATOM 1627 O O . SER A 1 207 ? -13.339 0.198 5.314 1.00 96.75 207 SER A O 1
ATOM 1629 N N . PRO A 1 208 ? -12.337 1.951 6.335 1.00 94.94 208 PRO A N 1
ATOM 1630 C CA . PRO A 1 208 ? -12.751 1.559 7.670 1.00 94.94 208 PRO A CA 1
ATOM 1631 C C . PRO A 1 208 ? -14.262 1.640 7.866 1.00 94.94 208 PRO A C 1
ATOM 1633 O O . PRO A 1 208 ? -14.908 2.587 7.413 1.00 94.94 208 PRO A O 1
ATOM 1636 N N . ALA A 1 209 ? -14.816 0.685 8.609 1.00 92.31 209 ALA A N 1
ATOM 1637 C CA . ALA A 1 209 ? -16.198 0.736 9.051 1.00 92.31 209 ALA A CA 1
ATOM 1638 C C . ALA A 1 209 ? -16.426 1.975 9.943 1.00 92.31 209 ALA A C 1
ATOM 1640 O O . ALA A 1 209 ? -15.559 2.287 10.779 1.00 92.31 209 ALA A O 1
ATOM 1641 N N . PRO A 1 210 ? -17.569 2.675 9.791 1.00 88.75 210 PRO A N 1
ATOM 1642 C CA . PRO A 1 210 ? -17.883 3.870 10.566 1.00 88.75 210 PRO A CA 1
ATOM 1643 C C . PRO A 1 210 ? -17.774 3.636 12.073 1.00 88.75 210 PRO A C 1
ATOM 1645 O O . PRO A 1 210 ? -18.209 2.610 12.591 1.00 88.75 210 PRO A O 1
ATOM 1648 N N . THR A 1 211 ? -17.214 4.614 12.780 1.00 87.38 211 THR A N 1
ATOM 1649 C CA . THR A 1 211 ? -17.217 4.625 14.246 1.00 87.38 211 THR A CA 1
ATOM 1650 C C . THR A 1 211 ? -18.587 5.094 14.732 1.00 87.38 211 THR A C 1
ATOM 1652 O O . THR A 1 211 ? -19.074 6.132 14.285 1.00 87.38 211 THR A O 1
ATOM 1655 N N . GLY A 1 212 ? -19.206 4.359 15.653 1.00 84.62 212 GLY A N 1
ATOM 1656 C CA . GLY A 1 212 ? -20.541 4.669 16.172 1.00 84.62 212 GLY A CA 1
ATOM 1657 C C . GLY A 1 212 ? -20.810 4.006 17.520 1.00 84.62 212 GLY A C 1
ATOM 1658 O O . GLY A 1 212 ? -19.910 3.432 18.122 1.00 84.62 212 GLY A O 1
ATOM 1659 N N . ALA A 1 213 ? -22.057 4.051 17.998 1.00 84.12 213 ALA A N 1
ATOM 1660 C CA . ALA A 1 213 ? -22.415 3.486 19.305 1.00 84.12 213 ALA A CA 1
ATOM 1661 C C . ALA A 1 213 ? -22.125 1.975 19.414 1.00 84.12 213 ALA A C 1
ATOM 1663 O O . ALA A 1 213 ? -21.706 1.505 20.467 1.00 84.12 213 ALA A O 1
ATOM 1664 N N . ALA A 1 214 ? -22.306 1.228 18.318 1.00 83.88 214 ALA A N 1
ATOM 1665 C CA . ALA A 1 214 ? -22.021 -0.208 18.260 1.00 83.88 214 ALA A CA 1
ATOM 1666 C C . ALA A 1 214 ? -20.518 -0.533 18.165 1.00 83.88 214 ALA A C 1
ATOM 1668 O O . ALA A 1 214 ? -20.102 -1.628 18.530 1.00 83.88 214 ALA A O 1
ATOM 1669 N N . GLU A 1 215 ? -19.708 0.407 17.677 1.00 89.50 215 GLU A N 1
ATOM 1670 C CA . GLU A 1 215 ? -18.264 0.245 17.508 1.00 89.50 215 GLU A CA 1
ATOM 1671 C C . GLU A 1 215 ? -17.569 1.596 17.753 1.00 89.50 215 GLU A C 1
ATOM 1673 O O . GLU A 1 215 ? -17.322 2.356 16.809 1.00 89.50 215 GLU A O 1
ATOM 1678 N N . PRO A 1 216 ? -17.299 1.951 19.024 1.00 89.06 216 PRO A N 1
ATOM 1679 C CA . PRO A 1 216 ? -16.743 3.256 19.386 1.00 89.06 216 PRO A CA 1
ATOM 1680 C C . PRO A 1 216 ? -15.222 3.332 19.188 1.00 89.06 216 PRO A C 1
ATOM 1682 O O . PRO A 1 216 ? -14.633 4.414 19.271 1.00 89.06 216 PRO A O 1
ATOM 1685 N N . ARG A 1 217 ? -14.557 2.196 18.942 1.00 91.94 217 ARG A N 1
ATOM 1686 C CA . ARG A 1 217 ? -13.099 2.123 18.818 1.00 91.94 217 ARG A CA 1
ATOM 1687 C C . ARG A 1 217 ? -12.639 2.805 17.531 1.00 91.94 217 ARG A C 1
ATOM 1689 O O . ARG A 1 217 ? -13.180 2.573 16.446 1.00 91.94 217 ARG A O 1
ATOM 1696 N N . ARG A 1 218 ? -11.585 3.618 17.620 1.00 93.12 218 ARG A N 1
ATOM 1697 C CA . ARG A 1 218 ? -10.993 4.284 16.445 1.00 93.12 218 ARG A CA 1
ATOM 1698 C C . ARG A 1 218 ? -10.266 3.265 15.573 1.00 93.12 218 ARG A C 1
ATOM 1700 O O . ARG A 1 218 ? -9.613 2.373 16.109 1.00 93.12 218 ARG A O 1
ATOM 1707 N N . PHE A 1 219 ? -10.354 3.421 14.256 1.00 94.94 219 PHE A N 1
ATOM 1708 C CA . PHE A 1 219 ? -9.548 2.648 13.315 1.00 94.94 219 PHE A CA 1
ATOM 1709 C C . PHE A 1 219 ? -8.214 3.353 13.086 1.00 94.94 219 PHE A C 1
ATOM 1711 O O . PHE A 1 219 ? -8.197 4.521 12.688 1.00 94.94 219 PHE A O 1
ATOM 1718 N N . VAL A 1 220 ? -7.116 2.657 13.381 1.00 96.56 220 VAL A N 1
ATOM 1719 C CA . VAL A 1 220 ? -5.756 3.200 13.323 1.00 96.56 220 VAL A CA 1
ATOM 1720 C C . VAL A 1 220 ? -4.899 2.296 12.453 1.00 96.56 220 VAL A C 1
ATOM 1722 O O . VAL A 1 220 ? -4.765 1.109 12.742 1.00 96.56 220 VAL A O 1
ATOM 1725 N N . VAL A 1 221 ? -4.301 2.865 11.409 1.00 97.56 221 VAL A N 1
ATOM 1726 C CA . VAL A 1 221 ? -3.299 2.183 10.583 1.00 97.56 221 VAL A CA 1
ATOM 1727 C C . VAL A 1 221 ? -1.911 2.659 10.986 1.00 97.56 221 VAL A C 1
ATOM 1729 O O . VAL A 1 221 ? -1.667 3.861 11.033 1.00 97.56 221 VAL A O 1
ATOM 1732 N N . GLU A 1 222 ? -1.011 1.727 11.276 1.00 97.62 222 GLU A N 1
ATOM 1733 C CA . GLU A 1 222 ? 0.398 1.990 11.573 1.00 97.62 222 GLU A CA 1
ATOM 1734 C C . GLU A 1 222 ? 1.269 1.538 10.393 1.00 97.62 222 GLU A C 1
ATOM 1736 O O . GLU A 1 222 ? 1.096 0.437 9.864 1.00 97.62 222 GLU A O 1
ATOM 1741 N N . SER A 1 223 ? 2.207 2.382 9.965 1.00 97.75 223 SER A N 1
ATOM 1742 C CA . SER A 1 223 ? 3.173 2.070 8.906 1.00 97.75 223 SER A CA 1
ATOM 1743 C C . SER A 1 223 ? 4.397 2.970 9.030 1.00 97.75 223 SER A C 1
ATOM 1745 O O . SER A 1 223 ? 4.236 4.166 9.242 1.00 97.75 223 SER A O 1
ATOM 1747 N N . ALA A 1 224 ? 5.602 2.416 8.855 1.00 95.00 224 ALA A N 1
ATOM 1748 C CA . ALA A 1 224 ? 6.876 3.152 8.805 1.00 95.00 224 ALA A CA 1
ATOM 1749 C C . ALA A 1 224 ? 7.022 4.274 9.865 1.00 95.00 224 ALA A C 1
ATOM 1751 O O . ALA A 1 224 ? 7.403 5.400 9.549 1.00 95.00 224 ALA A O 1
ATOM 1752 N N . GLY A 1 225 ? 6.676 3.973 11.123 1.00 94.69 225 GLY A N 1
ATOM 1753 C CA . GLY A 1 225 ? 6.804 4.914 12.246 1.00 94.69 225 GLY A CA 1
ATOM 1754 C C . GLY A 1 225 ? 5.733 6.012 12.315 1.00 94.69 225 GLY A C 1
ATOM 1755 O O . GLY A 1 225 ? 5.897 7.005 13.027 1.00 94.69 225 GLY A O 1
ATOM 1756 N N . ALA A 1 226 ? 4.637 5.868 11.566 1.00 97.31 226 ALA A N 1
ATOM 1757 C CA . ALA A 1 226 ? 3.501 6.778 11.594 1.00 97.31 226 ALA A CA 1
ATOM 1758 C C . ALA A 1 226 ? 2.179 6.041 11.835 1.00 97.31 226 ALA A C 1
ATOM 1760 O O . ALA A 1 226 ? 1.992 4.892 11.434 1.00 97.31 226 ALA A O 1
ATOM 1761 N N . SER A 1 227 ? 1.245 6.744 12.468 1.00 97.19 227 SER A N 1
ATOM 1762 C CA . SER A 1 227 ? -0.111 6.305 12.777 1.00 97.19 227 SER A CA 1
ATOM 1763 C C . SER A 1 227 ? -1.136 7.177 12.059 1.00 97.19 227 SER A C 1
ATOM 1765 O O . SER A 1 227 ? -0.963 8.384 11.881 1.00 97.19 227 SER A O 1
ATOM 1767 N N . MET A 1 228 ? -2.206 6.539 11.604 1.00 96.81 228 MET A N 1
ATOM 1768 C CA . MET A 1 228 ? -3.142 7.103 10.644 1.00 96.81 228 MET A CA 1
ATOM 1769 C C . MET A 1 228 ? -4.547 6.807 11.129 1.00 96.81 228 MET A C 1
ATOM 1771 O O . MET A 1 228 ? -4.966 5.651 11.147 1.00 96.81 228 MET A O 1
ATOM 1775 N N . THR A 1 229 ? -5.265 7.836 11.567 1.00 94.81 229 THR A N 1
ATOM 1776 C CA . THR A 1 229 ? -6.572 7.666 12.210 1.00 94.81 229 THR A CA 1
ATOM 1777 C C . THR A 1 229 ? -7.663 8.322 11.389 1.00 94.81 229 THR A C 1
ATOM 1779 O O . THR A 1 229 ? -7.562 9.500 11.032 1.00 94.81 229 THR A O 1
ATOM 1782 N N . ALA A 1 230 ? -8.736 7.575 11.138 1.00 83.75 230 ALA A N 1
ATOM 1783 C CA . ALA A 1 230 ? -9.870 8.070 10.379 1.00 83.75 230 ALA A CA 1
ATOM 1784 C C . ALA A 1 230 ? -11.225 7.648 10.969 1.00 83.75 230 ALA A C 1
ATOM 1786 O O . ALA A 1 230 ? -11.325 6.665 11.704 1.00 83.75 230 ALA A O 1
ATOM 1787 N N . LEU A 1 231 ? -12.274 8.410 10.647 1.00 68.69 231 LEU A N 1
ATOM 1788 C CA . LEU A 1 231 ? -13.656 8.180 11.083 1.00 68.69 231 LEU A CA 1
ATOM 1789 C C . LEU A 1 231 ? -14.537 7.928 9.847 1.00 68.69 231 LEU A C 1
ATOM 1791 O O . LEU A 1 231 ? -15.257 8.818 9.413 1.00 68.69 231 LEU A O 1
ATOM 1795 N N . GLY A 1 232 ? -14.434 6.734 9.251 1.00 66.94 232 GLY A N 1
ATOM 1796 C CA . GLY A 1 232 ? -15.261 6.327 8.099 1.00 66.94 232 GLY A CA 1
ATOM 1797 C C . GLY A 1 232 ? -14.794 6.875 6.746 1.00 66.94 232 GLY A C 1
ATOM 1798 O O . GLY A 1 232 ? -15.582 7.432 5.988 1.00 66.94 232 GLY A O 1
ATOM 1799 N N . THR A 1 233 ? -13.502 6.756 6.443 1.00 87.31 233 THR A N 1
ATOM 1800 C CA . THR A 1 233 ? -12.891 7.361 5.248 1.00 87.31 233 THR A CA 1
ATOM 1801 C C . THR A 1 233 ? -12.369 6.320 4.262 1.00 87.31 233 THR A C 1
ATOM 1803 O O . THR A 1 233 ? -12.437 5.121 4.511 1.00 87.31 233 THR A O 1
ATOM 1806 N N . ARG A 1 234 ? -11.828 6.772 3.128 1.00 95.56 234 ARG A N 1
ATOM 1807 C CA . ARG A 1 234 ? -11.073 5.921 2.204 1.00 95.56 234 ARG A CA 1
ATOM 1808 C C . ARG A 1 234 ? -9.714 6.557 1.963 1.00 95.56 234 ARG A C 1
ATOM 1810 O O . ARG A 1 234 ? -9.644 7.739 1.627 1.00 95.56 234 ARG A O 1
ATOM 1817 N N . TYR A 1 235 ? -8.641 5.804 2.159 1.00 97.38 235 TYR A N 1
ATOM 1818 C CA . TYR A 1 235 ? -7.276 6.304 1.990 1.00 97.38 235 TYR A CA 1
ATOM 1819 C C . TYR A 1 235 ? -6.320 5.176 1.617 1.00 97.38 235 TYR A C 1
ATOM 1821 O O . TYR A 1 235 ? -6.537 4.017 1.967 1.00 97.38 235 TYR A O 1
ATOM 1829 N N . ALA A 1 236 ? -5.276 5.531 0.881 1.00 98.06 236 ALA A N 1
ATOM 1830 C CA . ALA A 1 236 ? -4.218 4.634 0.456 1.00 98.06 236 ALA A CA 1
ATOM 1831 C C . ALA A 1 236 ? -2.970 4.867 1.305 1.00 98.06 236 ALA A C 1
ATOM 1833 O O . ALA A 1 236 ? -2.647 6.006 1.647 1.00 98.06 236 ALA A O 1
ATOM 1834 N N . VAL A 1 237 ? -2.272 3.786 1.629 1.00 98.19 237 VAL A N 1
ATOM 1835 C CA . VAL A 1 237 ? -1.003 3.809 2.354 1.00 98.19 237 VAL A CA 1
ATOM 1836 C C . VAL A 1 237 ? -0.027 2.911 1.621 1.00 98.19 237 VAL A C 1
ATOM 1838 O O . VAL A 1 237 ? -0.364 1.784 1.268 1.00 98.19 237 VAL A O 1
ATOM 1841 N N . ARG A 1 238 ? 1.191 3.403 1.423 1.00 97.88 238 ARG A N 1
ATOM 1842 C CA . ARG A 1 238 ? 2.299 2.645 0.852 1.00 97.88 238 ARG A CA 1
ATOM 1843 C C . ARG A 1 238 ? 3.513 2.772 1.754 1.00 97.88 238 ARG A C 1
ATOM 1845 O O . ARG A 1 238 ? 3.926 3.880 2.090 1.00 97.88 238 ARG A O 1
ATOM 1852 N N . ARG A 1 239 ? 4.096 1.639 2.119 1.00 96.81 239 ARG A N 1
ATOM 1853 C CA . ARG A 1 239 ? 5.361 1.550 2.839 1.00 96.81 239 ARG A CA 1
ATOM 1854 C C . ARG A 1 239 ? 6.474 1.320 1.824 1.00 96.81 239 ARG A C 1
ATOM 1856 O O . ARG A 1 239 ? 6.479 0.297 1.149 1.00 96.81 239 ARG A O 1
ATOM 1863 N N . GLN A 1 240 ? 7.378 2.286 1.693 1.00 92.25 240 GLN A N 1
ATOM 1864 C CA . GLN A 1 240 ? 8.503 2.200 0.756 1.00 92.25 240 GLN A CA 1
ATOM 1865 C C . GLN A 1 240 ? 9.661 1.416 1.374 1.00 92.25 240 GLN A C 1
ATOM 1867 O O . GLN A 1 240 ? 10.242 0.553 0.725 1.00 92.25 240 GLN A O 1
ATOM 1872 N N . ASP A 1 241 ? 9.946 1.677 2.649 1.00 89.94 241 ASP A N 1
ATOM 1873 C CA . ASP A 1 241 ? 10.928 0.941 3.440 1.00 89.94 241 ASP A CA 1
ATOM 1874 C C . ASP A 1 241 ? 10.535 0.939 4.932 1.00 89.94 241 ASP A C 1
ATOM 1876 O O . ASP A 1 241 ? 9.381 1.184 5.296 1.00 89.94 241 ASP A O 1
ATOM 1880 N N . ALA A 1 242 ? 11.464 0.596 5.825 1.00 86.88 242 ALA A N 1
ATOM 1881 C CA . ALA A 1 242 ? 11.189 0.544 7.256 1.00 86.88 242 ALA A CA 1
ATOM 1882 C C . ALA A 1 242 ? 10.866 1.903 7.902 1.00 86.88 242 ALA A C 1
ATOM 1884 O O . ALA A 1 242 ? 10.154 1.927 8.905 1.00 86.88 242 ALA A O 1
ATOM 1885 N N . GLY A 1 243 ? 11.344 3.012 7.338 1.00 91.94 243 GLY A N 1
ATOM 1886 C CA . GLY A 1 243 ? 11.208 4.356 7.899 1.00 91.94 243 GLY A CA 1
ATOM 1887 C C . GLY A 1 243 ? 10.574 5.391 6.970 1.00 91.94 243 GLY A C 1
ATOM 1888 O O . GLY A 1 243 ? 10.397 6.524 7.408 1.00 91.94 243 GLY A O 1
ATOM 1889 N N . HIS A 1 244 ? 10.230 5.028 5.732 1.00 96.19 244 HIS A N 1
ATOM 1890 C CA . HIS A 1 244 ? 9.591 5.907 4.754 1.00 96.19 244 HIS A CA 1
ATOM 1891 C C . HIS A 1 244 ? 8.267 5.332 4.259 1.00 96.19 244 HIS A C 1
ATOM 1893 O O . HIS A 1 244 ? 8.152 4.161 3.872 1.00 96.19 244 HIS A O 1
ATOM 1899 N N . GLY A 1 245 ? 7.259 6.195 4.209 1.00 97.25 245 GLY A N 1
ATOM 1900 C CA . GLY A 1 245 ? 5.966 5.855 3.645 1.00 97.25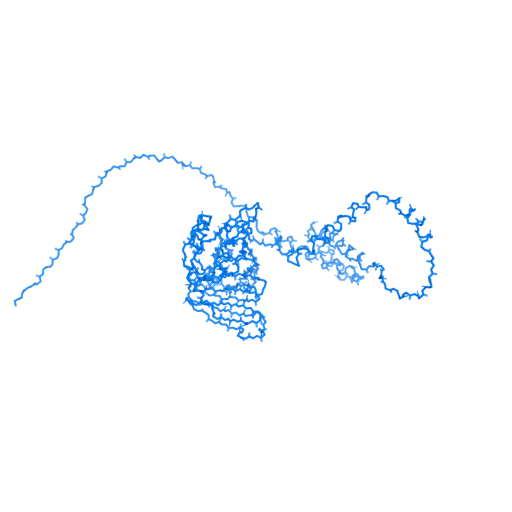 245 GLY A CA 1
ATOM 1901 C C . GLY A 1 245 ? 5.288 7.019 2.944 1.00 97.25 245 GLY A C 1
ATOM 1902 O O . GLY A 1 245 ? 5.714 8.174 2.998 1.00 97.25 245 GLY A O 1
ATOM 1903 N N . TRP A 1 246 ? 4.207 6.674 2.259 1.00 97.75 246 TRP A N 1
ATOM 1904 C CA . TRP A 1 246 ? 3.323 7.582 1.553 1.00 97.75 246 TRP A CA 1
ATOM 1905 C C . TRP A 1 246 ? 1.874 7.297 1.946 1.00 97.75 246 TRP A C 1
ATOM 1907 O O . TRP A 1 246 ? 1.485 6.142 2.126 1.00 97.75 246 TRP A O 1
ATOM 1917 N N . MET A 1 247 ? 1.073 8.349 2.071 1.00 97.69 247 MET A N 1
ATOM 1918 C CA . MET A 1 247 ? -0.373 8.277 2.255 1.00 97.69 247 MET A CA 1
ATOM 1919 C C . MET A 1 247 ? -1.057 9.194 1.244 1.00 97.69 247 MET A C 1
ATOM 1921 O O . MET A 1 247 ? -0.630 10.331 1.056 1.00 97.69 247 MET A O 1
ATOM 1925 N N . GLY A 1 248 ? -2.171 8.737 0.676 1.00 97.69 248 GLY A N 1
ATOM 1926 C CA . GLY A 1 248 ? -3.112 9.579 -0.058 1.00 97.69 248 GLY A CA 1
ATOM 1927 C C . GLY A 1 248 ? -4.528 9.452 0.494 1.00 97.69 248 GLY A C 1
ATOM 1928 O O . GLY A 1 248 ? -5.021 8.341 0.690 1.00 97.69 248 GLY A O 1
ATOM 1929 N N . VAL A 1 249 ? -5.210 10.574 0.724 1.00 97.38 249 VAL A N 1
ATOM 1930 C CA . VAL A 1 249 ? -6.607 10.572 1.178 1.00 97.38 249 VAL A CA 1
ATOM 1931 C C . VAL A 1 249 ? -7.534 10.609 -0.033 1.00 97.38 249 VAL A C 1
ATOM 1933 O O . VAL A 1 249 ? -7.534 11.562 -0.809 1.00 97.38 249 VAL A O 1
ATOM 1936 N N . LEU A 1 250 ? -8.344 9.563 -0.192 1.00 96.50 250 LEU A N 1
ATOM 1937 C CA . LEU A 1 250 ? -9.291 9.435 -1.302 1.00 96.50 250 LEU A CA 1
ATOM 1938 C C . LEU A 1 250 ? -10.655 10.035 -0.947 1.00 96.50 250 LEU A C 1
ATOM 1940 O O . LEU A 1 250 ? -11.342 10.559 -1.816 1.00 96.50 250 LEU A O 1
ATOM 1944 N N . GLN A 1 251 ? -11.059 9.958 0.323 1.00 95.38 251 GLN A N 1
ATOM 1945 C CA . GLN A 1 251 ? -12.331 10.492 0.807 1.00 95.38 251 GLN A CA 1
ATOM 1946 C C . GLN A 1 251 ? -12.194 11.063 2.221 1.00 95.38 251 GLN A C 1
ATOM 1948 O O . GLN A 1 251 ? -11.512 10.482 3.065 1.00 95.38 251 GLN A O 1
ATOM 1953 N N . HIS A 1 252 ? -12.928 12.144 2.499 1.00 92.44 252 HIS A N 1
ATOM 1954 C CA . HIS A 1 252 ? -13.026 12.799 3.808 1.00 92.44 252 HIS A CA 1
ATOM 1955 C C . HIS A 1 252 ? -11.680 13.307 4.357 1.00 92.44 252 HIS A C 1
ATOM 1957 O O . HIS A 1 252 ? -11.050 14.155 3.729 1.00 92.44 252 HIS A O 1
ATOM 1963 N N . ARG A 1 253 ? -11.275 12.871 5.560 1.00 93.25 253 ARG A N 1
ATOM 1964 C CA . ARG A 1 253 ? -10.122 13.409 6.290 1.00 93.25 253 ARG A CA 1
ATOM 1965 C C . ARG A 1 253 ? -9.413 12.339 7.113 1.00 93.25 253 ARG A C 1
ATOM 1967 O O . ARG A 1 253 ? -10.065 11.556 7.803 1.00 93.25 253 ARG A O 1
ATOM 1974 N N . VAL A 1 254 ? -8.087 12.363 7.109 1.00 95.88 254 VAL A N 1
ATOM 1975 C CA . VAL A 1 254 ? -7.240 11.458 7.895 1.00 95.88 254 VAL A CA 1
ATOM 1976 C C . VAL A 1 254 ? -6.260 12.274 8.729 1.00 95.88 254 VAL A C 1
ATOM 1978 O O . VAL A 1 254 ? -5.669 13.236 8.242 1.00 95.88 254 VAL A O 1
ATOM 1981 N N . ALA A 1 255 ? -6.098 11.901 9.996 1.00 96.00 255 ALA A N 1
ATOM 1982 C CA . ALA A 1 255 ? -5.037 12.428 10.843 1.00 96.00 255 ALA A CA 1
ATOM 1983 C C . ALA A 1 255 ? -3.805 11.525 10.723 1.00 96.00 255 ALA A C 1
ATOM 1985 O O . ALA A 1 255 ? -3.910 10.323 10.971 1.00 96.00 255 ALA A O 1
ATOM 1986 N N . LEU A 1 256 ? -2.665 12.105 10.354 1.00 97.12 256 LEU A N 1
ATOM 1987 C CA . LEU A 1 256 ? -1.362 11.454 10.276 1.00 97.12 256 LEU A CA 1
ATOM 1988 C C . LEU A 1 256 ? -0.483 11.970 11.420 1.00 97.12 256 LEU A C 1
ATOM 1990 O O . LEU A 1 256 ? -0.312 13.180 11.573 1.00 97.12 256 LEU A O 1
ATOM 1994 N N . LEU A 1 257 ? 0.056 11.055 12.222 1.00 97.44 257 LEU A N 1
ATOM 1995 C CA . LEU A 1 257 ? 0.862 11.356 13.401 1.00 97.44 257 LEU A CA 1
ATOM 1996 C C . LEU A 1 257 ? 2.084 10.434 13.457 1.00 97.44 257 LEU A C 1
ATOM 1998 O O . LEU A 1 257 ? 1.927 9.214 13.477 1.00 97.44 257 LEU A O 1
ATOM 2002 N N . MET A 1 258 ? 3.282 11.007 13.534 1.00 97.75 258 MET A N 1
ATOM 2003 C CA . MET A 1 258 ? 4.518 10.266 13.800 1.00 97.75 258 MET A CA 1
ATOM 2004 C C . MET A 1 258 ? 4.495 9.696 15.223 1.00 97.75 258 MET A C 1
ATOM 2006 O O . MET A 1 258 ? 4.087 10.386 16.157 1.00 97.75 258 MET A O 1
ATOM 2010 N N . ASP A 1 259 ? 4.942 8.452 15.406 1.00 95.25 259 ASP A N 1
ATOM 2011 C CA . ASP A 1 259 ? 4.931 7.782 16.719 1.00 95.25 259 ASP A CA 1
ATOM 2012 C C . ASP A 1 259 ? 5.915 8.394 17.737 1.00 95.25 259 ASP A C 1
ATOM 2014 O O . ASP A 1 259 ? 5.756 8.246 18.950 1.00 95.25 259 ASP A O 1
ATOM 2018 N N . ARG A 1 260 ? 6.906 9.133 17.235 1.00 94.25 260 ARG A N 1
ATOM 2019 C CA . ARG A 1 260 ? 7.919 9.868 17.987 1.00 94.25 260 ARG A CA 1
ATOM 2020 C C . ARG A 1 260 ? 8.299 11.152 17.241 1.00 94.25 260 ARG A C 1
ATOM 2022 O O . ARG A 1 260 ? 8.092 11.233 16.025 1.00 94.25 260 ARG A O 1
ATOM 2029 N N . PRO A 1 261 ? 8.878 12.150 17.933 1.00 93.94 261 PRO A N 1
ATOM 2030 C CA . PRO A 1 261 ? 9.283 13.404 17.307 1.00 93.94 261 PRO A CA 1
ATOM 2031 C C . PRO A 1 261 ? 10.257 13.160 16.140 1.00 93.94 261 PRO A C 1
ATOM 2033 O O . PRO A 1 261 ? 11.249 12.448 16.331 1.00 93.94 261 PRO A O 1
ATOM 2036 N N . PRO A 1 262 ? 9.992 13.705 14.938 1.00 95.50 262 PRO A N 1
ATOM 2037 C CA . PRO A 1 262 ? 10.922 13.602 13.825 1.00 95.50 262 PRO A CA 1
ATOM 2038 C C . PRO A 1 262 ? 12.131 14.522 14.041 1.00 95.50 262 PRO A C 1
ATOM 2040 O O . PRO A 1 262 ? 12.073 15.482 14.809 1.00 95.50 262 PRO A O 1
ATOM 2043 N N . THR A 1 263 ? 13.232 14.237 13.347 1.00 95.38 263 THR A N 1
ATOM 2044 C CA . THR A 1 263 ? 14.448 15.063 13.383 1.00 95.38 263 THR A CA 1
ATOM 2045 C C . THR A 1 263 ? 14.208 16.447 12.780 1.00 95.38 263 THR A C 1
ATOM 2047 O O . THR A 1 263 ? 14.716 17.440 13.293 1.00 95.38 263 THR A O 1
ATOM 2050 N N . ALA A 1 264 ? 13.421 16.512 11.707 1.00 93.50 264 ALA A N 1
ATOM 2051 C CA . ALA A 1 264 ? 13.001 17.741 11.051 1.00 93.50 264 ALA A CA 1
ATOM 2052 C C . ALA A 1 264 ? 11.535 17.642 10.604 1.00 93.50 264 ALA A C 1
ATOM 2054 O O . ALA A 1 264 ? 10.956 16.558 10.562 1.00 93.50 264 ALA A O 1
ATOM 2055 N N . GLY A 1 265 ? 10.938 18.779 10.244 1.00 94.12 265 GLY A N 1
ATOM 2056 C CA . GLY A 1 265 ? 9.557 18.841 9.768 1.00 94.12 265 GLY A CA 1
ATOM 2057 C C . GLY A 1 265 ? 8.523 18.720 10.887 1.00 94.12 265 GLY A C 1
ATOM 2058 O O . GLY A 1 265 ? 8.802 18.987 12.056 1.00 94.12 265 GLY A O 1
ATOM 2059 N N . VAL A 1 266 ? 7.293 18.361 10.518 1.00 95.81 266 VAL A N 1
ATOM 2060 C CA . VAL A 1 266 ? 6.163 18.285 11.454 1.00 95.81 266 VAL A CA 1
ATOM 2061 C C . VAL A 1 266 ? 5.836 16.841 11.817 1.00 95.81 266 VAL A C 1
ATOM 2063 O O . VAL A 1 266 ? 5.917 15.940 10.983 1.00 95.81 266 VAL A O 1
ATOM 2066 N N . ALA A 1 267 ? 5.438 16.623 13.071 1.00 96.88 267 ALA A N 1
ATOM 2067 C CA . ALA A 1 267 ? 5.035 15.310 13.574 1.00 96.88 267 ALA A CA 1
ATOM 2068 C C . ALA A 1 267 ? 3.553 14.995 13.322 1.00 96.88 267 ALA A C 1
ATOM 2070 O O . ALA A 1 267 ? 3.157 13.839 13.421 1.00 96.88 267 ALA A O 1
ATOM 2071 N N . TYR A 1 268 ? 2.733 16.006 13.026 1.00 96.88 268 TYR A N 1
ATOM 2072 C CA . TYR A 1 268 ? 1.288 15.874 12.865 1.00 96.88 268 TYR A CA 1
ATOM 2073 C C . TYR A 1 268 ? 0.800 16.626 11.627 1.00 96.88 268 TYR A C 1
ATOM 2075 O O . TYR A 1 268 ? 1.202 17.766 11.391 1.00 96.88 268 TYR A O 1
ATOM 2083 N N . ALA A 1 269 ? -0.110 16.008 10.879 1.00 95.50 269 ALA A N 1
ATOM 2084 C CA . ALA A 1 269 ? -0.839 16.645 9.793 1.00 95.50 269 ALA A CA 1
ATOM 2085 C C . ALA A 1 269 ? -2.267 16.095 9.704 1.00 95.50 269 ALA A C 1
ATOM 2087 O O . ALA A 1 269 ? -2.501 14.894 9.839 1.00 95.50 269 ALA A O 1
ATOM 2088 N N . ALA A 1 270 ? -3.228 16.973 9.425 1.00 95.31 270 ALA A N 1
ATOM 2089 C CA . ALA A 1 270 ? -4.576 16.577 9.036 1.00 95.31 270 ALA A CA 1
ATOM 2090 C C . ALA A 1 270 ? -4.705 16.729 7.518 1.00 95.31 270 ALA A C 1
ATOM 2092 O O . ALA A 1 270 ? -4.594 17.837 7.000 1.00 95.31 270 ALA A O 1
ATOM 2093 N N . LEU A 1 271 ? -4.922 15.618 6.820 1.00 95.00 271 LEU A N 1
ATOM 2094 C CA . LEU A 1 271 ? -5.009 15.558 5.363 1.00 95.00 271 LEU A CA 1
ATOM 2095 C C . LEU A 1 271 ? -6.465 15.391 4.939 1.00 95.00 271 LEU A C 1
ATOM 2097 O O . LEU A 1 271 ? -7.203 14.615 5.552 1.00 95.00 271 LEU A O 1
ATOM 2101 N N . THR A 1 272 ? -6.878 16.109 3.899 1.00 95.50 272 THR A N 1
ATOM 2102 C CA . THR A 1 272 ? -8.234 16.052 3.341 1.00 95.50 272 THR A CA 1
ATOM 2103 C C . THR A 1 272 ? -8.252 15.326 2.001 1.00 95.50 272 THR A C 1
ATOM 2105 O O . THR A 1 272 ? -7.203 15.015 1.446 1.00 95.50 272 THR A O 1
ATOM 2108 N N . ALA A 1 273 ? -9.437 14.991 1.490 1.00 95.12 273 ALA A N 1
ATOM 2109 C CA . ALA A 1 273 ? -9.576 14.327 0.198 1.00 95.12 273 ALA A CA 1
ATOM 2110 C C . ALA A 1 273 ? -8.824 15.085 -0.909 1.00 95.12 273 ALA A C 1
ATOM 2112 O O . ALA A 1 273 ? -9.007 16.287 -1.079 1.00 95.12 273 ALA A O 1
ATOM 2113 N N . GLY A 1 274 ? -7.983 14.366 -1.654 1.00 95.56 274 GLY A N 1
ATOM 2114 C CA . GLY A 1 274 ? -7.101 14.946 -2.669 1.00 95.56 274 GLY A CA 1
ATOM 2115 C C . GLY A 1 274 ? -5.700 15.302 -2.161 1.00 95.56 274 GLY A C 1
ATOM 2116 O O . GLY A 1 274 ? -4.798 15.448 -2.982 1.00 95.56 274 GLY A O 1
ATOM 2117 N N . ASP A 1 275 ? -5.473 15.346 -0.844 1.00 96.50 275 ASP A N 1
ATOM 2118 C CA . ASP A 1 275 ? -4.139 15.535 -0.275 1.00 96.50 275 ASP A CA 1
ATOM 2119 C C . ASP A 1 275 ? -3.362 14.216 -0.167 1.00 96.50 275 ASP A C 1
ATOM 2121 O O . ASP A 1 275 ? -3.890 13.157 0.194 1.00 96.50 275 ASP A O 1
ATOM 2125 N N . SER A 1 276 ? -2.057 14.318 -0.397 1.00 97.31 276 SER A N 1
ATOM 2126 C CA . SER A 1 276 ? -1.080 13.243 -0.250 1.00 97.31 276 SER A CA 1
ATOM 2127 C C . SER A 1 276 ? 0.143 13.718 0.522 1.00 97.31 276 SER A C 1
ATOM 2129 O O . SER A 1 276 ? 0.588 14.861 0.382 1.00 97.31 276 SER A O 1
ATOM 2131 N N . ALA A 1 277 ? 0.731 12.820 1.305 1.00 97.75 277 ALA A N 1
ATOM 2132 C CA . ALA A 1 277 ? 1.910 13.102 2.106 1.00 97.75 277 ALA A CA 1
ATOM 2133 C C . ALA A 1 277 ? 2.922 11.961 2.049 1.00 97.75 277 ALA A C 1
ATOM 2135 O O . ALA A 1 277 ? 2.555 10.788 2.006 1.00 97.75 277 ALA A O 1
ATOM 2136 N N . THR A 1 278 ? 4.201 12.317 2.082 1.00 97.88 278 THR A N 1
ATOM 2137 C CA . THR A 1 278 ? 5.275 11.406 2.472 1.00 97.88 278 THR A CA 1
ATOM 2138 C C . THR A 1 278 ? 5.589 11.619 3.944 1.00 97.88 278 THR A C 1
ATOM 2140 O O . THR 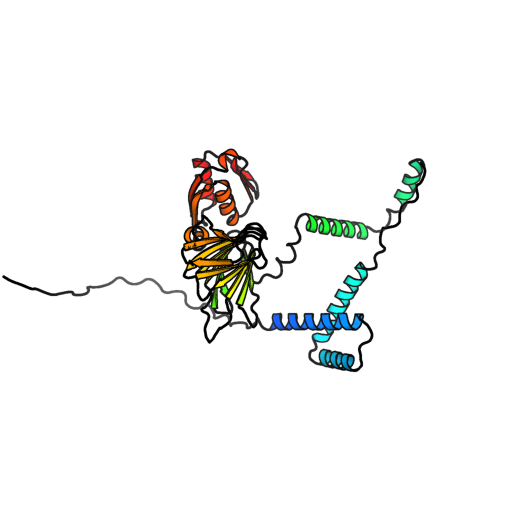A 1 278 ? 5.393 12.709 4.486 1.00 97.88 278 THR A O 1
ATOM 2143 N N . PHE A 1 279 ? 6.054 10.574 4.613 1.00 97.81 279 PHE A N 1
ATOM 2144 C CA . PHE A 1 279 ? 6.414 10.656 6.019 1.00 97.81 279 PHE A CA 1
ATOM 2145 C C . PHE A 1 279 ? 7.627 9.787 6.329 1.00 97.81 279 PHE A C 1
ATOM 2147 O O . PHE A 1 279 ? 7.791 8.701 5.770 1.00 97.81 279 PHE A O 1
ATOM 2154 N N . SER A 1 280 ? 8.487 10.298 7.207 1.00 97.44 280 SER A N 1
ATOM 2155 C CA . SER A 1 280 ? 9.642 9.585 7.752 1.00 97.44 280 SER A CA 1
ATOM 2156 C C . SER A 1 280 ? 10.090 10.202 9.073 1.00 97.44 280 SER A C 1
ATOM 2158 O O . SER A 1 280 ? 9.784 11.359 9.358 1.00 97.44 280 SER A O 1
ATOM 2160 N N . HIS A 1 281 ? 10.870 9.482 9.879 1.00 95.44 281 HIS A N 1
ATOM 2161 C CA . HIS A 1 281 ? 11.457 10.085 11.084 1.00 95.44 281 HIS A CA 1
ATOM 2162 C C . HIS A 1 281 ? 12.487 11.173 10.781 1.00 95.44 281 HIS A C 1
ATOM 2164 O O . HIS A 1 281 ? 12.665 12.069 11.601 1.00 95.44 281 HIS A O 1
ATOM 2170 N N . ALA A 1 282 ? 13.162 11.109 9.632 1.00 95.38 282 ALA A N 1
ATOM 2171 C CA . ALA A 1 282 ? 14.184 12.085 9.271 1.00 95.38 282 ALA A CA 1
ATOM 2172 C C . ALA A 1 282 ? 13.562 13.431 8.868 1.00 95.38 282 ALA A C 1
ATOM 2174 O O . ALA A 1 282 ? 13.972 14.472 9.375 1.00 95.38 282 ALA A O 1
ATOM 2175 N N . ALA A 1 283 ? 12.559 13.405 7.985 1.00 95.75 283 ALA A N 1
ATOM 2176 C CA . ALA A 1 283 ? 11.963 14.607 7.397 1.00 95.75 283 ALA A CA 1
ATOM 2177 C C . ALA A 1 283 ? 10.587 14.986 7.979 1.00 95.75 283 ALA A C 1
ATOM 2179 O O . ALA A 1 283 ? 10.017 16.004 7.584 1.00 95.75 283 ALA A O 1
ATOM 2180 N N . GLY A 1 284 ? 10.037 14.171 8.883 1.00 96.94 284 GLY A N 1
ATOM 2181 C CA . GLY A 1 284 ? 8.676 14.339 9.381 1.00 96.94 284 GLY A CA 1
ATOM 2182 C C . GLY A 1 284 ? 7.656 14.094 8.276 1.00 96.94 284 GLY A C 1
ATOM 2183 O O . GLY A 1 284 ? 7.888 13.291 7.369 1.00 96.94 284 GLY A O 1
ATOM 2184 N N . ILE A 1 285 ? 6.519 14.780 8.360 1.00 98.00 285 ILE A N 1
ATOM 2185 C CA . ILE A 1 285 ? 5.453 14.720 7.359 1.00 98.00 285 ILE A CA 1
ATOM 2186 C C . ILE A 1 285 ? 5.636 15.856 6.344 1.00 98.00 285 ILE A C 1
ATOM 2188 O O . ILE A 1 285 ? 5.661 17.030 6.715 1.00 98.00 285 ILE A O 1
ATOM 2192 N N . GLY A 1 286 ? 5.709 15.510 5.059 1.00 96.88 286 GLY A N 1
ATOM 2193 C CA . GLY A 1 286 ? 5.804 16.449 3.941 1.00 96.88 286 GLY A CA 1
ATOM 2194 C C . GLY A 1 286 ? 4.707 16.220 2.904 1.00 96.88 286 GLY A C 1
ATOM 2195 O O . GLY A 1 286 ? 4.203 15.109 2.756 1.00 96.88 286 GLY A O 1
ATOM 2196 N N . ARG A 1 287 ? 4.324 17.264 2.157 1.00 96.25 287 ARG A N 1
ATOM 2197 C CA . ARG A 1 287 ? 3.397 17.106 1.023 1.00 96.25 287 ARG A CA 1
ATOM 2198 C C . ARG A 1 287 ? 4.049 16.259 -0.069 1.00 96.25 287 ARG A C 1
ATOM 2200 O O . ARG A 1 287 ? 5.202 16.482 -0.426 1.00 96.25 287 ARG A O 1
ATOM 2207 N N . SER A 1 288 ? 3.291 15.317 -0.620 1.00 95.19 288 SER A N 1
ATOM 2208 C CA . SER A 1 288 ? 3.725 14.513 -1.762 1.00 95.19 288 SER A CA 1
ATOM 2209 C C . SER A 1 288 ? 3.212 15.119 -3.071 1.00 95.19 288 SER A C 1
ATOM 2211 O O . SER A 1 288 ? 2.035 15.476 -3.123 1.00 95.19 288 SER A O 1
ATOM 2213 N N . PRO A 1 289 ? 4.034 15.176 -4.137 1.00 91.88 289 PRO A N 1
ATOM 2214 C CA . PRO A 1 289 ? 3.589 15.620 -5.460 1.00 91.88 289 PRO A CA 1
ATOM 2215 C C . PRO A 1 289 ? 2.687 14.596 -6.175 1.00 91.88 289 PRO A C 1
ATOM 2217 O O . PRO A 1 289 ? 2.046 14.927 -7.171 1.00 91.88 289 PRO A O 1
ATOM 2220 N N . VAL A 1 290 ? 2.632 13.350 -5.691 1.00 93.19 290 VAL A N 1
ATOM 2221 C CA . VAL A 1 290 ? 1.820 12.281 -6.284 1.00 93.19 290 VAL A CA 1
ATOM 2222 C C . VAL A 1 290 ? 0.412 12.341 -5.712 1.00 93.19 290 VAL A C 1
ATOM 2224 O O . VAL A 1 290 ? 0.199 11.958 -4.563 1.00 93.19 290 VAL A O 1
ATOM 2227 N N . ALA A 1 291 ? -0.546 12.776 -6.529 1.00 95.31 291 ALA A N 1
ATOM 2228 C CA . ALA A 1 291 ? -1.947 12.872 -6.130 1.00 95.31 291 ALA A CA 1
ATOM 2229 C C . ALA A 1 291 ? -2.513 11.509 -5.665 1.00 95.31 291 ALA A C 1
ATOM 2231 O O . ALA A 1 291 ? -2.191 10.480 -6.270 1.00 95.31 291 ALA A O 1
ATOM 2232 N N . PRO A 1 292 ? -3.423 11.473 -4.669 1.00 96.19 292 PRO A N 1
ATOM 2233 C CA . PRO A 1 292 ? -3.995 10.229 -4.148 1.00 96.19 292 PRO A CA 1
ATOM 2234 C C . PRO A 1 292 ? -4.620 9.325 -5.210 1.00 96.19 292 PRO A C 1
ATOM 2236 O O . PRO A 1 292 ? -4.408 8.118 -5.174 1.00 96.19 292 PRO A O 1
ATOM 2239 N N . ALA A 1 293 ? -5.351 9.902 -6.171 1.00 94.88 293 ALA A N 1
ATOM 2240 C CA . ALA A 1 293 ? -5.992 9.147 -7.246 1.00 94.88 293 ALA A CA 1
ATOM 2241 C C . ALA A 1 293 ? -4.973 8.423 -8.142 1.00 94.88 293 ALA A C 1
ATOM 2243 O O . ALA A 1 293 ? -5.199 7.278 -8.512 1.00 94.88 293 ALA A O 1
ATOM 2244 N N . ARG A 1 294 ? -3.824 9.056 -8.432 1.00 95.06 294 ARG A N 1
ATOM 2245 C CA . ARG A 1 294 ? -2.735 8.429 -9.198 1.00 95.06 294 ARG A CA 1
ATOM 2246 C C . ARG A 1 294 ? -2.009 7.376 -8.367 1.00 95.06 294 ARG A C 1
ATOM 2248 O O . ARG A 1 294 ? -1.849 6.246 -8.813 1.00 95.06 294 ARG A O 1
ATOM 2255 N N . GLY A 1 295 ? -1.639 7.714 -7.130 1.00 94.50 295 GLY A N 1
ATOM 2256 C CA . GLY A 1 295 ? -0.925 6.796 -6.239 1.00 94.50 295 GLY A CA 1
ATOM 2257 C C . GLY A 1 295 ? -1.725 5.543 -5.856 1.00 94.50 295 GLY A C 1
ATOM 2258 O O . GLY A 1 295 ? -1.127 4.517 -5.544 1.00 94.50 295 GLY A O 1
ATOM 2259 N N . ALA A 1 296 ? -3.060 5.608 -5.904 1.00 96.81 296 ALA A N 1
ATOM 2260 C CA . ALA A 1 296 ? -3.960 4.496 -5.602 1.00 96.81 296 ALA A CA 1
ATOM 2261 C C . ALA A 1 296 ? -4.592 3.835 -6.842 1.00 96.81 296 ALA A C 1
ATOM 2263 O O . ALA A 1 296 ? -5.396 2.923 -6.669 1.00 96.81 296 ALA A O 1
ATOM 2264 N N . ALA A 1 297 ? -4.242 4.249 -8.067 1.00 97.06 297 ALA A N 1
ATOM 2265 C CA . ALA A 1 297 ? -4.846 3.734 -9.306 1.00 97.06 297 ALA A CA 1
ATOM 2266 C C . ALA A 1 297 ? -4.650 2.219 -9.506 1.00 97.06 297 ALA A C 1
ATOM 2268 O O . ALA A 1 297 ? -5.428 1.570 -10.206 1.00 97.06 297 ALA A O 1
ATOM 2269 N N . TRP A 1 298 ? -3.649 1.634 -8.839 1.00 96.94 298 TRP A N 1
ATOM 2270 C CA . TRP A 1 298 ? -3.412 0.190 -8.854 1.00 96.94 298 TRP A CA 1
ATOM 2271 C C . TRP A 1 298 ? -4.597 -0.587 -8.280 1.00 96.94 298 TRP A C 1
ATOM 2273 O O . TRP A 1 298 ? -4.813 -1.735 -8.658 1.00 96.94 298 TRP A O 1
ATOM 2283 N N . ALA A 1 299 ? -5.389 0.045 -7.407 1.00 95.75 299 ALA A N 1
ATOM 2284 C CA . ALA A 1 299 ? -6.610 -0.529 -6.863 1.00 95.75 299 ALA A CA 1
ATOM 2285 C C . ALA A 1 299 ? -7.645 -0.850 -7.950 1.00 95.75 299 ALA A C 1
ATOM 2287 O O . ALA A 1 299 ? -8.462 -1.750 -7.763 1.00 95.75 299 ALA A O 1
ATOM 2288 N N . ASP A 1 300 ? -7.576 -0.131 -9.070 1.00 95.19 300 ASP A N 1
ATOM 2289 C CA . ASP A 1 300 ? -8.445 -0.281 -10.232 1.00 95.19 300 ASP A CA 1
ATOM 2290 C C . ASP A 1 300 ? -7.722 -0.982 -11.403 1.00 95.19 300 ASP A C 1
ATOM 2292 O O . ASP A 1 300 ? -8.255 -1.038 -12.505 1.00 95.19 300 ASP A O 1
ATOM 2296 N N . GLY A 1 301 ? -6.516 -1.527 -11.184 1.00 95.12 301 GLY A N 1
ATOM 2297 C CA . GLY A 1 301 ? -5.763 -2.281 -12.195 1.00 95.12 301 GLY A CA 1
ATOM 2298 C C . GLY A 1 301 ? -4.749 -1.469 -13.008 1.00 95.12 301 GLY A C 1
ATOM 2299 O O . GLY A 1 301 ? -4.192 -1.999 -13.971 1.00 95.12 301 GLY A O 1
ATOM 2300 N N . TYR A 1 302 ? -4.471 -0.214 -12.635 1.00 95.69 302 TYR A N 1
ATOM 2301 C CA . TYR A 1 302 ? -3.639 0.693 -13.436 1.00 95.69 302 TYR A CA 1
ATOM 2302 C C . TYR A 1 302 ? -2.451 1.294 -12.678 1.00 95.69 302 TYR A C 1
ATOM 2304 O O . TYR A 1 302 ? -2.523 1.584 -11.490 1.00 95.69 302 TYR A O 1
ATOM 2312 N N . LEU A 1 303 ? -1.369 1.588 -13.394 1.00 96.12 303 LEU A N 1
ATOM 2313 C CA . LEU A 1 303 ? -0.305 2.491 -12.955 1.00 96.12 303 LEU A CA 1
ATOM 2314 C C . LEU A 1 303 ? -0.324 3.740 -13.833 1.00 96.12 303 LEU A C 1
ATOM 2316 O O . LEU A 1 303 ? -0.308 3.630 -15.060 1.00 96.12 303 LEU A O 1
ATOM 2320 N N . ILE A 1 304 ? -0.372 4.914 -13.203 1.00 95.75 304 ILE A N 1
ATOM 2321 C CA . ILE A 1 304 ? -0.468 6.212 -13.879 1.00 95.75 304 ILE A CA 1
ATOM 2322 C C . ILE A 1 304 ? 0.763 7.035 -13.527 1.00 95.75 304 ILE A C 1
ATOM 2324 O O . ILE A 1 304 ? 0.981 7.335 -12.355 1.00 95.75 304 ILE A O 1
ATOM 2328 N N . PHE A 1 305 ? 1.514 7.437 -14.546 1.00 94.81 305 PHE A N 1
ATOM 2329 C CA . PHE A 1 305 ? 2.723 8.242 -14.423 1.00 94.81 305 PHE A CA 1
ATOM 2330 C C . PHE A 1 305 ? 2.552 9.551 -15.187 1.00 94.81 305 PHE A C 1
ATOM 2332 O O . PHE A 1 305 ? 2.103 9.551 -16.335 1.00 94.81 305 PHE A O 1
ATOM 2339 N N . GLU A 1 306 ? 2.923 10.659 -14.552 1.00 94.00 306 GLU A N 1
ATOM 2340 C CA . GLU A 1 306 ? 2.844 12.001 -15.135 1.00 94.00 306 GLU A CA 1
ATOM 2341 C C . GLU A 1 306 ? 4.119 12.769 -14.782 1.00 94.00 306 GLU A C 1
ATOM 2343 O O . GLU A 1 306 ? 4.292 13.242 -13.658 1.00 94.00 306 GLU A O 1
ATOM 2348 N N . GLY A 1 307 ? 5.040 12.832 -15.741 1.00 91.62 307 GLY A N 1
ATOM 2349 C CA . GLY A 1 307 ? 6.329 13.500 -15.607 1.00 91.62 307 GLY A CA 1
ATOM 2350 C C . GLY A 1 307 ? 7.284 12.821 -14.627 1.00 91.62 307 GLY A C 1
ATOM 2351 O O . GLY A 1 307 ? 8.250 13.448 -14.195 1.00 91.62 307 GLY A O 1
ATOM 2352 N N . GLU A 1 308 ? 7.033 11.564 -14.255 1.00 92.94 308 GLU A N 1
ATOM 2353 C CA . GLU A 1 308 ? 7.852 10.859 -13.270 1.00 92.94 308 GLU A CA 1
ATOM 2354 C C . GLU A 1 308 ? 9.172 10.384 -13.895 1.00 92.94 308 GLU A C 1
ATOM 2356 O O . GLU A 1 308 ? 9.173 9.913 -15.036 1.00 92.94 308 GLU A O 1
ATOM 2361 N N . PRO A 1 309 ? 10.309 10.490 -13.180 1.00 94.56 309 PRO A N 1
ATOM 2362 C CA . PRO A 1 309 ? 11.577 9.940 -13.637 1.00 94.56 309 PRO A CA 1
ATOM 2363 C C . PRO A 1 309 ? 11.457 8.452 -13.960 1.00 94.56 309 PRO A C 1
ATOM 2365 O O . PRO A 1 309 ? 10.878 7.689 -13.183 1.00 94.56 309 PRO A O 1
ATOM 2368 N N . LEU A 1 310 ? 12.067 8.024 -15.067 1.00 94.75 310 LEU A N 1
ATOM 2369 C CA . LEU A 1 310 ? 12.075 6.628 -15.495 1.00 94.75 310 LEU A CA 1
ATOM 2370 C C . LEU A 1 310 ? 12.466 5.665 -14.364 1.00 94.75 310 LEU A C 1
ATOM 2372 O O . LEU A 1 310 ? 11.872 4.601 -14.241 1.00 94.75 310 LEU A O 1
ATOM 2376 N N . GLU A 1 311 ? 13.436 6.021 -13.524 1.00 93.88 311 GLU A N 1
ATOM 2377 C CA . GLU A 1 311 ? 13.834 5.189 -12.382 1.00 93.88 311 GLU A CA 1
ATOM 2378 C C . GLU A 1 311 ? 12.677 4.902 -11.407 1.00 93.88 311 GLU A C 1
ATOM 2380 O O . GLU A 1 311 ? 12.533 3.770 -10.948 1.00 93.88 311 GLU A O 1
ATOM 2385 N N . GLN A 1 312 ? 11.811 5.887 -11.150 1.00 92.62 312 GLN A N 1
ATOM 2386 C CA . GLN A 1 312 ? 10.654 5.747 -10.262 1.00 92.62 312 GLN A CA 1
ATOM 2387 C C . GLN A 1 312 ? 9.558 4.915 -10.927 1.00 92.62 312 GLN A C 1
ATOM 2389 O O . GLN A 1 312 ? 8.979 4.038 -10.287 1.00 92.62 312 GLN A O 1
ATOM 2394 N N . VAL A 1 313 ? 9.335 5.124 -12.229 1.00 94.38 313 VAL A N 1
ATOM 2395 C CA . VAL A 1 313 ? 8.408 4.313 -13.033 1.00 94.38 313 VAL A CA 1
ATOM 2396 C C . VAL A 1 313 ? 8.823 2.845 -13.021 1.00 94.38 313 VAL A C 1
ATOM 2398 O O . VAL A 1 313 ? 8.017 1.957 -12.757 1.00 94.38 313 VAL A O 1
ATOM 2401 N N . LEU A 1 314 ? 10.104 2.585 -13.258 1.00 94.00 314 LEU A N 1
ATOM 2402 C CA . LEU A 1 314 ? 10.682 1.249 -13.275 1.00 94.00 314 LEU A CA 1
ATOM 2403 C C . LEU A 1 314 ? 10.642 0.570 -11.905 1.00 94.00 314 LEU A C 1
ATOM 2405 O O . LEU A 1 314 ? 10.318 -0.616 -11.834 1.00 94.00 314 LEU A O 1
ATOM 2409 N N . GLN A 1 315 ? 10.918 1.309 -10.827 1.00 92.00 315 GLN A N 1
ATOM 2410 C CA . GLN A 1 315 ? 10.750 0.811 -9.463 1.00 92.00 315 GLN A CA 1
ATOM 2411 C C . GLN A 1 315 ? 9.291 0.422 -9.211 1.00 92.00 315 GLN A C 1
ATOM 2413 O O . GLN A 1 315 ? 9.020 -0.683 -8.748 1.00 92.00 315 GLN A O 1
ATOM 2418 N N . ARG A 1 316 ? 8.348 1.288 -9.595 1.00 93.56 316 ARG A N 1
ATOM 2419 C CA . ARG A 1 316 ? 6.921 1.049 -9.391 1.00 93.56 316 ARG A CA 1
ATOM 2420 C C . ARG A 1 316 ? 6.399 -0.139 -10.195 1.00 93.56 316 ARG A C 1
ATOM 2422 O O . ARG A 1 316 ? 5.624 -0.923 -9.667 1.00 93.56 316 ARG A O 1
ATOM 2429 N N . ILE A 1 317 ? 6.841 -0.311 -11.440 1.00 94.56 317 ILE A N 1
ATOM 2430 C CA . ILE A 1 317 ? 6.549 -1.515 -12.234 1.00 94.56 317 ILE A CA 1
ATOM 2431 C C . ILE A 1 317 ? 7.162 -2.757 -11.567 1.00 94.56 317 ILE A C 1
ATOM 2433 O O . ILE A 1 317 ? 6.531 -3.813 -11.532 1.00 94.56 317 ILE A O 1
ATOM 2437 N N . GLY A 1 318 ? 8.374 -2.620 -11.020 1.00 92.75 318 GLY A N 1
ATOM 2438 C CA . GLY A 1 318 ? 9.063 -3.642 -10.232 1.00 92.75 318 GLY A CA 1
ATOM 2439 C C . GLY A 1 318 ? 8.235 -4.171 -9.059 1.00 92.75 318 GLY A C 1
ATOM 2440 O O . GLY A 1 318 ? 8.248 -5.372 -8.815 1.00 92.75 318 GLY A O 1
ATOM 2441 N N . ASP A 1 319 ? 7.462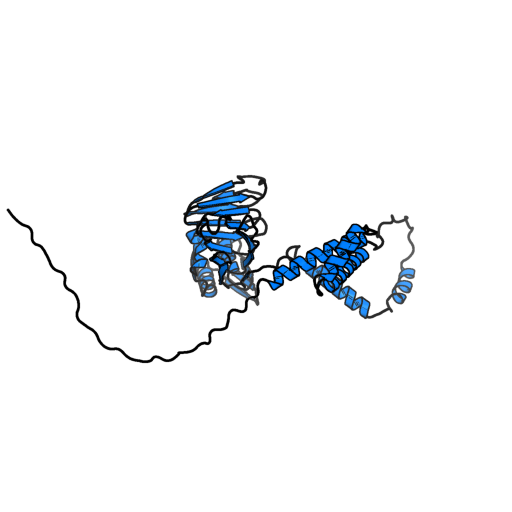 -3.310 -8.391 1.00 92.81 319 ASP A N 1
ATOM 2442 C CA . ASP A 1 319 ? 6.629 -3.697 -7.244 1.00 92.81 319 ASP A CA 1
ATOM 2443 C C . ASP A 1 319 ? 5.542 -4.727 -7.605 1.00 92.81 319 ASP A C 1
ATOM 2445 O O . ASP A 1 319 ? 5.131 -5.510 -6.748 1.00 92.81 319 ASP A O 1
ATOM 2449 N N . PHE A 1 320 ? 5.071 -4.748 -8.857 1.00 94.06 320 PHE A N 1
ATOM 2450 C CA . PHE A 1 320 ? 3.963 -5.602 -9.316 1.00 94.06 320 PHE A CA 1
ATOM 2451 C C . PHE A 1 320 ? 4.396 -6.780 -10.186 1.00 94.06 320 PHE A C 1
ATOM 2453 O O . PHE A 1 320 ? 3.555 -7.594 -10.564 1.00 94.06 320 PHE A O 1
ATOM 2460 N N . ARG A 1 321 ? 5.685 -6.894 -10.514 1.00 91.50 321 ARG A N 1
ATOM 2461 C CA . ARG A 1 321 ? 6.197 -7.970 -11.369 1.00 91.50 321 ARG A CA 1
ATOM 2462 C C . ARG A 1 321 ? 7.197 -8.847 -10.626 1.00 91.50 321 ARG A C 1
ATOM 2464 O O . ARG A 1 321 ? 8.023 -8.336 -9.871 1.00 91.50 321 ARG A O 1
ATOM 2471 N N . PRO A 1 322 ? 7.202 -10.163 -10.877 1.00 88.81 322 PRO A N 1
ATOM 2472 C CA . PRO A 1 322 ? 8.284 -11.005 -10.405 1.00 88.81 322 PRO A CA 1
ATOM 2473 C C . PRO A 1 322 ? 9.587 -10.669 -11.142 1.00 88.81 322 PRO A C 1
ATOM 2475 O O . PRO A 1 322 ? 9.604 -10.389 -12.343 1.00 88.81 322 PRO A O 1
ATOM 2478 N N . GLY A 1 323 ? 10.699 -10.784 -10.421 1.00 87.69 323 GLY A N 1
ATOM 2479 C CA . GLY A 1 323 ? 12.037 -10.574 -10.960 1.00 87.69 323 GLY A CA 1
ATOM 2480 C C . GLY A 1 323 ? 12.533 -9.134 -10.845 1.00 87.69 323 GLY A C 1
ATOM 2481 O O . GLY A 1 323 ? 11.780 -8.162 -10.852 1.00 87.69 323 GLY A O 1
ATOM 2482 N N . LEU A 1 324 ? 13.849 -9.006 -10.742 1.00 88.62 324 LEU A N 1
ATOM 2483 C CA . LEU A 1 324 ? 14.522 -7.736 -10.535 1.00 88.62 324 LEU A CA 1
ATOM 2484 C C . LEU A 1 324 ? 14.559 -6.929 -11.836 1.00 88.62 324 LEU A C 1
ATOM 2486 O O . LEU A 1 324 ? 14.855 -7.469 -12.905 1.00 88.62 324 LEU A O 1
ATOM 2490 N N . LEU A 1 325 ? 14.286 -5.630 -11.750 1.00 91.19 325 LEU A N 1
ATOM 2491 C CA . LEU A 1 325 ? 14.476 -4.694 -12.853 1.00 91.19 325 LEU A CA 1
ATOM 2492 C C . LEU A 1 325 ? 15.660 -3.783 -12.533 1.00 91.19 325 LEU A C 1
ATOM 2494 O O . LEU A 1 325 ? 15.661 -3.106 -11.510 1.00 91.19 325 LEU A O 1
ATOM 2498 N N . ILE A 1 326 ? 16.668 -3.777 -13.403 1.00 90.88 326 ILE A N 1
ATOM 2499 C CA . ILE A 1 326 ? 17.876 -2.966 -13.242 1.00 90.88 326 ILE A CA 1
ATOM 2500 C C . ILE A 1 326 ? 17.980 -2.003 -14.417 1.00 90.88 326 ILE A C 1
ATOM 2502 O O . ILE A 1 326 ? 18.011 -2.427 -15.570 1.00 90.88 326 ILE A O 1
ATOM 2506 N N . LEU A 1 327 ? 18.096 -0.711 -14.125 1.00 92.38 327 LEU A N 1
ATOM 2507 C CA . LEU A 1 327 ? 18.461 0.297 -15.111 1.00 92.38 327 LEU A CA 1
ATOM 2508 C C . LEU A 1 327 ? 19.974 0.538 -15.047 1.00 92.38 327 LEU A C 1
ATOM 2510 O O . LEU A 1 327 ? 20.474 1.146 -14.104 1.00 92.38 327 LEU A O 1
ATOM 2514 N N . ALA A 1 328 ? 20.708 0.063 -16.052 1.00 89.81 328 ALA A N 1
ATOM 2515 C CA . ALA A 1 328 ? 22.144 0.310 -16.177 1.00 89.81 328 ALA A CA 1
ATOM 2516 C C . ALA A 1 328 ? 22.435 1.712 -16.744 1.00 89.81 328 ALA A C 1
ATOM 2518 O O . ALA A 1 328 ? 23.448 2.333 -16.416 1.00 89.81 328 ALA A O 1
ATOM 2519 N N . ASN A 1 329 ? 21.526 2.241 -17.567 1.00 85.94 329 ASN A N 1
ATOM 2520 C CA . ASN A 1 329 ? 21.680 3.544 -18.202 1.00 85.94 329 ASN A CA 1
ATOM 2521 C C . ASN A 1 329 ? 21.289 4.698 -17.268 1.00 85.94 329 ASN A C 1
ATOM 2523 O O . ASN A 1 329 ? 20.135 5.129 -17.213 1.00 85.94 329 ASN A O 1
ATOM 2527 N N . ARG A 1 330 ? 22.280 5.253 -16.563 1.00 85.50 330 ARG A N 1
ATOM 2528 C CA . ARG A 1 330 ? 22.073 6.403 -15.664 1.00 85.50 330 ARG A CA 1
ATOM 2529 C C . ARG A 1 330 ? 21.574 7.662 -16.377 1.00 85.50 330 ARG A C 1
ATOM 2531 O O . ARG A 1 330 ? 20.879 8.458 -15.754 1.00 85.50 330 ARG A O 1
ATOM 2538 N N . ALA A 1 331 ? 21.893 7.852 -17.660 1.00 87.25 331 ALA A N 1
ATOM 2539 C CA . ALA A 1 331 ? 21.424 9.016 -18.414 1.00 87.25 331 ALA A CA 1
ATOM 2540 C C . ALA A 1 331 ? 19.914 8.945 -18.700 1.00 87.25 331 ALA A C 1
ATOM 2542 O O . ALA A 1 331 ? 19.250 9.976 -18.791 1.00 87.25 331 ALA A O 1
ATOM 2543 N N . ALA A 1 332 ? 19.357 7.736 -18.809 1.00 89.38 332 ALA A N 1
ATOM 2544 C CA . ALA A 1 332 ? 17.926 7.532 -19.001 1.00 89.38 332 ALA A CA 1
ATOM 2545 C C . ALA A 1 332 ? 17.111 7.643 -17.701 1.00 89.38 332 ALA A C 1
ATOM 2547 O O . ALA A 1 332 ? 15.929 7.965 -17.767 1.00 89.38 332 ALA A O 1
ATOM 2548 N N . ALA A 1 333 ? 17.729 7.439 -16.531 1.00 91.25 333 ALA A N 1
ATOM 2549 C CA . ALA A 1 333 ? 17.052 7.364 -15.228 1.00 91.25 333 ALA A CA 1
ATOM 2550 C C . ALA A 1 333 ? 16.164 8.574 -14.900 1.00 91.25 333 ALA A C 1
ATOM 2552 O O . ALA A 1 333 ? 15.085 8.418 -14.335 1.00 91.25 333 ALA A O 1
ATOM 2553 N N . ARG A 1 334 ? 16.597 9.775 -15.300 1.00 93.38 334 ARG A N 1
ATOM 2554 C CA . ARG A 1 334 ? 15.893 11.039 -15.027 1.00 93.38 334 ARG A CA 1
ATOM 2555 C C . ARG A 1 334 ? 14.926 11.469 -16.126 1.00 93.38 334 ARG A C 1
ATOM 2557 O O . ARG A 1 334 ? 14.334 12.538 -16.014 1.00 93.38 334 ARG A O 1
ATOM 2564 N N . ARG A 1 335 ? 14.794 10.696 -17.209 1.00 93.38 335 ARG A N 1
ATOM 2565 C CA . ARG A 1 335 ? 13.878 11.057 -18.295 1.00 93.38 335 ARG A CA 1
ATOM 2566 C C . ARG A 1 335 ? 12.439 10.985 -17.779 1.00 93.38 335 ARG A C 1
ATOM 2568 O O . ARG A 1 335 ? 12.091 9.958 -17.197 1.00 93.38 335 ARG A O 1
ATOM 2575 N N . PRO A 1 336 ? 11.631 12.039 -17.965 1.00 93.88 336 PRO A N 1
ATOM 2576 C CA . PRO A 1 336 ? 10.244 12.028 -17.536 1.00 93.88 336 PRO A CA 1
ATOM 2577 C C . PRO A 1 336 ? 9.437 11.069 -18.409 1.00 93.88 336 PRO A C 1
ATOM 2579 O O . PRO A 1 336 ? 9.600 11.039 -19.630 1.00 93.88 336 PRO A O 1
ATOM 2582 N N . VAL A 1 337 ? 8.555 10.305 -17.777 1.00 93.81 337 VAL A N 1
ATOM 2583 C CA . VAL A 1 337 ? 7.662 9.354 -18.434 1.00 93.81 337 VAL A CA 1
ATOM 2584 C C . VAL A 1 337 ? 6.218 9.745 -18.134 1.00 93.81 337 VAL A C 1
ATOM 2586 O O . VAL A 1 337 ? 5.838 9.944 -16.980 1.00 93.81 337 VAL A O 1
ATOM 2589 N N . ASN A 1 338 ? 5.419 9.837 -19.195 1.00 93.81 338 ASN A N 1
ATOM 2590 C CA . ASN A 1 338 ? 3.968 9.972 -19.132 1.00 93.81 338 ASN A CA 1
ATOM 2591 C C . ASN A 1 338 ? 3.366 8.678 -19.660 1.00 93.81 338 ASN A C 1
ATOM 2593 O O . ASN A 1 338 ? 3.564 8.355 -20.830 1.00 93.81 338 ASN A O 1
ATOM 2597 N N . ALA A 1 339 ? 2.681 7.921 -18.810 1.00 92.81 339 ALA A N 1
ATOM 2598 C CA . ALA A 1 339 ? 2.170 6.619 -19.209 1.00 92.81 339 ALA A CA 1
ATOM 2599 C C . ALA A 1 339 ? 0.996 6.150 -18.351 1.00 92.81 339 ALA A C 1
ATOM 2601 O O . ALA A 1 339 ? 0.900 6.463 -17.164 1.00 92.81 339 ALA A O 1
ATOM 2602 N N . LEU A 1 340 ? 0.144 5.333 -18.968 1.00 94.69 340 LEU A N 1
ATOM 2603 C CA . LEU A 1 340 ? -0.900 4.552 -18.318 1.00 94.69 340 LEU A CA 1
ATOM 2604 C C . LEU A 1 340 ? -0.644 3.078 -18.630 1.00 94.69 340 LEU A C 1
ATOM 2606 O O . LEU A 1 340 ? -0.713 2.673 -19.791 1.00 94.69 340 LEU A O 1
ATOM 2610 N N . PHE A 1 341 ? -0.364 2.276 -17.608 1.00 94.81 341 PHE A N 1
ATOM 2611 C CA . PHE A 1 341 ? -0.108 0.846 -17.764 1.00 94.81 341 PHE A CA 1
ATOM 2612 C C . PHE A 1 341 ? -1.154 0.021 -17.030 1.00 94.81 341 PHE A C 1
ATOM 2614 O O . PHE A 1 341 ? -1.463 0.296 -15.876 1.00 94.81 341 PHE A O 1
ATOM 2621 N N . HIS A 1 342 ? -1.673 -1.010 -17.692 1.00 95.38 342 HIS A N 1
ATOM 2622 C CA . HIS A 1 342 ? -2.533 -2.004 -17.058 1.00 95.38 342 HIS A CA 1
ATOM 2623 C C . HIS A 1 342 ? -1.669 -3.062 -16.362 1.00 95.38 342 HIS A C 1
ATOM 2625 O O . HIS A 1 342 ? -0.703 -3.550 -16.958 1.00 95.38 342 HIS A O 1
ATOM 2631 N N . LEU A 1 343 ? -2.017 -3.442 -15.130 1.00 94.00 343 LEU A N 1
ATOM 2632 C CA . LEU A 1 343 ? -1.244 -4.403 -14.332 1.00 94.00 343 LEU A CA 1
ATOM 2633 C C . LEU A 1 343 ? -1.146 -5.785 -15.001 1.00 94.00 343 LEU A C 1
ATOM 2635 O O . LEU A 1 343 ? -0.096 -6.422 -14.951 1.00 94.00 343 LEU A O 1
ATOM 2639 N N . ASP A 1 344 ? -2.184 -6.201 -15.727 1.00 92.31 344 ASP A N 1
ATOM 2640 C CA . ASP A 1 344 ? -2.185 -7.478 -16.460 1.00 92.31 344 ASP A CA 1
ATOM 2641 C C . ASP A 1 344 ? -1.238 -7.511 -17.678 1.00 92.31 344 ASP A C 1
ATOM 2643 O O . ASP A 1 344 ? -0.969 -8.582 -18.219 1.00 92.31 344 ASP A O 1
ATOM 2647 N N . ASN A 1 345 ? -0.716 -6.362 -18.133 1.00 92.62 345 ASN A N 1
ATOM 2648 C CA . ASN A 1 345 ? 0.169 -6.278 -19.303 1.00 92.62 345 ASN A CA 1
ATOM 2649 C C . ASN A 1 345 ? 1.423 -5.420 -19.053 1.00 92.62 345 ASN A C 1
ATOM 2651 O O . ASN A 1 345 ? 1.836 -4.611 -19.891 1.00 92.62 345 ASN A O 1
ATOM 2655 N N . LEU A 1 346 ? 2.066 -5.607 -17.898 1.00 92.12 346 LEU A N 1
ATOM 2656 C CA . LEU A 1 346 ? 3.294 -4.879 -17.558 1.00 92.12 346 LEU A CA 1
ATOM 2657 C C . LEU A 1 346 ? 4.484 -5.225 -18.469 1.00 92.12 346 LEU A C 1
ATOM 2659 O O . LEU A 1 346 ? 5.319 -4.366 -18.739 1.00 92.12 346 LEU A O 1
ATOM 2663 N N . GLU A 1 347 ? 4.571 -6.452 -18.989 1.00 89.75 347 GLU A N 1
ATOM 2664 C CA . GLU A 1 347 ? 5.662 -6.839 -19.899 1.00 89.75 347 GLU A CA 1
ATOM 2665 C C . GLU A 1 347 ? 5.531 -6.189 -21.286 1.00 89.75 347 GLU A C 1
ATOM 2667 O O . GLU A 1 347 ? 6.546 -5.809 -21.880 1.00 89.75 347 GLU A O 1
ATOM 2672 N N . GLY A 1 348 ? 4.300 -6.011 -21.781 1.00 90.88 348 GLY A N 1
ATOM 2673 C CA . GLY A 1 348 ? 4.028 -5.232 -22.989 1.00 90.88 348 GLY A CA 1
ATOM 2674 C C . GLY A 1 348 ? 4.317 -3.747 -22.776 1.00 90.88 348 GLY A C 1
ATOM 2675 O O . GLY A 1 348 ? 5.021 -3.142 -23.580 1.00 90.88 348 GLY A O 1
ATOM 2676 N N . ALA A 1 349 ? 3.870 -3.186 -21.648 1.00 90.56 349 ALA A N 1
ATOM 2677 C CA . ALA A 1 349 ? 4.173 -1.810 -21.256 1.00 90.56 349 ALA A CA 1
ATOM 2678 C C . ALA A 1 349 ? 5.684 -1.528 -21.201 1.00 90.56 349 ALA A C 1
ATOM 2680 O O . ALA A 1 349 ? 6.154 -0.544 -21.772 1.00 90.56 349 ALA A O 1
ATOM 2681 N N . LEU A 1 350 ? 6.460 -2.421 -20.576 1.00 91.50 350 LEU A N 1
ATOM 2682 C CA . LEU A 1 350 ? 7.920 -2.322 -20.531 1.00 91.50 350 LEU A CA 1
ATOM 2683 C C . LEU A 1 350 ? 8.549 -2.372 -21.927 1.00 91.50 350 LEU A C 1
ATOM 2685 O O . LEU A 1 350 ? 9.487 -1.627 -22.194 1.00 91.50 350 LEU A O 1
ATOM 2689 N N . ALA A 1 351 ? 8.048 -3.228 -22.824 1.00 90.94 351 ALA A N 1
ATOM 2690 C CA . ALA A 1 351 ? 8.554 -3.302 -24.193 1.00 90.94 351 ALA A CA 1
ATOM 2691 C C . ALA A 1 351 ? 8.317 -1.991 -24.965 1.00 90.94 351 ALA A C 1
ATOM 2693 O O . ALA A 1 351 ? 9.247 -1.486 -25.597 1.00 90.94 351 ALA A O 1
ATOM 2694 N N . THR A 1 352 ? 7.115 -1.414 -24.862 1.00 91.69 352 THR A N 1
ATOM 2695 C CA . THR A 1 352 ? 6.782 -0.113 -25.466 1.00 91.69 352 THR A CA 1
ATOM 2696 C C . THR A 1 352 ? 7.673 0.992 -24.911 1.00 91.69 352 THR A C 1
ATOM 2698 O O . THR A 1 352 ? 8.301 1.724 -25.675 1.00 91.69 352 THR A O 1
ATOM 2701 N N . LEU A 1 353 ? 7.815 1.053 -23.586 1.00 91.69 353 LEU A N 1
ATOM 2702 C CA . LEU A 1 353 ? 8.634 2.057 -22.916 1.00 91.69 353 LEU A CA 1
ATOM 2703 C C . LEU A 1 353 ? 10.116 1.966 -23.325 1.00 91.69 353 LEU A C 1
ATOM 2705 O O . LEU A 1 353 ? 10.756 2.989 -23.572 1.00 91.69 353 LEU A O 1
ATOM 2709 N N . CYS A 1 354 ? 10.670 0.756 -23.456 1.00 90.69 354 CYS A N 1
ATOM 2710 C CA . CYS A 1 354 ? 12.029 0.573 -23.967 1.00 90.69 354 CYS A CA 1
ATOM 2711 C C . CYS A 1 354 ? 12.169 1.048 -25.419 1.00 90.69 354 CYS A C 1
ATOM 2713 O O . CYS A 1 354 ? 13.159 1.699 -25.749 1.00 90.69 354 CYS A O 1
ATOM 2715 N N . SER A 1 355 ? 11.181 0.765 -26.272 1.00 90.94 355 SER A N 1
ATOM 2716 C CA . SER A 1 355 ? 11.184 1.195 -27.674 1.00 90.94 355 SER A CA 1
ATOM 2717 C C . SER A 1 355 ? 11.164 2.722 -27.805 1.00 90.94 355 SER A C 1
ATOM 2719 O O . SER A 1 355 ? 11.974 3.288 -28.540 1.00 90.94 355 SER A O 1
ATOM 2721 N N . GLU A 1 356 ? 10.289 3.406 -27.065 1.00 90.62 356 GLU A N 1
ATOM 2722 C CA . GLU A 1 356 ? 10.166 4.870 -27.102 1.00 90.62 356 GLU A CA 1
ATOM 2723 C C . GLU A 1 356 ? 11.427 5.574 -26.591 1.00 90.62 356 GLU A C 1
ATOM 2725 O O . GLU A 1 356 ? 11.904 6.540 -27.191 1.00 90.62 356 GLU A O 1
ATOM 2730 N N . LEU A 1 357 ? 12.020 5.057 -25.512 1.00 89.44 357 LEU A N 1
ATOM 2731 C CA . LEU A 1 357 ? 13.215 5.642 -24.903 1.00 89.44 357 LEU A CA 1
ATOM 2732 C C . LEU A 1 357 ? 14.526 5.177 -25.550 1.00 89.44 357 LEU A C 1
ATOM 2734 O O . LEU A 1 357 ? 15.598 5.626 -25.125 1.00 89.44 357 LEU A O 1
ATOM 2738 N N . ARG A 1 358 ? 14.440 4.334 -26.591 1.00 91.12 358 ARG A N 1
ATOM 2739 C CA . ARG A 1 358 ? 15.570 3.710 -27.300 1.00 91.12 358 ARG A CA 1
ATOM 2740 C C . ARG A 1 358 ? 16.520 2.977 -26.348 1.00 91.12 358 ARG A C 1
ATOM 2742 O O . ARG A 1 358 ? 17.735 3.134 -26.435 1.00 91.12 358 ARG A O 1
ATOM 2749 N N . LEU A 1 359 ? 15.944 2.211 -25.427 1.00 91.31 359 LEU A N 1
ATOM 2750 C CA . LEU A 1 359 ? 16.660 1.366 -24.476 1.00 91.31 359 LEU A CA 1
ATOM 2751 C C . LEU A 1 359 ? 16.693 -0.073 -24.977 1.00 91.31 359 LEU A C 1
ATOM 2753 O O . LEU A 1 359 ? 15.680 -0.617 -25.424 1.00 91.31 359 LEU A O 1
ATOM 2757 N N . ALA A 1 360 ? 17.849 -0.710 -24.849 1.00 90.50 360 ALA A N 1
ATOM 2758 C CA . ALA A 1 360 ? 17.976 -2.138 -25.059 1.00 90.50 360 ALA A CA 1
ATOM 2759 C C . ALA A 1 360 ? 17.533 -2.896 -23.799 1.00 90.50 360 ALA A C 1
ATOM 2761 O O . ALA A 1 360 ? 17.654 -2.411 -22.671 1.00 90.50 360 ALA A O 1
ATOM 2762 N N . ARG A 1 361 ? 17.010 -4.111 -23.992 1.00 91.12 361 ARG A N 1
ATOM 2763 C CA . ARG A 1 361 ? 16.520 -4.975 -22.912 1.00 91.12 361 ARG A CA 1
ATOM 2764 C C . ARG A 1 361 ? 17.214 -6.330 -22.968 1.00 91.12 361 ARG A C 1
ATOM 2766 O O . ARG A 1 361 ? 17.022 -7.078 -23.922 1.00 91.12 361 ARG A O 1
ATOM 2773 N N . LEU A 1 362 ? 17.948 -6.670 -21.912 1.00 90.69 362 LEU A N 1
ATOM 2774 C CA . LEU A 1 362 ? 18.517 -7.999 -21.696 1.00 90.69 362 LEU A CA 1
ATOM 2775 C C . LEU A 1 362 ? 17.697 -8.734 -20.632 1.00 90.69 362 LEU A C 1
ATOM 2777 O O . LEU A 1 362 ? 17.586 -8.275 -19.493 1.00 90.69 362 LEU A O 1
ATOM 2781 N N . ARG A 1 363 ? 17.117 -9.882 -20.998 1.00 89.00 363 ARG A N 1
ATOM 2782 C CA . ARG A 1 363 ? 16.339 -10.721 -20.080 1.00 89.00 363 ARG A CA 1
ATOM 2783 C C . ARG A 1 363 ? 17.162 -11.931 -19.655 1.00 89.00 363 ARG A C 1
ATOM 2785 O O . ARG A 1 363 ? 17.562 -12.737 -20.487 1.00 89.00 363 ARG A O 1
ATOM 2792 N N . LEU A 1 364 ? 17.370 -12.053 -18.353 1.00 89.56 364 LEU A N 1
ATOM 2793 C CA . LEU A 1 364 ? 17.996 -13.188 -17.687 1.00 89.56 364 LEU A CA 1
ATOM 2794 C C . LEU A 1 364 ? 16.957 -13.862 -16.771 1.00 89.56 364 LEU A C 1
ATOM 2796 O O . LEU A 1 364 ? 15.943 -13.241 -16.428 1.00 89.56 364 LEU A O 1
ATOM 2800 N N . PRO A 1 365 ? 17.167 -15.120 -16.349 1.00 88.94 365 PRO A N 1
ATOM 2801 C CA . PRO A 1 365 ? 16.309 -15.751 -15.351 1.00 88.94 365 PRO A CA 1
ATOM 2802 C C . PRO A 1 365 ? 16.219 -14.887 -14.082 1.00 88.94 365 PRO A C 1
ATOM 2804 O O . PRO A 1 365 ? 17.221 -14.629 -13.423 1.00 88.94 365 PRO A O 1
ATOM 2807 N N . GLY A 1 366 ? 15.018 -14.392 -13.770 1.00 85.62 366 GLY A N 1
ATOM 2808 C CA . GLY A 1 366 ? 14.756 -13.566 -12.587 1.00 85.62 366 GLY A CA 1
ATOM 2809 C C . GLY A 1 366 ? 15.282 -12.124 -12.628 1.00 85.62 366 GLY A C 1
ATOM 2810 O O . GLY A 1 366 ? 15.030 -11.390 -11.677 1.00 85.62 366 GLY A O 1
ATOM 2811 N N . VAL A 1 367 ? 15.967 -11.685 -13.694 1.00 91.06 367 VAL A N 1
ATOM 2812 C CA . VAL A 1 367 ? 16.527 -10.324 -13.803 1.00 91.06 367 VAL A CA 1
ATOM 2813 C C . VAL A 1 367 ? 16.305 -9.752 -15.202 1.00 91.06 367 VAL A C 1
ATOM 2815 O O . VAL A 1 367 ? 16.523 -10.412 -16.212 1.00 91.06 367 VAL A O 1
ATOM 2818 N N . THR A 1 368 ? 15.880 -8.495 -15.286 1.00 90.62 368 THR A N 1
ATOM 2819 C CA . THR A 1 368 ? 15.770 -7.733 -16.536 1.00 90.62 368 THR A CA 1
ATOM 2820 C C . THR A 1 368 ? 16.635 -6.488 -16.439 1.00 90.62 368 THR A C 1
ATOM 2822 O O . THR A 1 368 ? 16.434 -5.674 -15.541 1.00 90.62 368 THR A O 1
ATOM 2825 N N . VAL A 1 369 ? 17.588 -6.344 -17.357 1.00 91.44 369 VAL A N 1
ATOM 2826 C CA . VAL A 1 369 ? 18.505 -5.201 -17.413 1.00 91.44 369 VAL A CA 1
ATOM 2827 C C . VAL A 1 369 ? 18.133 -4.313 -18.595 1.00 91.44 369 VAL A C 1
ATOM 2829 O O . VAL A 1 369 ? 18.009 -4.802 -19.719 1.00 91.44 369 VAL A O 1
ATOM 2832 N N . LEU A 1 370 ? 17.964 -3.018 -18.334 1.00 90.50 370 LEU A N 1
ATOM 2833 C CA . LEU A 1 370 ? 17.703 -1.981 -19.332 1.00 90.50 370 LEU A CA 1
ATOM 2834 C C . LEU A 1 370 ? 18.952 -1.103 -19.492 1.00 90.50 370 LEU A C 1
ATOM 2836 O O . LEU A 1 370 ? 19.469 -0.607 -18.485 1.00 90.50 370 LEU A O 1
ATOM 2840 N N . TYR A 1 371 ? 19.447 -0.919 -20.719 1.00 87.50 371 TYR A N 1
ATOM 2841 C CA . TYR A 1 371 ? 20.689 -0.182 -20.999 1.00 87.50 371 TYR A CA 1
ATOM 2842 C C . TYR A 1 371 ? 20.617 0.698 -22.248 1.00 87.50 371 TYR A C 1
ATOM 2844 O O . TYR A 1 371 ? 19.798 0.401 -23.146 1.00 87.50 371 TYR A O 1
#

InterPro domains:
  IPR006860 FecR protein [PF04773] (159-242)
  IPR012373 Fe(2+)-dicitrate sensor, transmembrane component [PIRSF018266] (41-360)
  IPR012373 Fe(2+)-dicitrate sensor, transmembrane component [PTHR30273] (37-358)
  IPR032623 FecR, N-terminal [PF16220] (47-88)

Organism: NCBI:txid3151598

Solvent-accessible surface area (backbone atoms only — not comparable to full-atom values): 21399 Å² total; per-residue (Å²): 135,86,82,89,86,85,90,84,87,85,84,89,84,87,86,86,88,83,88,82,83,93,83,88,84,87,78,82,85,75,76,86,77,91,75,70,69,61,64,58,50,53,54,55,48,44,56,54,17,42,58,47,33,55,48,60,72,75,41,88,68,51,76,72,52,47,55,50,49,55,54,52,43,73,70,38,88,65,43,52,62,36,28,54,56,30,40,52,55,48,52,58,58,49,65,67,68,74,61,83,78,95,76,76,87,82,78,91,75,79,93,75,74,81,76,67,60,63,70,61,58,69,70,72,74,82,73,61,76,68,58,55,56,50,52,51,51,50,50,49,51,51,51,55,54,67,78,41,60,95,72,72,72,61,78,84,75,50,79,39,74,35,53,63,54,33,72,46,82,41,78,45,98,79,67,20,39,35,41,37,30,29,46,13,31,38,36,76,60,65,58,96,67,35,41,33,34,35,49,79,34,30,30,36,37,42,36,49,46,65,58,40,95,94,41,73,43,50,43,31,42,35,42,28,66,29,38,37,39,42,77,49,31,31,34,33,41,35,38,80,49,82,46,33,28,39,39,18,24,67,33,63,50,38,41,40,35,43,79,55,86,34,80,32,74,40,45,66,48,80,41,41,52,62,37,22,32,32,35,26,52,65,55,10,53,40,83,38,92,60,42,18,71,46,76,44,29,55,82,78,43,29,49,60,41,77,66,38,31,36,50,58,54,50,52,57,53,35,53,46,39,82,46,49,74,41,76,71,38,70,84,54,32,70,41,62,36,74,49,79,39,46,66,94,44,50,70,60,47,51,52,52,53,27,60,76,70,71,38,48,77,50,82,52,94,62,36,38,40,34,72

pLDDT: mean 77.82, std 22.69, range [25.98, 98.44]

Radius of gyration: 31.22 Å; Cα contacts (8 Å, |Δi|>4): 555; chains: 1; bounding box: 111×75×79 Å

Mean predicted aligned error: 18.47 Å

Sequence (371 aa):
MNAWGAIHEPAQRIRALATFFTVFRVWPVIPFMKIPSRIHRERRLRRQASLWAVRLEAGALTQAERRRLDHWLARDARHGPALADAEMTWALAGACRDAPSLAQPAPRARHLPWRACAAAWCRAHLMAPRRRALALACAALVVAGTINGPDLIEPWLVDYRTDVGEIRSLALPDGSRVLLGSNSALDVAYDASIRRVRLLRGEAVFSPAPTGAAEPRRFVVESAGASMTALGTRYAVRRQDAGHGWMGVLQHRVALLMDRPPTAGVAYAALTAGDSATFSHAAGIGRSPVAPARGAAWADGYLIFEGEPLEQVLQRIGDFRPGLLILANRAAARRPVNALFHLDNLEGALATLCSELRLARLRLPGVTVLY

Secondary structure (DSSP, 8-state):
-----------------------------------SHHHHHHHHHHHHHHHHHHHHHTSPPPHHHHHHHHHHHTT-TTHHHHHHHHHHHHHHHHHTTSSPP---PPP------TTSHHHHHTTSS-S-HHHHHHHHHHHHHHHHHHHS-GGGSGGGS-SEE--TT--EEEE-TTS-EEEE-TT-EEEE---SSEEEEEEEEEEEEEEPPPPBTTB-SEEEEEETTEEEEESS-EEEEEE-SSSEEEEEEEESEEEEEESS--SSSBSEEEEETT-EEEEETTTEEEE-SS-HHHHTGGGGTEEEEEEEEHHHHHHHHHHHSSSEEEE--TTTTT-EEEEEEEGGGHHHHHHHHHHHHT--EEEETTEEEE-

Foldseek 3Di:
DDDDDDDDDDDDDDDDDDDDDDDDDDDDDDDDDDPPVPVVVVVVLLVVLLVVLVVVVVDDDDPVVVVVLVVQCVPDVVNVVSNVVNNVVVVVVVVVVPDDDPDDDDDDDDDDDDPVVVVVVVVVPPDDPVVVVVVVVVVVVVVVDVVDDPCVVPPVDFPDFAAFQDWDWDQDPQRKIKTAGHGWTKHFDDDPAAREMETPAFKMKIFGDAQDPVHPHWYWYDAQQKIKTDGGFIKMKGHPDNFKIKIAGQAAKIKIAGNDAAPADDRIDIDGHQWMWMAGSDHGIDTDPQTRCQVCVVVVQKHFFDQDFPLVVQVVLVRRDFAEEAEPDPVRRRGGDGDIDGSVPSVVVVVVVCVVSVWDWDDDVRYIYTD

Nearest PDB structures (foldseek):
  6ovm-assembly1_R  TM=9.095E-01  e=2.482E-18  Pseudomonas capeferrum
  4m0n-assembly1_A  TM=8.494E-01  e=4.566E-16  Parabacteroides distasonis ATCC 8503
  4m0h-assembly2_B  TM=8.343E-01  e=5.728E-16  Parabacteroides distasonis ATCC 8503